Protein AF-0000000082406962 (afdb_homodimer)

Secondary structure (DSSP, 8-state):
--BEEEEEEEEEEEEEEGGGTSTT--TT-EEEEEEEEEEEESSSS-EEE-----HHHHTTTT--EEE--GGGSHHHHHHHTT--GGG--EEE-S---HHHHTTGGG-TTPEEEEEHHHHHHHHS--GGGGGGGT-BTTB--GGGGGGGGEEEE-SSEEEETTEEEEE-TTSSTT-EEEEEEBSSSEEEE-GGG-SSHHHHH--SS-SS---SS-SBHHHHHHHHHHHHHT--EEE-SS-HHHHHH-EE-/--BEEEEEEEEEEEEEEGGGTSTT--TT-EEEEEEEEEEEESSSS-EEE-----HHHHHHHH--EEE--GGGSHHHHHHHTT--GGG--EEE-S---HHHHTTGGG-TTPEEEEEHHHHHHHHS--GGGGGGGT-BTTB--GGGGGGGGEEEE-SSEEEETTEEEEE-TTSSTT-EEEEEEBSSSEEEE-GGG-SSHHHHH--SS-SS---SS-SBHHHHHHHHHHHHHT--EEE-SS-HHHHHH-EE-

Nearest PDB structures (foldseek):
  9b2i-assembly2_B  TM=8.433E-01  e=1.984E-20  Saccharococcus caldoxylosilyticus
  6cgz-assembly1_B  TM=8.324E-01  e=2.166E-19  Alicyclobacillus acidoterrestris ATCC 49025
  9b2j-assembly2_B  TM=8.085E-01  e=4.494E-20  Saccharococcus caldoxylosilyticus
  9b2n-assembly2_B  TM=8.068E-01  e=1.581E-19  Saccharococcus caldoxylosilyticus
  9ayt-assembly1_P  TM=8.057E-01  e=1.684E-19  Saccharococcus caldoxylosilyticus

pLDDT: mean 95.81, std 5.36, range [66.62, 98.94]

Organism: Rhodococcus erythropolis (NCBI:txid1833)

Foldseek 3Di:
DFKKKFKAFQKKWWFQQCCQFFPPDRHPHGDMWTFIKMWIDDFPFIEIEFQFADPVCCCVQVVIHMDGDPCSHSCNVCVVVVHDLQRHAEYEYLAQFRGGQLCVVSNPNYAYEFAPQRVVCLVPPDPVCCSRSPNDPPDDGSNVSCVVRYDHDHAWADPGVQWIWHAQAWLHNGGIWIWGGGDPFIEIARESLHAEVCQCCDDPVDNGGGRSNTDDVVSSVVSSVVVVVVRGHYDHRIYVVSVVVRMDD/DFKKKFKAFQKKWWFQQCCQFFPPDRHPHGDMWTFIKMWIDDFPFIEIEFQFADPVCCCVQVVIHMDGDPCSHSCNVCVVVVHDLQRHAEYEYLAQFRGGQLCVVSNPNYAYEFAPQRVVCLVPPDPVCCSRSPNDPPDDGSNVSCVVRYDHDHAWADPGVQWIWHAQAWLHNGGIWIWGGGDPFIEIARESLHAEVCQCPDDPVDNGGGRSNTDDVVSSVVSSVVVVVVRGHYDHRIYVVSVVVRMDD

Structure (mmCIF, N/CA/C/O backbone):
data_AF-0000000082406962-model_v1
#
loop_
_entity.id
_entity.type
_entity.pdbx_description
1 polymer 'N-acyl homoserine lactonase family protein'
#
loop_
_atom_site.group_PDB
_atom_site.id
_atom_site.type_symbol
_atom_site.label_atom_id
_atom_site.label_alt_id
_atom_site.label_comp_id
_atom_site.label_asym_id
_atom_site.label_entity_id
_atom_site.label_seq_id
_atom_site.pdbx_PDB_ins_code
_atom_site.Cartn_x
_atom_site.Cartn_y
_atom_site.Cartn_z
_atom_site.occupancy
_atom_site.B_iso_or_equiv
_atom_site.auth_seq_id
_atom_site.auth_comp_id
_atom_site.auth_asym_id
_atom_site.auth_atom_id
_atom_site.pdbx_PDB_model_num
ATOM 1 N N . MET A 1 1 ? 17.234 -36.938 -10.93 1 72.06 1 MET A N 1
ATOM 2 C CA . MET A 1 1 ? 17.078 -36.125 -12.133 1 72.06 1 MET A CA 1
ATOM 3 C C . MET A 1 1 ? 16.969 -34.625 -11.773 1 72.06 1 MET A C 1
ATOM 5 O O . MET A 1 1 ? 16.531 -34.281 -10.672 1 72.06 1 MET A O 1
ATOM 9 N N . SER A 1 2 ? 17.531 -33.812 -12.656 1 92.06 2 SER A N 1
ATOM 10 C CA . SER A 1 2 ? 17.547 -32.375 -12.414 1 92.06 2 SER A CA 1
ATOM 11 C C . SER A 1 2 ? 16.156 -31.781 -12.57 1 92.06 2 SER A C 1
ATOM 13 O O . SER A 1 2 ? 15.383 -32.188 -13.43 1 92.06 2 SER A O 1
ATOM 15 N N . LEU A 1 3 ? 15.789 -30.953 -11.719 1 97.56 3 LEU A N 1
ATOM 16 C CA . LEU A 1 3 ? 14.477 -30.328 -11.781 1 97.56 3 LEU A CA 1
ATOM 17 C C . LEU A 1 3 ? 14.414 -29.312 -12.906 1 97.56 3 LEU A C 1
ATOM 19 O O . LEU A 1 3 ? 15.406 -28.641 -13.203 1 97.56 3 LEU A O 1
ATOM 23 N N . THR A 1 4 ? 13.32 -29.312 -13.523 1 97.38 4 THR A N 1
ATOM 24 C CA . THR A 1 4 ? 13.008 -28.344 -14.578 1 97.38 4 THR A CA 1
ATOM 25 C C . THR A 1 4 ? 11.672 -27.656 -14.305 1 97.38 4 THR A C 1
ATOM 27 O O . THR A 1 4 ? 10.75 -28.281 -13.773 1 97.38 4 THR A O 1
ATOM 30 N N . ILE A 1 5 ? 11.609 -26.344 -14.625 1 98.38 5 ILE A N 1
ATOM 31 C CA . ILE A 1 5 ? 10.359 -25.594 -14.516 1 98.38 5 ILE A CA 1
ATOM 32 C C . ILE A 1 5 ? 9.82 -25.297 -15.914 1 98.38 5 ILE A C 1
ATOM 34 O O . ILE A 1 5 ? 10.539 -24.75 -16.75 1 98.38 5 ILE A O 1
ATOM 38 N N . ARG A 1 6 ? 8.648 -25.625 -16.156 1 98.56 6 ARG A N 1
ATOM 39 C CA . ARG A 1 6 ? 7.961 -25.219 -17.375 1 98.56 6 ARG A CA 1
ATOM 40 C C . ARG A 1 6 ? 6.875 -24.188 -17.078 1 98.56 6 ARG A C 1
ATOM 42 O O . ARG A 1 6 ? 6.078 -24.375 -16.156 1 98.56 6 ARG A O 1
ATOM 49 N N . ALA A 1 7 ? 6.898 -23.109 -17.797 1 98.81 7 ALA A N 1
ATOM 50 C CA . ALA A 1 7 ? 5.887 -22.062 -17.688 1 98.81 7 ALA A CA 1
ATOM 51 C C . ALA A 1 7 ? 4.852 -22.172 -18.797 1 98.81 7 ALA A C 1
ATOM 53 O O . ALA A 1 7 ? 5.211 -22.266 -19.984 1 98.81 7 ALA A O 1
ATOM 54 N N . PHE A 1 8 ? 3.588 -22.156 -18.453 1 98.62 8 PHE A N 1
ATOM 55 C CA . PHE A 1 8 ? 2.498 -22.25 -19.422 1 98.62 8 PHE A CA 1
ATOM 56 C C . PHE A 1 8 ? 1.632 -21 -19.375 1 98.62 8 PHE A C 1
ATOM 58 O O . PHE A 1 8 ? 1.223 -20.562 -18.297 1 98.62 8 PHE A O 1
ATOM 65 N N . CYS A 1 9 ? 1.359 -20.391 -20.5 1 98.31 9 CYS A N 1
ATOM 66 C CA . CYS A 1 9 ? 0.36 -19.328 -20.562 1 98.31 9 CYS A CA 1
ATOM 67 C C . CYS A 1 9 ? -1.05 -19.906 -20.484 1 98.31 9 CYS A C 1
ATOM 69 O O . CYS A 1 9 ? -1.455 -20.688 -21.328 1 98.31 9 CYS A O 1
ATOM 71 N N . VAL A 1 10 ? -1.783 -19.484 -19.484 1 98.19 10 VAL A N 1
ATOM 72 C CA . VAL A 1 10 ? -3.133 -20.016 -19.328 1 98.19 10 VAL A CA 1
ATOM 73 C C . VAL A 1 10 ? -4.148 -18.875 -19.391 1 98.19 10 VAL A C 1
ATOM 75 O O . VAL A 1 10 ? -5.195 -18.938 -18.75 1 98.19 10 VAL A O 1
ATOM 78 N N . GLY A 1 11 ? -3.836 -17.906 -20.062 1 96.75 11 GLY A N 1
ATOM 79 C CA . GLY A 1 11 ? -4.699 -16.75 -20.297 1 96.75 11 GLY A CA 1
ATOM 80 C C . GLY A 1 11 ? -3.951 -15.438 -20.328 1 96.75 11 GLY A C 1
ATOM 81 O O . GLY A 1 11 ? -2.76 -15.383 -20.016 1 96.75 11 GLY A O 1
ATOM 82 N N . ARG A 1 12 ? -4.637 -14.453 -20.812 1 96.94 12 ARG A N 1
ATOM 83 C CA . ARG A 1 12 ? -4.102 -13.094 -20.875 1 96.94 12 ARG A CA 1
ATOM 84 C C . ARG A 1 12 ? -5.148 -12.078 -20.422 1 96.94 12 ARG A C 1
ATOM 86 O O . ARG A 1 12 ? -6.34 -12.25 -20.672 1 96.94 12 ARG A O 1
ATOM 93 N N . VAL A 1 13 ? -4.703 -11.109 -19.734 1 96.25 13 VAL A N 1
ATOM 94 C CA . VAL A 1 13 ? -5.562 -9.984 -19.375 1 96.25 13 VAL A CA 1
ATOM 95 C C . VAL A 1 13 ? -5.062 -8.711 -20.062 1 96.25 13 VAL A C 1
ATOM 97 O O . VAL A 1 13 ? -3.859 -8.531 -20.234 1 96.25 13 VAL A O 1
ATOM 100 N N . TYR A 1 14 ? -5.992 -7.855 -20.422 1 95.5 14 TYR A N 1
ATOM 101 C CA . TYR A 1 14 ? -5.641 -6.707 -21.234 1 95.5 14 TYR A CA 1
ATOM 102 C C . TYR A 1 14 ? -6.031 -5.402 -20.547 1 95.5 14 TYR A C 1
ATOM 104 O O . TYR A 1 14 ? -7.055 -5.34 -19.875 1 95.5 14 TYR A O 1
ATOM 112 N N . GLY A 1 15 ? -5.184 -4.379 -20.797 1 95 15 GLY A N 1
ATOM 113 C CA . GLY A 1 15 ? -5.531 -3.008 -20.453 1 95 15 GLY A CA 1
ATOM 114 C C . GLY A 1 15 ? -5.523 -2.734 -18.969 1 95 15 GLY A C 1
ATOM 115 O O . GLY A 1 15 ? -6.32 -1.933 -18.469 1 95 15 GLY A O 1
ATOM 116 N N . LEU A 1 16 ? -4.742 -3.406 -18.203 1 94.88 16 LEU A N 1
ATOM 117 C CA . LEU A 1 16 ? -4.691 -3.191 -16.766 1 94.88 16 LEU A CA 1
ATOM 118 C C . LEU A 1 16 ? -3.844 -1.97 -16.422 1 94.88 16 LEU A C 1
ATOM 120 O O . LEU A 1 16 ? -2.811 -1.73 -17.062 1 94.88 16 LEU A O 1
ATOM 124 N N . PRO A 1 17 ? -4.258 -1.199 -15.492 1 94.5 17 PRO A N 1
ATOM 125 C CA . PRO A 1 17 ? -3.486 -0.008 -15.125 1 94.5 17 PRO A CA 1
ATOM 126 C C . PRO A 1 17 ? -2.096 -0.345 -14.594 1 94.5 17 PRO A C 1
ATOM 128 O O . PRO A 1 17 ? -1.969 -1.069 -13.602 1 94.5 17 PRO A O 1
ATOM 131 N N . LYS A 1 18 ? -1.088 0.233 -15.117 1 94.31 18 LYS A N 1
ATOM 132 C CA . LYS A 1 18 ? 0.304 -0.113 -14.844 1 94.31 18 LYS A CA 1
ATOM 133 C C . LYS A 1 18 ? 0.662 0.141 -13.383 1 94.31 18 LYS A C 1
ATOM 135 O O . LYS A 1 18 ? 1.386 -0.646 -12.773 1 94.31 18 LYS A O 1
ATOM 140 N N . PRO A 1 19 ? 0.14 1.199 -12.703 1 93.19 19 PRO A N 1
ATOM 141 C CA . PRO A 1 19 ? 0.525 1.445 -11.312 1 93.19 19 PRO A CA 1
ATOM 142 C C . PRO A 1 19 ? 0.097 0.32 -10.375 1 93.19 19 PRO A C 1
ATOM 144 O O . PRO A 1 19 ? 0.631 0.197 -9.266 1 93.19 19 PRO A O 1
ATOM 147 N N . SER A 1 20 ? -0.805 -0.51 -10.852 1 92.25 20 SER A N 1
ATOM 148 C CA . SER A 1 20 ? -1.209 -1.65 -10.039 1 92.25 20 SER A CA 1
ATOM 149 C C . SER A 1 20 ? -0.088 -2.68 -9.93 1 92.25 20 SER A C 1
ATOM 151 O O . SER A 1 20 ? -0.07 -3.494 -9.008 1 92.25 20 SER A O 1
ATOM 153 N N . PHE A 1 21 ? 0.91 -2.518 -10.859 1 93.5 21 PHE A N 1
ATOM 154 C CA . PHE A 1 21 ? 1.956 -3.533 -10.852 1 93.5 21 PHE A CA 1
ATOM 155 C C . PHE A 1 21 ? 3.326 -2.898 -10.648 1 93.5 21 PHE A C 1
ATOM 157 O O . PHE A 1 21 ? 4.301 -3.594 -10.359 1 93.5 21 PHE A O 1
ATOM 164 N N . THR A 1 22 ? 3.379 -1.633 -10.914 1 96 22 THR A N 1
ATOM 165 C CA . THR A 1 22 ? 4.602 -0.884 -10.648 1 96 22 THR A CA 1
ATOM 166 C C . THR A 1 22 ? 4.328 0.293 -9.719 1 96 22 THR A C 1
ATOM 168 O O . THR A 1 22 ? 3.9 1.359 -10.164 1 96 22 THR A O 1
ATOM 171 N N . TYR A 1 23 ? 4.637 0.072 -8.43 1 96.62 23 TYR A N 1
ATOM 172 C CA . TYR A 1 23 ? 4.324 1.014 -7.363 1 96.62 23 TYR A CA 1
ATOM 173 C C . TYR A 1 23 ? 4.895 2.393 -7.668 1 96.62 23 TYR A C 1
ATOM 175 O O . TYR A 1 23 ? 6.102 2.537 -7.883 1 96.62 23 TYR A O 1
ATOM 183 N N . LEU A 1 24 ? 4.027 3.498 -7.797 1 92.94 24 LEU A N 1
ATOM 184 C CA . LEU A 1 24 ? 4.328 4.914 -7.977 1 92.94 24 LEU A CA 1
ATOM 185 C C . LEU A 1 24 ? 4.859 5.184 -9.375 1 92.94 24 LEU A C 1
ATOM 187 O O . LEU A 1 24 ? 5.461 6.23 -9.625 1 92.94 24 LEU A O 1
ATOM 191 N N . ARG A 1 25 ? 4.688 4.223 -10.305 1 93.19 25 ARG A N 1
ATOM 192 C CA . ARG A 1 25 ? 5.18 4.359 -11.672 1 93.19 25 ARG A CA 1
ATOM 193 C C . ARG A 1 25 ? 4.082 4.039 -12.68 1 93.19 25 ARG A C 1
ATOM 195 O O . ARG A 1 25 ? 3.152 3.289 -12.375 1 93.19 25 ARG A O 1
ATOM 202 N N . GLY A 1 26 ? 4.246 4.609 -13.805 1 93.5 26 GLY A N 1
ATOM 203 C CA . GLY A 1 26 ? 3.439 4.242 -14.953 1 93.5 26 GLY A CA 1
ATOM 204 C C . GLY A 1 26 ? 2.029 4.801 -14.898 1 93.5 26 GLY A C 1
ATOM 205 O O . GLY A 1 26 ? 1.09 4.176 -15.398 1 93.5 26 GLY A O 1
ATOM 206 N N . TYR A 1 27 ? 1.864 5.926 -14.203 1 91.19 27 TYR A N 1
ATOM 207 C CA . TYR A 1 27 ? 0.542 6.535 -14.117 1 91.19 27 TYR A CA 1
ATOM 208 C C . TYR A 1 27 ? 0.016 6.883 -15.508 1 91.19 27 TYR A C 1
ATOM 210 O O . TYR A 1 27 ? 0.748 7.43 -16.344 1 91.19 27 TYR A O 1
ATOM 218 N N . GLY A 1 28 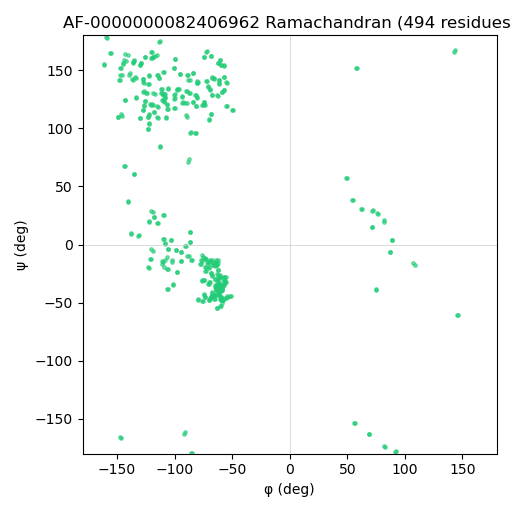? -1.229 6.477 -15.773 1 91.12 28 GLY A N 1
ATOM 219 C CA . GLY A 1 28 ? -1.868 6.758 -17.047 1 91.12 28 GLY A CA 1
ATOM 220 C C . GLY A 1 28 ? -1.579 5.707 -18.109 1 91.12 28 GLY A C 1
ATOM 221 O O . GLY A 1 28 ? -2.119 5.77 -19.203 1 91.12 28 GLY A O 1
ATOM 222 N N . GLU A 1 29 ? -0.702 4.762 -17.812 1 94.94 29 GLU A N 1
ATOM 223 C CA . GLU A 1 29 ? -0.357 3.693 -18.75 1 94.94 29 GLU A CA 1
ATOM 224 C C . GLU A 1 29 ? -1.098 2.404 -18.406 1 94.94 29 GLU A C 1
ATOM 226 O O . GLU A 1 29 ? -1.544 2.219 -17.266 1 94.94 29 GLU A O 1
ATOM 231 N N . THR A 1 30 ? -1.332 1.593 -19.422 1 95.75 30 THR A N 1
ATOM 232 C CA . THR A 1 30 ? -1.888 0.255 -19.25 1 95.75 30 THR A CA 1
ATOM 233 C C . THR A 1 30 ? -0.93 -0.804 -19.781 1 95.75 30 THR A C 1
ATOM 235 O O . THR A 1 30 ? 0.008 -0.485 -20.516 1 95.75 30 THR A O 1
ATOM 238 N N . GLN A 1 31 ? -1.152 -1.976 -19.328 1 94.88 31 GLN A N 1
ATOM 239 C CA . GLN A 1 31 ? -0.318 -3.09 -19.766 1 94.88 31 GLN A CA 1
ATOM 240 C C . GLN A 1 31 ? -1.12 -4.387 -19.812 1 94.88 31 GLN A C 1
ATOM 242 O O . GLN A 1 31 ? -2.076 -4.566 -19.062 1 94.88 31 GLN A O 1
ATOM 247 N N . ASP A 1 32 ? -0.756 -5.234 -20.797 1 97.19 32 ASP A N 1
ATOM 248 C CA . ASP A 1 32 ? -1.275 -6.594 -20.875 1 97.19 32 ASP A CA 1
ATOM 249 C C . ASP A 1 32 ? -0.401 -7.559 -20.062 1 97.19 32 ASP A C 1
ATOM 251 O O . ASP A 1 32 ? 0.815 -7.379 -19.984 1 97.19 32 ASP A O 1
ATOM 255 N N . LEU A 1 33 ? -1.045 -8.539 -19.484 1 97.38 33 LEU A N 1
ATOM 256 C CA . LEU A 1 33 ? -0.309 -9.508 -18.672 1 97.38 33 LEU A CA 1
ATOM 257 C C . LEU A 1 33 ? -0.729 -10.93 -19.016 1 97.38 33 LEU A C 1
ATOM 259 O O . LEU A 1 33 ? -1.902 -11.188 -19.297 1 97.38 33 LEU A O 1
ATOM 263 N N . PRO A 1 34 ? 0.194 -11.828 -19 1 98.38 34 PRO A N 1
ATOM 264 C CA . PRO A 1 34 ? -0.168 -13.242 -19.078 1 98.38 34 PRO A CA 1
ATOM 265 C C . PRO A 1 34 ? -0.534 -13.828 -17.703 1 98.38 34 PRO A C 1
ATOM 267 O O . PRO A 1 34 ? -0.05 -13.344 -16.672 1 98.38 34 PRO A O 1
ATOM 270 N N . LEU A 1 35 ? -1.399 -14.727 -17.719 1 98.12 35 LEU A N 1
ATOM 271 C CA . LEU A 1 35 ? -1.605 -15.625 -16.594 1 98.12 35 LEU A CA 1
ATOM 272 C C . LEU A 1 35 ? -0.795 -16.906 -16.766 1 98.12 35 LEU A C 1
ATOM 274 O O . LEU A 1 35 ? -0.863 -17.562 -17.797 1 98.12 35 LEU A O 1
ATOM 278 N N . ILE A 1 36 ? -0.025 -17.219 -15.742 1 98.81 36 ILE A N 1
ATOM 279 C CA . ILE A 1 36 ? 0.972 -18.266 -15.945 1 98.81 36 ILE A CA 1
ATOM 280 C C . ILE A 1 36 ? 0.787 -19.359 -14.906 1 98.81 36 ILE A C 1
ATOM 282 O O . ILE A 1 36 ? 0.593 -19.078 -13.719 1 98.81 36 ILE A O 1
ATOM 286 N N . MET A 1 37 ? 0.737 -20.562 -15.312 1 98.88 37 MET A N 1
ATOM 287 C CA . MET A 1 37 ? 0.84 -21.781 -14.508 1 98.88 37 MET A CA 1
ATOM 288 C C . MET A 1 37 ? 2.199 -22.438 -14.695 1 98.88 37 MET A C 1
ATOM 290 O O . MET A 1 37 ? 2.697 -22.547 -15.812 1 98.88 37 MET A O 1
ATOM 294 N N . TYR A 1 38 ? 2.857 -22.859 -13.617 1 98.88 38 TYR A N 1
ATOM 295 C CA . TYR A 1 38 ? 4.156 -23.516 -13.703 1 98.88 38 TYR A CA 1
ATOM 296 C C . TYR A 1 38 ? 4.051 -24.984 -13.352 1 98.88 38 TYR A C 1
ATOM 298 O O . TYR A 1 38 ? 3.209 -25.375 -12.539 1 98.88 38 TYR A O 1
ATOM 306 N N . VAL A 1 39 ? 4.902 -25.781 -13.977 1 98.81 39 VAL A N 1
ATOM 307 C CA . VAL A 1 39 ? 5.066 -27.188 -13.609 1 98.81 39 VAL A CA 1
ATOM 308 C C . VAL A 1 39 ? 6.539 -27.484 -13.336 1 98.81 39 VAL A C 1
ATOM 310 O O . VAL A 1 39 ? 7.402 -27.172 -14.164 1 98.81 39 VAL A O 1
ATOM 313 N N . ILE A 1 40 ? 6.828 -27.906 -12.172 1 98.62 40 ILE A N 1
ATOM 314 C CA . ILE A 1 40 ? 8.164 -28.375 -11.82 1 98.62 40 ILE A CA 1
ATOM 315 C C . ILE A 1 40 ? 8.25 -29.891 -12.07 1 98.62 40 ILE A C 1
ATOM 317 O O . ILE A 1 40 ? 7.465 -30.656 -11.516 1 98.62 40 ILE A O 1
ATOM 321 N N . GLU A 1 41 ? 9.156 -30.312 -12.891 1 97.5 41 GLU A N 1
ATOM 322 C CA . GLU A 1 41 ? 9.32 -31.719 -13.289 1 97.5 41 GLU A CA 1
ATOM 323 C C . GLU A 1 41 ? 10.711 -32.25 -12.906 1 97.5 41 GLU A C 1
ATOM 325 O O . GLU A 1 41 ? 11.609 -31.453 -12.617 1 97.5 41 GLU A O 1
ATOM 330 N N . GLY A 1 42 ? 10.836 -33.531 -12.961 1 96.06 42 GLY A N 1
ATOM 331 C CA . GLY A 1 42 ? 12.117 -34.188 -12.68 1 96.06 42 GLY A CA 1
ATOM 332 C C . GLY A 1 42 ? 12.141 -34.906 -11.352 1 96.06 42 GLY A C 1
ATOM 333 O O . GLY A 1 42 ? 13.031 -35.719 -11.102 1 96.06 42 GLY A O 1
ATOM 334 N N . GLY A 1 43 ? 11.172 -34.625 -10.43 1 95.19 43 GLY A N 1
ATOM 335 C CA . GLY A 1 43 ? 11.031 -35.312 -9.164 1 95.19 43 GLY A CA 1
ATOM 336 C C . GLY A 1 43 ? 10.094 -36.5 -9.242 1 95.19 43 GLY A C 1
ATOM 337 O O . GLY A 1 43 ? 9.852 -37.031 -10.328 1 95.19 43 GLY A O 1
ATOM 338 N N . ASP A 1 44 ? 9.625 -36.969 -8.078 1 94.38 44 ASP A N 1
ATOM 339 C CA . ASP A 1 44 ? 8.773 -38.156 -7.996 1 94.38 44 ASP A CA 1
ATOM 340 C C . ASP A 1 44 ? 7.469 -37.938 -8.758 1 94.38 44 ASP A C 1
ATOM 342 O O . ASP A 1 44 ? 6.953 -38.875 -9.383 1 94.38 44 ASP A O 1
ATOM 346 N N . SER A 1 45 ? 6.941 -36.781 -8.664 1 96.5 45 SER A N 1
ATOM 347 C CA . SER A 1 45 ? 5.727 -36.375 -9.352 1 96.5 45 SER A CA 1
ATOM 348 C C . SER A 1 45 ? 5.785 -34.875 -9.719 1 96.5 45 SER A C 1
ATOM 350 O O . SER A 1 45 ? 6.523 -34.125 -9.102 1 96.5 45 SER A O 1
ATOM 352 N N . PRO A 1 46 ? 5.062 -34.531 -10.805 1 97.88 46 PRO A N 1
ATOM 353 C CA . PRO A 1 46 ? 5.02 -33.125 -11.141 1 97.88 46 PRO A CA 1
ATOM 354 C C . PRO A 1 46 ? 4.395 -32.281 -10.031 1 97.88 46 PRO A C 1
ATOM 356 O O . PRO A 1 46 ? 3.455 -32.719 -9.367 1 97.88 46 PRO A O 1
ATOM 359 N N . ILE A 1 47 ? 4.965 -31.109 -9.828 1 98.75 47 ILE A N 1
ATOM 360 C CA . ILE A 1 47 ? 4.402 -30.109 -8.922 1 98.75 47 ILE A CA 1
ATOM 361 C C . ILE A 1 47 ? 3.877 -28.922 -9.727 1 98.75 47 ILE A C 1
ATOM 363 O O . ILE A 1 47 ? 4.598 -28.359 -10.555 1 98.75 47 ILE A O 1
ATOM 367 N N . VAL A 1 48 ? 2.609 -28.609 -9.523 1 98.88 48 VAL A N 1
ATOM 368 C CA . VAL A 1 48 ? 2.006 -27.469 -10.219 1 98.88 48 VAL A CA 1
ATOM 369 C C . VAL A 1 48 ? 2.008 -26.25 -9.312 1 98.88 48 VAL A C 1
ATOM 371 O O . VAL A 1 48 ? 1.707 -26.344 -8.125 1 98.88 48 VAL A O 1
ATOM 374 N N . VAL A 1 49 ? 2.422 -25.094 -9.828 1 98.94 49 VAL A N 1
ATOM 375 C CA . VAL A 1 49 ? 2.406 -23.828 -9.109 1 98.94 49 VAL A CA 1
ATOM 376 C C . VAL A 1 49 ? 1.423 -22.859 -9.773 1 98.94 49 VAL A C 1
ATOM 378 O O . VAL A 1 49 ? 1.599 -22.484 -10.93 1 98.94 49 VAL A O 1
ATOM 381 N N . ASP A 1 50 ? 0.395 -22.453 -9 1 98.88 50 ASP A N 1
ATOM 382 C CA . ASP A 1 50 ? -0.721 -21.625 -9.453 1 98.88 50 ASP A CA 1
ATOM 383 C C . ASP A 1 50 ? -1.471 -22.281 -10.602 1 98.88 50 ASP A C 1
ATOM 385 O O . ASP A 1 50 ? -0.893 -23.078 -11.352 1 98.88 50 ASP A O 1
ATOM 389 N N . THR A 1 51 ? -2.742 -21.984 -10.727 1 98.5 51 THR A N 1
ATOM 390 C CA . THR A 1 51 ? -3.564 -22.797 -11.617 1 98.5 51 THR A CA 1
ATOM 391 C C . THR A 1 51 ? -4.391 -21.906 -12.539 1 98.5 51 THR A C 1
ATOM 393 O O . THR A 1 51 ? -5.289 -22.391 -13.234 1 98.5 51 THR A O 1
ATOM 396 N N . GLY A 1 52 ? -4.133 -20.609 -12.508 1 96.81 52 GLY A N 1
ATOM 397 C CA . GLY A 1 52 ? -4.773 -19.688 -13.445 1 96.81 52 GLY A CA 1
ATOM 398 C C . GLY A 1 52 ? -6.164 -19.281 -13.016 1 96.81 52 GLY A C 1
ATOM 399 O O . GLY A 1 52 ? -6.586 -19.562 -11.891 1 96.81 52 GLY A O 1
ATOM 400 N N . ALA A 1 53 ? -6.852 -18.547 -13.898 1 94.81 53 ALA A N 1
ATOM 401 C CA . ALA A 1 53 ? -8.148 -17.922 -13.617 1 94.81 53 ALA A CA 1
ATOM 402 C C . ALA A 1 53 ? -9.289 -18.75 -14.188 1 94.81 53 ALA A C 1
ATOM 404 O O . ALA A 1 53 ? -9.07 -19.625 -15.047 1 94.81 53 ALA A O 1
ATOM 405 N N . ASP A 1 54 ? -10.406 -18.469 -13.617 1 89.75 54 ASP A N 1
ATOM 406 C CA . ASP A 1 54 ? -11.648 -18.953 -14.195 1 89.75 54 ASP A CA 1
ATOM 407 C C . ASP A 1 54 ? -12.219 -17.969 -15.211 1 89.75 54 ASP A C 1
ATOM 409 O O . ASP A 1 54 ? -12.766 -16.938 -14.836 1 89.75 54 ASP A O 1
ATOM 413 N N . LEU A 1 55 ? -12.203 -18.281 -16.469 1 84.81 55 LEU A N 1
ATOM 414 C CA . LEU A 1 55 ? -12.602 -17.375 -17.547 1 84.81 55 LEU A CA 1
ATOM 415 C C . LEU A 1 55 ? -14.062 -16.969 -17.406 1 84.81 55 LEU A C 1
ATOM 417 O O . LEU A 1 55 ? -14.43 -15.836 -17.734 1 84.81 55 LEU A O 1
ATOM 421 N N . ALA A 1 56 ? -14.828 -17.844 -16.969 1 82.25 56 ALA A N 1
ATOM 422 C CA . ALA A 1 56 ? -16.266 -17.594 -16.875 1 82.25 56 ALA A CA 1
ATOM 423 C C . ALA A 1 56 ? -16.562 -16.453 -15.898 1 82.25 56 ALA A C 1
ATOM 425 O O . ALA A 1 56 ? -17.625 -15.836 -15.961 1 82.25 56 ALA A O 1
ATOM 426 N N . ARG A 1 57 ? -15.594 -16.172 -15.094 1 80.5 57 ARG A N 1
ATOM 427 C CA . ARG A 1 57 ? -15.82 -15.172 -14.047 1 80.5 57 ARG A CA 1
ATOM 428 C C . ARG A 1 57 ? -15.094 -13.867 -14.367 1 80.5 57 ARG A C 1
ATOM 430 O O . ARG A 1 57 ? -15.289 -12.859 -13.68 1 80.5 57 ARG A O 1
ATOM 437 N N . ALA A 1 58 ? -14.234 -13.867 -15.336 1 74.12 58 ALA A N 1
ATOM 438 C CA . ALA A 1 58 ? -13.328 -12.742 -15.594 1 74.12 58 ALA A CA 1
ATOM 439 C C . ALA A 1 58 ? -14.117 -11.469 -15.891 1 74.12 58 ALA A C 1
ATOM 441 O O . ALA A 1 58 ? -13.867 -10.422 -15.289 1 74.12 58 ALA A O 1
ATOM 442 N N . TRP A 1 59 ? -15.031 -11.57 -16.859 1 73.25 59 TRP A N 1
ATOM 443 C CA . TRP A 1 59 ? -15.758 -10.367 -17.25 1 73.25 59 TRP A CA 1
ATOM 444 C C . TRP A 1 59 ? -16.891 -10.07 -16.266 1 73.25 59 TRP A C 1
ATOM 446 O O . TRP A 1 59 ? -17 -8.953 -15.75 1 73.25 59 TRP A O 1
ATOM 456 N N . ASP A 1 60 ? -17.609 -11 -15.953 1 75.31 60 ASP A N 1
ATOM 457 C CA . ASP A 1 60 ? -18.844 -10.766 -15.219 1 75.31 60 ASP A CA 1
ATOM 458 C C . ASP A 1 60 ? -18.562 -10.352 -13.773 1 75.31 60 ASP A C 1
ATOM 460 O O . ASP A 1 60 ? -19.203 -9.438 -13.25 1 75.31 60 ASP A O 1
ATOM 464 N N . ASP A 1 61 ? -17.547 -10.891 -13.258 1 75.81 61 ASP A N 1
ATOM 465 C CA . ASP A 1 61 ? -17.312 -10.664 -11.836 1 75.81 61 ASP A CA 1
ATOM 466 C C . ASP A 1 61 ? -16.156 -9.695 -11.617 1 75.81 61 ASP A C 1
ATOM 468 O O . ASP A 1 61 ? -16.234 -8.812 -10.75 1 75.81 61 ASP A O 1
ATOM 472 N N . HIS A 1 62 ? -15.188 -9.797 -12.398 1 79.5 62 HIS A N 1
ATOM 473 C CA . HIS A 1 62 ? -13.969 -9.039 -12.141 1 79.5 62 HIS A CA 1
ATOM 474 C C . HIS A 1 62 ? -13.875 -7.812 -13.047 1 79.5 62 HIS A C 1
ATOM 476 O O . HIS A 1 62 ? -13.086 -6.902 -12.789 1 79.5 62 HIS A O 1
ATOM 482 N N . LYS A 1 63 ? -14.719 -7.742 -14.109 1 82.31 63 LYS A N 1
ATOM 483 C CA . LYS A 1 63 ? -14.711 -6.656 -15.086 1 82.31 63 LYS A CA 1
ATOM 484 C C . LYS A 1 63 ? -13.328 -6.453 -15.68 1 82.31 63 LYS A C 1
ATOM 486 O O . LYS A 1 63 ? -12.844 -5.324 -15.781 1 82.31 63 LYS A O 1
ATOM 491 N N . ILE A 1 64 ? -12.672 -7.52 -15.906 1 88.81 64 ILE A N 1
ATOM 492 C CA . ILE A 1 64 ? -11.352 -7.543 -16.516 1 88.81 64 ILE A CA 1
ATOM 493 C C . ILE A 1 64 ? -11.438 -8.172 -17.906 1 88.81 64 ILE A C 1
ATOM 495 O O . ILE A 1 64 ? -12.102 -9.195 -18.094 1 88.81 64 ILE A O 1
ATOM 499 N N . ASN A 1 65 ? -10.852 -7.48 -18.891 1 92.38 65 ASN A N 1
ATOM 500 C CA . ASN A 1 65 ? -10.742 -8.055 -20.234 1 92.38 65 ASN A CA 1
ATOM 501 C C . ASN A 1 65 ? -9.734 -9.203 -20.266 1 92.38 65 ASN A C 1
ATOM 503 O O . ASN A 1 65 ? -8.531 -8.984 -20.125 1 92.38 65 ASN A O 1
ATOM 507 N N . MET A 1 66 ? -10.266 -10.438 -20.375 1 93.88 66 MET A N 1
ATOM 508 C CA . MET A 1 66 ? -9.422 -11.625 -20.328 1 93.88 66 MET A CA 1
ATOM 509 C C . MET A 1 66 ? -9.672 -12.508 -21.562 1 93.88 66 MET A C 1
ATOM 511 O O . MET A 1 66 ? -10.812 -12.617 -22.031 1 93.88 66 MET A O 1
ATOM 515 N N . GLU A 1 67 ? -8.617 -13.008 -22.062 1 94.75 67 GLU A N 1
ATOM 516 C CA . GLU A 1 67 ? -8.688 -13.984 -23.141 1 94.75 67 GLU A CA 1
ATOM 517 C C . GLU A 1 67 ? -8 -15.289 -22.75 1 94.75 67 GLU A C 1
ATOM 519 O O . GLU A 1 67 ? -6.973 -15.281 -22.062 1 94.75 67 GLU A O 1
ATOM 524 N N . GLN A 1 68 ? -8.531 -16.344 -23.047 1 95.81 68 GLN A N 1
ATOM 525 C CA . GLN A 1 68 ? -7.98 -17.688 -22.906 1 95.81 68 GLN A CA 1
ATOM 526 C C . GLN A 1 68 ? -8.43 -18.609 -24.031 1 95.81 68 GLN A C 1
ATOM 528 O O . GLN A 1 68 ? -9.617 -18.938 -24.141 1 95.81 68 GLN A O 1
ATOM 533 N N . THR A 1 69 ? -7.555 -19.031 -24.938 1 95.38 69 THR A N 1
ATOM 534 C CA . THR A 1 69 ? -7.914 -19.953 -26 1 95.38 69 THR A CA 1
ATOM 535 C C . THR A 1 69 ? -8.141 -21.359 -25.438 1 95.38 69 THR A C 1
ATOM 537 O O . THR A 1 69 ? -7.77 -21.641 -24.297 1 95.38 69 THR A O 1
ATOM 540 N N . THR A 1 70 ? -8.711 -22.188 -26.234 1 95.25 70 THR A N 1
ATOM 541 C CA . THR A 1 70 ? -8.945 -23.578 -25.828 1 95.25 70 THR A CA 1
ATOM 542 C C . THR A 1 70 ? -7.625 -24.266 -25.469 1 95.25 70 THR A C 1
ATOM 544 O O . THR A 1 70 ? -7.551 -25.016 -24.5 1 95.25 70 THR A O 1
ATOM 547 N N . GLU A 1 71 ? -6.605 -23.938 -26.219 1 95.94 71 GLU A N 1
ATOM 548 C CA . GLU A 1 71 ? -5.301 -24.562 -26.031 1 95.94 71 GLU A CA 1
ATOM 549 C C . GLU A 1 71 ? -4.605 -24.047 -24.781 1 95.94 71 GLU A C 1
ATOM 551 O O . GLU A 1 71 ? -3.639 -24.641 -24.297 1 95.94 71 GLU A O 1
ATOM 556 N N . GLU A 1 72 ? -5.168 -22.953 -24.219 1 96.75 72 GLU A N 1
ATOM 557 C CA . GLU A 1 72 ? -4.543 -22.328 -23.062 1 96.75 72 GLU A CA 1
ATOM 558 C C . GLU A 1 72 ? -5.207 -22.766 -21.766 1 96.75 72 GLU A C 1
ATOM 560 O O . GLU A 1 72 ? -4.746 -22.422 -20.672 1 96.75 72 GLU A O 1
ATOM 565 N N . ARG A 1 73 ? -6.273 -23.547 -21.938 1 96.69 73 ARG A N 1
ATOM 566 C CA . ARG A 1 73 ? -6.895 -24.078 -20.719 1 96.69 73 ARG A CA 1
ATOM 567 C C . ARG A 1 73 ? -5.918 -24.953 -19.938 1 96.69 73 ARG A C 1
ATOM 569 O O . ARG A 1 73 ? -5.168 -25.719 -20.531 1 96.69 73 ARG A O 1
ATOM 576 N N . PRO A 1 74 ? -5.945 -24.781 -18.594 1 97.25 74 PRO A N 1
ATOM 577 C CA . PRO A 1 74 ? -4.965 -25.5 -17.781 1 97.25 74 PRO A CA 1
ATOM 578 C C . PRO A 1 74 ? -4.938 -27 -18.094 1 97.25 74 PRO A C 1
ATOM 580 O O . PRO A 1 74 ? -3.861 -27.578 -18.234 1 97.25 74 PRO A O 1
ATOM 583 N N . GLU A 1 75 ? -6.082 -27.641 -18.234 1 95.56 75 GLU A N 1
ATOM 584 C CA . GLU A 1 75 ? -6.129 -29.078 -18.516 1 95.56 75 GLU A CA 1
ATOM 585 C C . GLU A 1 75 ? -5.539 -29.391 -19.875 1 95.56 75 GLU A C 1
ATOM 587 O O . GLU A 1 75 ? -4.898 -30.438 -20.062 1 95.56 75 GLU A O 1
ATOM 592 N N . GLU A 1 76 ? -5.77 -28.484 -20.844 1 97.12 76 GLU A N 1
ATOM 593 C CA . GLU A 1 76 ? -5.301 -28.703 -22.219 1 97.12 76 GLU A CA 1
ATOM 594 C C . GLU A 1 76 ? -3.791 -28.5 -22.312 1 97.12 76 GLU A C 1
ATOM 596 O O . GLU A 1 76 ? -3.105 -29.266 -23 1 97.12 76 GLU A O 1
ATOM 601 N N . VAL A 1 77 ? -3.285 -27.453 -21.672 1 97.31 77 VAL A N 1
ATOM 602 C CA . VAL A 1 77 ? -1.848 -27.219 -21.703 1 97.31 77 VAL A CA 1
ATOM 603 C C . VAL A 1 77 ? -1.109 -28.391 -21.062 1 97.31 77 VAL A C 1
ATOM 605 O O . VAL A 1 77 ? -0.055 -28.812 -21.562 1 97.31 77 VAL A O 1
ATOM 608 N N . LEU A 1 78 ? -1.61 -28.953 -19.984 1 97.94 78 LEU A N 1
ATOM 609 C CA . LEU A 1 78 ? -0.997 -30.078 -19.297 1 97.94 78 LEU A CA 1
ATOM 610 C C . LEU A 1 78 ? -1.052 -31.328 -20.156 1 97.94 78 LEU A C 1
ATOM 612 O O . LEU A 1 78 ? -0.056 -32.062 -20.297 1 97.94 78 LEU A O 1
ATOM 616 N N . ARG A 1 79 ? -2.217 -31.531 -20.75 1 97.44 79 ARG A N 1
ATOM 617 C CA . ARG A 1 79 ? -2.371 -32.688 -21.641 1 97.44 79 ARG A CA 1
ATOM 618 C C . ARG A 1 79 ? -1.374 -32.625 -22.797 1 97.44 79 ARG A C 1
ATOM 620 O O . ARG A 1 79 ? -0.71 -33.625 -23.094 1 97.44 79 ARG A O 1
ATOM 627 N N . ALA A 1 80 ? -1.308 -31.469 -23.406 1 97.69 80 ALA A N 1
ATOM 628 C CA . ALA A 1 80 ? -0.391 -31.281 -24.531 1 97.69 80 ALA A CA 1
ATOM 629 C C . ALA A 1 80 ? 1.056 -31.5 -24.109 1 97.69 80 ALA A C 1
ATOM 631 O O . ALA A 1 80 ? 1.893 -31.922 -24.906 1 97.69 80 ALA A O 1
ATOM 632 N N . ALA A 1 81 ? 1.318 -31.281 -22.812 1 96.81 81 ALA A N 1
ATOM 633 C CA . ALA A 1 81 ? 2.668 -31.438 -22.281 1 96.81 81 ALA A CA 1
ATOM 634 C C . ALA A 1 81 ? 2.902 -32.844 -21.781 1 96.81 81 ALA A C 1
ATOM 636 O O . ALA A 1 81 ? 3.98 -33.188 -21.281 1 96.81 81 ALA A O 1
ATOM 637 N N . GLY A 1 82 ? 1.868 -33.688 -21.875 1 97.25 82 GLY A N 1
ATOM 638 C CA . GLY A 1 82 ? 1.988 -35.094 -21.484 1 97.25 82 GLY A CA 1
ATOM 639 C C . GLY A 1 82 ? 1.831 -35.281 -19.984 1 97.25 82 GLY A C 1
ATOM 640 O O . GLY A 1 82 ? 2.348 -36.25 -19.422 1 97.25 82 GLY A O 1
ATOM 641 N N . ILE A 1 83 ? 1.252 -34.375 -19.359 1 97.5 83 ILE A N 1
ATOM 642 C CA . ILE A 1 83 ? 1.064 -34.438 -17.922 1 97.5 83 ILE A CA 1
ATOM 643 C C . ILE A 1 83 ? -0.398 -34.75 -17.609 1 97.5 83 ILE A C 1
ATOM 645 O O . ILE A 1 83 ? -1.292 -34 -17.969 1 97.5 83 ILE A O 1
ATOM 649 N N . ASP A 1 84 ? -0.665 -35.875 -16.984 1 97.38 84 ASP A N 1
ATOM 650 C CA . ASP A 1 84 ? -1.993 -36.188 -16.469 1 97.38 84 ASP A CA 1
ATOM 651 C C . ASP A 1 84 ? -2.254 -35.5 -15.133 1 97.38 84 ASP A C 1
ATOM 653 O O . ASP A 1 84 ? -1.445 -35.594 -14.211 1 97.38 84 ASP A O 1
ATOM 657 N N . VAL A 1 85 ? -3.307 -34.781 -15.023 1 98 85 VAL A N 1
ATOM 658 C CA . VAL A 1 85 ? -3.648 -34.062 -13.812 1 98 85 VAL A CA 1
ATOM 659 C C . VAL A 1 85 ? -3.705 -35 -12.617 1 98 85 VAL A C 1
ATOM 661 O O . VAL A 1 85 ? -3.467 -34.594 -11.477 1 98 85 VAL A O 1
ATOM 664 N N . ARG A 1 86 ? -4.023 -36.312 -12.773 1 97.44 86 ARG A N 1
ATOM 665 C CA . ARG A 1 86 ? -4.105 -37.281 -11.711 1 97.44 86 ARG A CA 1
ATOM 666 C C . ARG A 1 86 ? -2.721 -37.688 -11.203 1 97.44 86 ARG A C 1
ATOM 668 O O . ARG A 1 86 ? -2.588 -38.281 -10.133 1 97.44 86 ARG A O 1
ATOM 675 N N . ASP A 1 87 ? -1.706 -37.281 -12 1 97.19 87 ASP A N 1
ATOM 676 C CA . ASP A 1 87 ? -0.336 -37.594 -11.602 1 97.19 87 ASP A CA 1
ATOM 677 C C . ASP A 1 87 ? 0.234 -36.469 -10.719 1 97.19 87 ASP A C 1
ATOM 679 O O . ASP A 1 87 ? 1.312 -36.625 -10.141 1 97.19 87 ASP A O 1
ATOM 683 N N . VAL A 1 88 ? -0.458 -35.406 -10.641 1 98.12 88 VAL A N 1
ATOM 684 C CA . VAL A 1 88 ? -0.012 -34.281 -9.82 1 98.12 88 VAL A CA 1
ATOM 685 C C . VAL A 1 88 ? -0.387 -34.531 -8.359 1 98.12 88 VAL A C 1
ATOM 687 O O . VAL A 1 88 ? -1.569 -34.625 -8.023 1 98.12 88 VAL A O 1
ATOM 690 N N . ALA A 1 89 ? 0.598 -34.594 -7.523 1 96.69 89 ALA A N 1
ATOM 691 C CA . ALA A 1 89 ? 0.345 -34.875 -6.113 1 96.69 89 ALA A CA 1
ATOM 692 C C . ALA A 1 89 ? 0.321 -33.594 -5.289 1 96.69 89 ALA A C 1
ATOM 694 O O . ALA A 1 89 ? -0.247 -33.562 -4.195 1 96.69 89 ALA A O 1
ATOM 695 N N . VAL A 1 90 ? 0.979 -32.562 -5.812 1 98.62 90 VAL A N 1
ATOM 696 C CA . VAL A 1 90 ? 1.089 -31.297 -5.078 1 98.62 90 VAL A CA 1
ATOM 697 C C . VAL A 1 90 ? 0.771 -30.125 -6.008 1 98.62 90 VAL A C 1
ATOM 699 O O . VAL A 1 90 ? 1.282 -30.062 -7.129 1 98.62 90 VAL A O 1
ATOM 702 N N . VAL A 1 91 ? -0.134 -29.297 -5.613 1 98.88 91 VAL A N 1
ATOM 703 C CA . VAL A 1 91 ? -0.343 -27.969 -6.164 1 98.88 91 VAL A CA 1
ATOM 704 C C . VAL A 1 91 ? 0.073 -26.906 -5.141 1 98.88 91 VAL A C 1
ATOM 706 O O . VAL A 1 91 ? -0.254 -27.031 -3.955 1 98.88 91 VAL A O 1
ATOM 709 N N . VAL A 1 92 ? 0.894 -25.969 -5.539 1 98.94 92 VAL A N 1
ATOM 710 C CA . VAL A 1 92 ? 1.24 -24.828 -4.703 1 98.94 92 VAL A CA 1
ATOM 711 C C . VAL A 1 92 ? 0.542 -23.578 -5.227 1 98.94 92 VAL A C 1
ATOM 713 O O . VAL A 1 92 ? 0.652 -23.25 -6.41 1 98.94 92 VAL A O 1
ATOM 716 N N . ASN A 1 93 ? -0.287 -22.953 -4.406 1 98.94 93 ASN A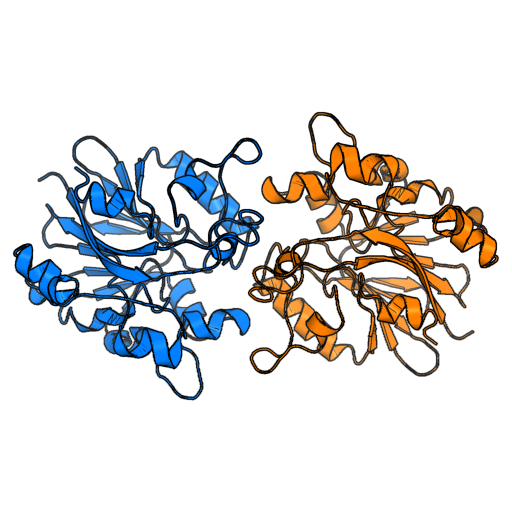 N 1
ATOM 717 C CA . ASN A 1 93 ? -0.699 -21.578 -4.715 1 98.94 93 ASN A CA 1
ATOM 718 C C . ASN A 1 93 ? 0.205 -20.562 -4.039 1 98.94 93 ASN A C 1
ATOM 720 O O . ASN A 1 93 ? 0.36 -20.562 -2.816 1 98.94 93 ASN A O 1
ATOM 724 N N . THR A 1 94 ? 0.794 -19.719 -4.855 1 98.94 94 THR A N 1
ATOM 725 C CA . THR A 1 94 ? 1.586 -18.641 -4.297 1 98.94 94 THR A CA 1
ATOM 726 C C . THR A 1 94 ? 0.724 -17.734 -3.414 1 98.94 94 THR A C 1
ATOM 728 O O . THR A 1 94 ? 1.194 -17.219 -2.396 1 98.94 94 THR A O 1
ATOM 731 N N . HIS A 1 95 ? -0.431 -17.5 -3.797 1 98.81 95 HIS A N 1
ATOM 732 C CA . HIS A 1 95 ? -1.501 -16.891 -3.021 1 98.81 95 HIS A CA 1
ATOM 733 C C . HIS A 1 95 ? -2.869 -17.219 -3.607 1 98.81 95 HIS A C 1
ATOM 735 O O . HIS A 1 95 ? -2.961 -17.906 -4.625 1 98.81 95 HIS A O 1
ATOM 741 N N . LEU A 1 96 ? -3.932 -16.766 -2.984 1 98.5 96 LEU A N 1
ATOM 742 C CA . LEU A 1 96 ? -5.238 -17.312 -3.312 1 98.5 96 LEU A CA 1
ATOM 743 C C . LEU A 1 96 ? -6.094 -16.297 -4.059 1 98.5 96 LEU A C 1
ATOM 745 O O . LEU A 1 96 ? -7.324 -16.344 -3.98 1 98.5 96 LEU A O 1
ATOM 749 N N . HIS A 1 97 ? -5.492 -15.336 -4.766 1 97.19 97 HIS A N 1
ATOM 750 C CA . HIS A 1 97 ? -6.254 -14.523 -5.715 1 97.19 97 HIS A CA 1
ATOM 751 C C . HIS A 1 97 ? -6.867 -15.391 -6.809 1 97.19 97 HIS A C 1
ATOM 753 O O . HIS A 1 97 ? -6.332 -16.453 -7.141 1 97.19 97 HIS A O 1
ATOM 759 N N . TRP A 1 98 ? -7.859 -14.883 -7.414 1 94.75 98 TRP A N 1
ATOM 760 C CA . TRP A 1 98 ? -8.672 -15.617 -8.375 1 94.75 98 TRP A CA 1
ATOM 761 C C . TRP A 1 98 ? -7.836 -16.031 -9.586 1 94.75 98 TRP A C 1
ATOM 763 O O . TRP A 1 98 ? -8.062 -17.109 -10.164 1 94.75 98 TRP A O 1
ATOM 773 N N . ASP A 1 99 ? -6.883 -15.289 -9.953 1 95.75 99 ASP A N 1
ATOM 774 C CA . ASP A 1 99 ? -6.152 -15.586 -11.18 1 95.75 99 ASP A CA 1
ATOM 775 C C . ASP A 1 99 ? -5.008 -16.562 -10.922 1 95.75 99 ASP A C 1
ATOM 777 O O . ASP A 1 99 ? -4.305 -16.969 -11.852 1 95.75 99 ASP A O 1
ATOM 781 N N . HIS A 1 100 ? -4.828 -17.047 -9.688 1 98 100 HIS A N 1
ATOM 782 C CA . HIS A 1 100 ? -3.762 -17.984 -9.352 1 98 100 HIS A CA 1
ATOM 783 C C . HIS A 1 100 ? -4.332 -19.297 -8.805 1 98 100 HIS A C 1
ATOM 785 O O . HIS A 1 100 ? -3.615 -20.281 -8.703 1 98 100 HIS A O 1
ATOM 791 N N . SER A 1 101 ? -5.594 -19.312 -8.477 1 98.12 101 SER A N 1
ATOM 792 C CA . SER A 1 101 ? -6.059 -20.438 -7.664 1 98.12 101 SER A CA 1
ATOM 793 C C . SER A 1 101 ? -7.406 -20.953 -8.156 1 98.12 101 SER A C 1
ATOM 795 O O . SER A 1 101 ? -8.008 -21.828 -7.527 1 98.12 101 SER A O 1
ATOM 797 N N . SER A 1 102 ? -7.883 -20.516 -9.281 1 96.19 102 SER A N 1
ATOM 798 C CA . SER A 1 102 ? -9.266 -20.766 -9.656 1 96.19 102 SER A CA 1
ATOM 799 C C . SER A 1 102 ? -9.445 -22.203 -10.164 1 96.19 102 SER A C 1
ATOM 801 O O . SER A 1 102 ? -10.578 -22.672 -10.289 1 96.19 102 SER A O 1
ATOM 803 N N . ASN A 1 103 ? -8.344 -22.906 -10.531 1 97.62 103 ASN A N 1
ATOM 804 C CA . ASN A 1 103 ? -8.484 -24.219 -11.164 1 97.62 103 ASN A CA 1
ATOM 805 C C . ASN A 1 103 ? -7.855 -25.312 -10.32 1 97.62 103 ASN A C 1
ATOM 807 O O . ASN A 1 103 ? -7.445 -26.344 -10.844 1 97.62 103 ASN A O 1
ATOM 811 N N . ASN A 1 104 ? -7.738 -25.078 -9.031 1 98.31 104 ASN A N 1
ATOM 812 C CA . ASN A 1 104 ? -7.199 -26.078 -8.125 1 98.31 104 ASN A CA 1
ATOM 813 C C . ASN A 1 104 ? -7.988 -27.391 -8.195 1 98.31 104 ASN A C 1
ATOM 815 O O . ASN A 1 104 ? -7.426 -28.469 -8.031 1 98.31 104 ASN A O 1
ATOM 819 N N . HIS A 1 105 ? -9.266 -27.328 -8.469 1 97.31 105 HIS A N 1
ATOM 820 C CA . HIS A 1 105 ? -10.164 -28.469 -8.477 1 97.31 105 HIS A CA 1
ATOM 821 C C . HIS A 1 105 ? -9.812 -29.438 -9.602 1 97.31 105 HIS A C 1
ATOM 823 O O . HIS A 1 105 ? -10.234 -30.594 -9.586 1 97.31 105 HIS A O 1
ATOM 829 N N . LEU A 1 106 ? -9.07 -29.016 -10.578 1 97.88 106 LEU A N 1
ATOM 830 C CA . LEU A 1 106 ? -8.703 -29.844 -11.727 1 97.88 106 LEU A CA 1
ATOM 831 C C . LEU A 1 106 ? -7.73 -30.953 -11.312 1 97.88 106 LEU A C 1
ATOM 833 O O . LEU A 1 106 ? -7.492 -31.891 -12.078 1 97.88 106 LEU A O 1
ATOM 837 N N . PHE A 1 107 ? -7.156 -30.859 -10.109 1 98.31 107 PHE A N 1
ATOM 838 C CA . PHE A 1 107 ? -6.156 -31.812 -9.633 1 98.31 107 PHE A CA 1
ATOM 839 C C . PHE A 1 107 ? -6.703 -32.625 -8.469 1 98.31 107 PHE A C 1
ATOM 841 O O . PHE A 1 107 ? -6.352 -32.375 -7.312 1 98.31 107 PHE A O 1
ATOM 848 N N . PRO A 1 108 ? -7.402 -33.656 -8.773 1 96.62 108 PRO A N 1
ATOM 849 C CA . PRO A 1 108 ? -8.219 -34.344 -7.762 1 96.62 108 PRO A CA 1
ATOM 850 C C . PRO A 1 108 ? -7.375 -35.094 -6.73 1 96.62 108 PRO A C 1
ATOM 852 O O . PRO A 1 108 ? -7.852 -35.375 -5.629 1 96.62 108 PRO A O 1
ATOM 855 N N . ARG A 1 109 ? -6.141 -35.406 -6.992 1 97.38 109 ARG A N 1
ATOM 856 C CA . ARG A 1 109 ? -5.324 -36.188 -6.07 1 97.38 109 ARG A CA 1
ATOM 857 C C . ARG A 1 109 ? -4.293 -35.312 -5.367 1 97.38 109 ARG A C 1
ATOM 859 O O . ARG A 1 109 ? -3.545 -35.781 -4.512 1 97.38 109 ARG A O 1
ATOM 866 N N . ALA A 1 110 ? -4.258 -34.062 -5.75 1 98.25 110 ALA A N 1
ATOM 867 C CA . ALA A 1 110 ? -3.199 -33.188 -5.25 1 98.25 110 ALA A CA 1
ATOM 868 C C . ALA A 1 110 ? -3.6 -32.531 -3.924 1 98.25 110 ALA A C 1
ATOM 870 O O . ALA A 1 110 ? -4.762 -32.156 -3.73 1 98.25 110 ALA A O 1
ATOM 871 N N . ARG A 1 111 ? -2.68 -32.40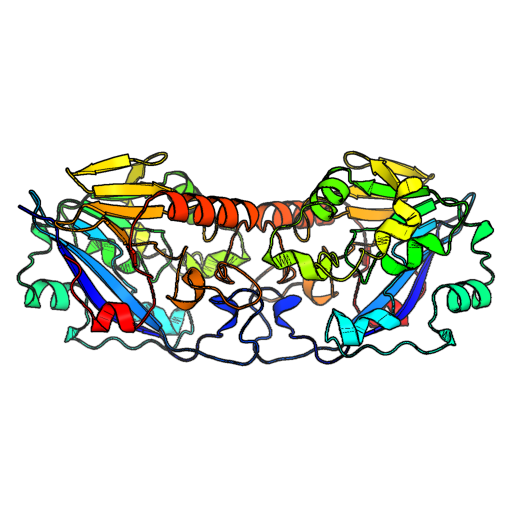6 -3.053 1 98.31 111 ARG A N 1
ATOM 872 C CA . ARG A 1 111 ? -2.799 -31.453 -1.965 1 98.31 111 ARG A CA 1
ATOM 873 C C . ARG A 1 111 ? -2.428 -30.047 -2.432 1 98.31 111 ARG A C 1
ATOM 875 O O . ARG A 1 111 ? -1.479 -29.875 -3.201 1 98.31 111 ARG A O 1
ATOM 882 N N . VAL A 1 112 ? -3.221 -29.094 -1.951 1 98.88 112 VAL A N 1
ATOM 883 C CA . VAL A 1 112 ? -2.953 -27.703 -2.297 1 98.88 112 VAL A CA 1
ATOM 884 C C . VAL A 1 112 ? -2.229 -27.016 -1.143 1 98.88 112 VAL A C 1
ATOM 886 O O . VAL A 1 112 ? -2.795 -26.844 -0.06 1 98.88 112 VAL A O 1
ATOM 889 N N . LEU A 1 113 ? -0.994 -26.562 -1.39 1 98.94 113 LEU A N 1
ATOM 890 C CA . LEU A 1 113 ? -0.173 -26 -0.325 1 98.94 113 LEU A CA 1
ATOM 891 C C . LEU A 1 113 ? -0.206 -24.484 -0.366 1 98.94 113 LEU A C 1
ATOM 893 O O . LEU A 1 113 ? 0.02 -23.875 -1.418 1 98.94 113 LEU A O 1
ATOM 897 N N . VAL A 1 114 ? -0.555 -23.844 0.73 1 98.81 114 VAL A N 1
ATOM 898 C CA . VAL A 1 114 ? -0.519 -22.391 0.931 1 98.81 114 VAL A CA 1
ATOM 899 C C . VAL A 1 114 ? -0.082 -22.078 2.359 1 98.81 114 VAL A C 1
ATOM 901 O O . VAL A 1 114 ? -0.128 -22.953 3.234 1 98.81 114 VAL A O 1
ATOM 904 N N . GLN A 1 115 ? 0.416 -20.922 2.631 1 98.94 115 GLN A N 1
ATOM 905 C CA . GLN A 1 115 ? 0.698 -20.484 3.992 1 98.94 115 GLN A CA 1
ATOM 906 C C . GLN A 1 115 ? -0.588 -20.344 4.801 1 98.94 115 GLN A C 1
ATOM 908 O O . GLN A 1 115 ? -1.604 -19.875 4.285 1 98.94 115 GLN A O 1
ATOM 913 N N . GLN A 1 116 ? -0.537 -20.688 6.039 1 98.81 116 GLN A N 1
ATOM 914 C CA . GLN A 1 116 ? -1.689 -20.516 6.914 1 98.81 116 GLN A CA 1
ATOM 915 C C . GLN A 1 116 ? -2.184 -19.062 6.879 1 98.81 116 GLN A C 1
ATOM 917 O O . GLN A 1 116 ? -3.389 -18.812 6.797 1 98.81 116 GLN A O 1
ATOM 922 N N . SER A 1 117 ? -1.29 -18.109 6.945 1 98.75 117 SER A N 1
ATOM 923 C CA . SER A 1 117 ? -1.65 -16.703 6.949 1 98.75 117 SER A CA 1
ATOM 924 C C . SER A 1 117 ? -2.361 -16.297 5.66 1 98.75 117 SER A C 1
ATOM 926 O O . SER A 1 117 ? -3.189 -15.391 5.656 1 98.75 117 SER A O 1
ATOM 928 N N . GLU A 1 118 ? -2.047 -17 4.559 1 98.75 118 GLU A N 1
ATOM 929 C CA . GLU A 1 118 ? -2.74 -16.734 3.303 1 98.75 118 GLU A CA 1
ATOM 930 C C . GLU A 1 118 ? -4.188 -17.203 3.357 1 98.75 118 GLU A C 1
ATOM 932 O O . GLU A 1 118 ? -5.102 -16.484 2.959 1 98.75 118 GLU A O 1
ATOM 937 N N . LEU A 1 119 ? -4.32 -18.406 3.826 1 98.62 119 LEU A N 1
ATOM 938 C CA . LEU A 1 119 ? -5.672 -18.938 3.945 1 98.62 119 LEU A CA 1
ATOM 939 C C . LEU A 1 119 ? -6.52 -18.078 4.875 1 98.62 119 LEU A C 1
ATOM 941 O O . LEU A 1 119 ? -7.672 -17.781 4.57 1 98.62 119 LEU A O 1
ATOM 945 N N . ASP A 1 120 ? -5.945 -17.703 6.027 1 98.5 120 ASP A N 1
ATOM 946 C CA . ASP A 1 120 ? -6.645 -16.828 6.965 1 98.5 120 ASP A CA 1
ATOM 947 C C . ASP A 1 120 ? -7.074 -15.523 6.289 1 98.5 120 ASP A C 1
ATOM 949 O O . ASP A 1 120 ? -8.211 -15.078 6.461 1 98.5 120 ASP A O 1
ATOM 953 N N . TYR A 1 121 ? -6.223 -14.898 5.555 1 98.5 121 TYR A N 1
ATOM 954 C CA . TYR A 1 121 ? -6.52 -13.641 4.879 1 98.5 121 TYR A CA 1
ATOM 955 C C . TYR A 1 121 ? -7.555 -13.844 3.783 1 98.5 121 TYR A C 1
ATOM 957 O O . TYR A 1 121 ? -8.453 -13.008 3.605 1 98.5 121 TYR A O 1
ATOM 965 N N . ALA A 1 122 ? -7.418 -14.945 3.041 1 97.94 122 ALA A N 1
ATOM 966 C CA . ALA A 1 122 ? -8.359 -15.234 1.962 1 97.94 122 ALA A CA 1
ATOM 967 C C . ALA A 1 122 ? -9.781 -15.391 2.498 1 97.94 122 ALA A C 1
ATOM 969 O O . ALA A 1 122 ? -10.75 -15.047 1.816 1 97.94 122 ALA A O 1
ATOM 970 N N . ARG A 1 123 ? -9.898 -15.914 3.676 1 96.81 123 ARG A N 1
ATOM 971 C CA . ARG A 1 123 ? -11.203 -16.125 4.289 1 96.81 123 ARG A CA 1
ATOM 972 C C . ARG A 1 123 ? -11.797 -14.805 4.773 1 96.81 123 ARG A C 1
ATOM 974 O O . ARG A 1 123 ? -13.023 -14.648 4.809 1 96.81 123 ARG A O 1
ATOM 981 N N . ASN A 1 124 ? -10.953 -13.891 5.152 1 95.94 124 ASN A N 1
ATOM 982 C CA . ASN A 1 124 ? -11.391 -12.602 5.664 1 95.94 124 ASN A CA 1
ATOM 983 C C . ASN A 1 124 ? -10.453 -11.477 5.223 1 95.94 124 ASN A C 1
ATOM 985 O O . ASN A 1 124 ? -9.828 -10.82 6.055 1 95.94 124 ASN A O 1
ATOM 989 N N . PRO A 1 125 ? -10.422 -11.18 3.924 1 96.75 125 PRO A N 1
ATOM 990 C CA . PRO A 1 125 ? -9.539 -10.117 3.447 1 96.75 125 PRO A CA 1
ATOM 991 C C . PRO A 1 125 ? -10.055 -8.719 3.799 1 96.75 125 PRO A C 1
ATOM 993 O O . PRO A 1 125 ? -11.219 -8.562 4.168 1 96.75 125 PRO A O 1
ATOM 996 N N . LEU A 1 126 ? -9.172 -7.742 3.76 1 97.12 126 LEU A N 1
ATOM 997 C CA . LEU A 1 126 ? -9.602 -6.348 3.855 1 97.12 126 LEU A CA 1
ATOM 998 C C . LEU A 1 126 ? -10.602 -6.012 2.754 1 97.12 126 LEU A C 1
ATOM 1000 O O . LEU A 1 126 ? -10.539 -6.574 1.66 1 97.12 126 LEU A O 1
ATOM 1004 N N . GLN A 1 127 ? -11.406 -5.051 3.027 1 95 127 GLN A N 1
ATOM 1005 C CA . GLN A 1 127 ? -12.516 -4.723 2.145 1 95 127 GLN A CA 1
ATOM 1006 C C . GLN A 1 127 ? -12.023 -4.383 0.74 1 95 127 GLN A C 1
ATOM 1008 O O . GLN A 1 127 ? -12.664 -4.75 -0.251 1 95 127 GLN A O 1
ATOM 1013 N N . TRP A 1 128 ? -10.891 -3.746 0.627 1 95.94 128 TRP A N 1
ATOM 1014 C CA . TRP A 1 128 ? -10.367 -3.271 -0.647 1 95.94 128 TRP A CA 1
ATOM 1015 C C . TRP A 1 128 ? -9.789 -4.426 -1.461 1 95.94 128 TRP A C 1
ATOM 1017 O O . TRP A 1 128 ? -9.516 -4.273 -2.654 1 95.94 128 TRP A O 1
ATOM 1027 N N . HIS A 1 129 ? -9.578 -5.59 -0.825 1 95.25 129 HIS A N 1
ATOM 1028 C CA . HIS A 1 129 ? -8.984 -6.754 -1.473 1 95.25 129 HIS A CA 1
ATOM 1029 C C . HIS A 1 129 ? -10.023 -7.844 -1.708 1 95.25 129 HIS A C 1
ATOM 1031 O O . HIS A 1 129 ? -9.703 -8.891 -2.273 1 95.25 129 HIS A O 1
ATOM 1037 N N . CYS A 1 130 ? -11.281 -7.613 -1.326 1 93.81 130 CYS A N 1
ATOM 1038 C CA . CYS A 1 130 ? -12.32 -8.633 -1.37 1 93.81 130 CYS A CA 1
ATOM 1039 C C . CYS A 1 130 ? -12.523 -9.148 -2.793 1 93.81 130 CYS A C 1
ATOM 1041 O O . CYS A 1 130 ? -12.664 -10.352 -3.01 1 93.81 130 CYS A O 1
ATOM 1043 N N . LYS A 1 131 ? -12.469 -8.289 -3.768 1 91.06 131 LYS A N 1
ATOM 1044 C CA . LYS A 1 131 ? -12.703 -8.672 -5.156 1 91.06 131 LYS A CA 1
ATOM 1045 C C . LYS A 1 131 ? -11.641 -9.648 -5.641 1 91.06 131 LYS A C 1
ATOM 1047 O O . LYS A 1 131 ? -11.938 -10.594 -6.383 1 91.06 131 LYS A O 1
ATOM 1052 N N . HIS A 1 132 ? -10.414 -9.477 -5.242 1 93.38 132 HIS A N 1
ATOM 1053 C CA . HIS A 1 132 ? -9.305 -10.312 -5.68 1 93.38 132 HIS A CA 1
ATOM 1054 C C . HIS A 1 132 ? -9.438 -11.727 -5.125 1 93.38 132 HIS A C 1
ATOM 1056 O O . HIS A 1 132 ? -8.875 -12.672 -5.691 1 93.38 132 HIS A O 1
ATOM 1062 N N . PHE A 1 133 ? -10.156 -11.797 -4.027 1 95.06 133 PHE A N 1
ATOM 1063 C CA . PHE A 1 133 ? -10.383 -13.094 -3.4 1 95.06 133 PHE A CA 1
ATOM 1064 C C . PHE A 1 133 ? -11.789 -13.609 -3.695 1 95.06 133 PHE A C 1
ATOM 1066 O O . PHE A 1 133 ? -12.227 -14.602 -3.111 1 95.06 133 PHE A O 1
ATOM 1073 N N . GLU A 1 134 ? -12.562 -12.875 -4.52 1 92 134 GLU A N 1
ATOM 1074 C CA . GLU A 1 134 ? -13.914 -13.219 -4.965 1 92 134 GLU A CA 1
ATOM 1075 C C . GLU A 1 134 ? -14.875 -13.305 -3.787 1 92 134 GLU A C 1
ATOM 1077 O O . GLU A 1 134 ? -15.742 -14.188 -3.754 1 92 134 GLU A O 1
ATOM 1082 N N . ILE A 1 135 ? -14.539 -12.5 -2.838 1 86.94 135 ILE A N 1
ATOM 1083 C CA . ILE A 1 135 ? -15.477 -12.398 -1.724 1 86.94 135 ILE A CA 1
ATOM 1084 C C . ILE A 1 135 ? -16.547 -11.352 -2.039 1 86.94 135 ILE A C 1
ATOM 1086 O O . ILE A 1 135 ? -16.25 -10.156 -2.08 1 86.94 135 ILE A O 1
ATOM 1090 N N . SER A 1 136 ? -17.656 -11.766 -2.498 1 78.5 136 SER A N 1
ATOM 1091 C CA . SER A 1 136 ? -18.828 -10.93 -2.74 1 78.5 136 SER A CA 1
ATOM 1092 C C . SER A 1 136 ? -20.109 -11.68 -2.398 1 78.5 136 SER A C 1
ATOM 1094 O O . SER A 1 136 ? -20.094 -12.883 -2.139 1 78.5 136 SER A O 1
ATOM 1096 N N . ALA A 1 137 ? -21.125 -10.992 -2.262 1 67.31 137 ALA A N 1
ATOM 1097 C CA . ALA A 1 137 ? -22.391 -11.562 -1.841 1 67.31 137 ALA A CA 1
ATOM 1098 C C . ALA A 1 137 ? -22.906 -12.562 -2.871 1 67.31 137 ALA A C 1
ATOM 1100 O O . ALA A 1 137 ? -23.656 -13.492 -2.529 1 67.31 137 ALA A O 1
ATOM 1101 N N . ASP A 1 138 ? -22.359 -12.562 -3.998 1 74.88 138 ASP A N 1
ATOM 1102 C CA . ASP A 1 138 ? -23.078 -13.289 -5.043 1 74.88 138 ASP A CA 1
ATOM 1103 C C . ASP A 1 138 ? -22.234 -14.438 -5.59 1 74.88 138 ASP A C 1
ATOM 1105 O O . ASP A 1 138 ? -22.703 -15.234 -6.395 1 74.88 138 ASP A O 1
ATOM 1109 N N . ILE A 1 139 ? -20.922 -14.484 -5.082 1 79.06 139 ILE A N 1
ATOM 1110 C CA . ILE A 1 139 ? -20.125 -15.547 -5.676 1 79.06 139 ILE A CA 1
ATOM 1111 C C . ILE A 1 139 ? -19.281 -16.219 -4.598 1 79.06 139 ILE A C 1
ATOM 1113 O O . ILE A 1 139 ? -18.891 -15.586 -3.615 1 79.06 139 ILE A O 1
ATOM 1117 N N . GLU A 1 140 ? -19.062 -17.547 -4.797 1 87.06 140 GLU A N 1
ATOM 1118 C CA . GLU A 1 140 ? -18.125 -18.297 -3.971 1 87.06 140 GLU A CA 1
ATOM 1119 C C . GLU A 1 140 ? -16.719 -18.266 -4.574 1 87.06 140 GLU A C 1
ATOM 1121 O O . GLU A 1 140 ? -16.562 -18.484 -5.777 1 87.06 140 GLU A O 1
ATOM 1126 N N . PRO A 1 141 ? -15.781 -17.969 -3.693 1 92.88 141 PRO A N 1
ATOM 1127 C CA . PRO A 1 141 ? -14.414 -17.969 -4.219 1 92.88 141 PRO A CA 1
ATOM 1128 C C . PRO A 1 141 ? -14.039 -19.281 -4.906 1 92.88 141 PRO A C 1
ATOM 1130 O O . PRO A 1 141 ? -14.359 -20.359 -4.406 1 92.88 141 PRO A O 1
ATOM 1133 N N . SER A 1 142 ? -13.352 -19.219 -6.008 1 92.69 142 SER A N 1
ATOM 1134 C CA . SER A 1 142 ? -13.023 -20.391 -6.816 1 92.69 142 SER A CA 1
ATOM 1135 C C . SER A 1 142 ? -12.141 -21.359 -6.043 1 92.69 142 SER A C 1
ATOM 1137 O O . SER A 1 142 ? -12.281 -22.578 -6.172 1 92.69 142 SER A O 1
ATOM 1139 N N . TRP A 1 143 ? -11.25 -20.812 -5.219 1 94.81 143 TRP A N 1
ATOM 1140 C CA . TRP A 1 143 ? -10.328 -21.656 -4.488 1 94.81 143 TRP A CA 1
ATOM 1141 C C . TRP A 1 143 ? -11.07 -22.547 -3.502 1 94.81 143 TRP A C 1
ATOM 1143 O O . TRP A 1 143 ? -10.539 -23.578 -3.057 1 94.81 143 TRP A O 1
ATOM 1153 N N . LYS A 1 144 ? -12.266 -22.281 -3.176 1 95.38 144 LYS A N 1
ATOM 1154 C CA . LYS A 1 144 ? -13.055 -23.062 -2.225 1 95.38 144 LYS A CA 1
ATOM 1155 C C . LYS A 1 144 ? -13.477 -24.391 -2.822 1 95.38 144 LYS A C 1
ATOM 1157 O O . LYS A 1 144 ? -13.844 -25.312 -2.094 1 95.38 144 LYS A O 1
ATOM 1162 N N . ARG A 1 145 ? -13.438 -24.453 -4.141 1 95.25 145 ARG A N 1
ATOM 1163 C CA . ARG A 1 145 ? -13.805 -25.703 -4.805 1 95.25 145 ARG A CA 1
ATOM 1164 C C . ARG A 1 145 ? -12.852 -26.828 -4.414 1 95.25 145 ARG A C 1
ATOM 1166 O O . ARG A 1 145 ? -13.18 -28 -4.566 1 95.25 145 ARG A O 1
ATOM 1173 N N . ALA A 1 146 ? -11.648 -26.469 -3.959 1 96.94 146 ALA A N 1
ATOM 1174 C CA . ALA A 1 146 ? -10.672 -27.469 -3.525 1 96.94 146 ALA A CA 1
ATOM 1175 C C . ALA A 1 146 ? -10.258 -27.234 -2.076 1 96.94 146 ALA A C 1
ATOM 1177 O O . ALA A 1 146 ? -9.164 -27.625 -1.663 1 96.94 146 ALA A O 1
ATOM 1178 N N . GLU A 1 147 ? -11.07 -26.484 -1.312 1 96.69 147 GLU A N 1
ATOM 1179 C CA . GLU A 1 147 ? -10.703 -26.094 0.045 1 96.69 147 GLU A CA 1
ATOM 1180 C C . GLU A 1 147 ? -10.414 -27.312 0.919 1 96.69 147 GLU A C 1
ATOM 1182 O O . GLU A 1 147 ? -9.531 -27.266 1.782 1 96.69 147 GLU A O 1
ATOM 1187 N N . ASP A 1 148 ? -11.094 -28.422 0.741 1 97.06 148 ASP A N 1
ATOM 1188 C CA . ASP A 1 148 ? -10.953 -29.625 1.563 1 97.06 148 ASP A CA 1
ATOM 1189 C C . ASP A 1 148 ? -9.586 -30.266 1.368 1 97.06 148 ASP A C 1
ATOM 1191 O O . ASP A 1 148 ? -9.172 -31.094 2.174 1 97.06 148 ASP A O 1
ATOM 1195 N N . ARG A 1 149 ? -8.875 -29.891 0.344 1 98.25 149 ARG A N 1
ATOM 1196 C CA . ARG A 1 149 ? -7.574 -30.469 0.054 1 98.25 149 ARG A CA 1
ATOM 1197 C C . ARG A 1 149 ? -6.453 -29.469 0.323 1 98.25 149 ARG A C 1
ATOM 1199 O O . ARG A 1 149 ? -5.281 -29.766 0.052 1 98.25 149 ARG A O 1
ATOM 1206 N N . ILE A 1 150 ? -6.797 -28.312 0.859 1 98.56 150 ILE A N 1
ATOM 1207 C CA . ILE A 1 150 ? -5.781 -27.328 1.196 1 98.56 150 ILE A CA 1
ATOM 1208 C C . ILE A 1 150 ? -5.023 -27.766 2.445 1 98.56 150 ILE A C 1
ATOM 1210 O O . ILE A 1 150 ? -5.637 -28.109 3.461 1 98.56 150 ILE A O 1
ATOM 1214 N N . ASP A 1 151 ? -3.762 -27.891 2.311 1 98.44 151 ASP A N 1
ATOM 1215 C CA . ASP A 1 151 ? -2.84 -28.109 3.422 1 98.44 151 ASP A CA 1
ATOM 1216 C C . ASP A 1 151 ? -1.985 -26.859 3.668 1 98.44 151 ASP A C 1
ATOM 1218 O O . ASP A 1 151 ? -1.242 -26.422 2.785 1 98.44 151 ASP A O 1
ATOM 1222 N N . THR A 1 152 ? -2.031 -26.328 4.887 1 98.69 152 THR A N 1
ATOM 1223 C CA . THR A 1 152 ? -1.318 -25.078 5.164 1 98.69 152 THR A CA 1
ATOM 1224 C C . THR A 1 152 ? 0.056 -25.359 5.762 1 98.69 152 THR A C 1
ATOM 1226 O O . THR A 1 152 ? 0.257 -26.391 6.402 1 98.69 152 THR A O 1
ATOM 1229 N N . VAL A 1 153 ? 0.969 -24.547 5.465 1 98.69 153 VAL A N 1
ATOM 1230 C CA . VAL A 1 153 ? 2.295 -24.547 6.078 1 98.69 153 VAL A CA 1
ATOM 1231 C C . VAL A 1 153 ? 2.535 -23.219 6.793 1 98.69 153 VAL A C 1
ATOM 1233 O O . VAL A 1 153 ? 1.776 -22.266 6.613 1 98.69 153 VAL A O 1
ATOM 1236 N N . ASN A 1 154 ? 3.506 -23.25 7.68 1 98.62 154 ASN A N 1
ATOM 1237 C CA . ASN A 1 154 ? 3.947 -22.047 8.359 1 98.62 154 ASN A CA 1
ATOM 1238 C C . ASN A 1 154 ? 5.434 -21.781 8.141 1 98.62 154 ASN A C 1
ATOM 1240 O O . ASN A 1 154 ? 6.281 -22.484 8.711 1 98.62 154 ASN A O 1
ATOM 1244 N N . GLY A 1 155 ? 5.684 -20.812 7.293 1 98.69 155 GLY A N 1
ATOM 1245 C CA . GLY A 1 155 ? 7.074 -20.469 7.059 1 98.69 155 GLY A CA 1
ATOM 1246 C C . GLY A 1 155 ? 7.695 -21.219 5.898 1 98.69 155 GLY A C 1
ATOM 1247 O O . GLY A 1 155 ? 6.996 -21.938 5.176 1 98.69 155 GLY A O 1
ATOM 1248 N N . ASP A 1 156 ? 8.969 -20.938 5.703 1 98.81 156 ASP A N 1
ATOM 1249 C CA . ASP A 1 156 ? 9.695 -21.672 4.66 1 98.81 156 ASP A CA 1
ATOM 1250 C C . ASP A 1 156 ? 9.633 -23.172 4.895 1 98.81 156 ASP A C 1
ATOM 1252 O O . ASP A 1 156 ? 9.82 -23.641 6.016 1 98.81 156 ASP A O 1
ATOM 1256 N N . THR A 1 157 ? 9.32 -23.906 3.846 1 98.81 157 THR A N 1
ATOM 1257 C CA . THR A 1 157 ? 9.055 -25.328 4.008 1 98.81 157 THR A CA 1
ATOM 1258 C C . THR A 1 157 ? 9.586 -26.109 2.814 1 98.81 157 THR A C 1
ATOM 1260 O O . THR A 1 157 ? 9.266 -25.812 1.666 1 98.81 157 THR A O 1
ATOM 1263 N N . VAL A 1 158 ? 10.453 -27.125 3.055 1 98.75 158 VAL A N 1
ATOM 1264 C CA . VAL A 1 158 ? 10.859 -28.047 2.002 1 98.75 158 VAL A CA 1
ATOM 1265 C C . VAL A 1 158 ? 9.734 -29.047 1.72 1 98.75 158 VAL A C 1
ATOM 1267 O O . VAL A 1 158 ? 9.289 -29.766 2.617 1 98.75 158 VAL A O 1
ATOM 1270 N N . ILE A 1 159 ? 9.258 -29.031 0.42 1 98.44 159 ILE A N 1
ATOM 1271 C CA . ILE A 1 159 ? 8.086 -29.859 0.165 1 98.44 159 ILE A CA 1
ATOM 1272 C C . ILE A 1 159 ? 8.484 -31.047 -0.711 1 98.44 159 ILE A C 1
ATOM 1274 O O . ILE A 1 159 ? 7.723 -32 -0.844 1 98.44 159 ILE A O 1
ATOM 1278 N N . ALA A 1 160 ? 9.609 -31.031 -1.326 1 98.06 160 ALA A N 1
ATOM 1279 C CA . ALA A 1 160 ? 10.234 -32.062 -2.135 1 98.06 160 ALA A CA 1
ATOM 1280 C C . ALA A 1 160 ? 11.734 -31.812 -2.295 1 98.06 160 ALA A C 1
ATOM 1282 O O . ALA A 1 160 ? 12.203 -30.703 -2.035 1 98.06 160 ALA A O 1
ATOM 1283 N N . PRO A 1 161 ? 12.523 -32.906 -2.545 1 97.12 161 PRO A N 1
ATOM 1284 C CA . PRO A 1 161 ? 13.938 -32.625 -2.797 1 97.12 161 PRO A CA 1
ATOM 1285 C C . PRO A 1 161 ? 14.156 -31.531 -3.836 1 97.12 161 PRO A C 1
ATOM 1287 O O . PRO A 1 161 ? 13.688 -31.656 -4.973 1 97.12 161 PRO A O 1
ATOM 1290 N N . GLY A 1 162 ? 14.734 -30.438 -3.439 1 97.81 162 GLY A N 1
ATOM 1291 C CA . GLY A 1 162 ? 15.062 -29.359 -4.352 1 97.81 162 GLY A CA 1
ATOM 1292 C C . GLY A 1 162 ? 13.938 -28.344 -4.527 1 97.81 162 GLY A C 1
ATOM 1293 O O . GLY A 1 162 ? 14.039 -27.438 -5.348 1 97.81 162 GLY A O 1
ATOM 1294 N N . VAL A 1 163 ? 12.867 -28.484 -3.814 1 98.69 163 VAL A N 1
ATOM 1295 C CA . VAL A 1 163 ? 11.727 -27.578 -3.934 1 98.69 163 VAL A CA 1
ATOM 1296 C C . VAL A 1 163 ? 11.344 -27.047 -2.557 1 98.69 163 VAL A C 1
ATOM 1298 O O . VAL A 1 163 ? 10.945 -27.812 -1.677 1 98.69 163 VAL A O 1
ATOM 1301 N N . THR A 1 164 ? 11.484 -25.75 -2.352 1 98.81 164 THR A N 1
ATOM 1302 C CA . THR A 1 164 ? 11.242 -25.094 -1.065 1 98.81 164 THR A CA 1
ATOM 1303 C C . THR A 1 164 ? 10.242 -23.953 -1.216 1 98.81 164 THR A C 1
ATOM 1305 O O . THR A 1 164 ? 10.391 -23.109 -2.098 1 98.81 164 THR A O 1
ATOM 1308 N N . LEU A 1 165 ? 9.164 -24.016 -0.448 1 98.94 165 LEU A N 1
ATOM 1309 C CA . LEU A 1 165 ? 8.297 -22.844 -0.323 1 98.94 165 LEU A CA 1
ATOM 1310 C C . LEU A 1 165 ? 9 -21.734 0.455 1 98.94 165 LEU A C 1
ATOM 1312 O O . LEU A 1 165 ? 9.625 -22 1.484 1 98.94 165 LEU A O 1
ATOM 1316 N N . VAL A 1 166 ? 8.945 -20.562 -0.034 1 98.88 166 VAL A N 1
ATOM 1317 C CA . VAL A 1 166 ? 9.57 -19.391 0.588 1 98.88 166 VAL A CA 1
ATOM 1318 C C . VAL A 1 166 ? 8.5 -18.344 0.902 1 98.88 166 VAL A C 1
ATOM 1320 O O . VAL A 1 166 ? 7.789 -17.891 0.007 1 98.88 166 VAL A O 1
ATOM 1323 N N . THR A 1 167 ? 8.367 -17.984 2.201 1 98.88 167 THR A N 1
ATOM 1324 C CA . THR A 1 167 ? 7.41 -16.938 2.574 1 98.88 167 THR A CA 1
ATOM 1325 C C . THR A 1 167 ? 7.848 -15.586 2.033 1 98.88 167 THR A C 1
ATOM 1327 O O . THR A 1 167 ? 8.992 -15.164 2.242 1 98.88 167 THR A O 1
ATOM 1330 N N . LEU A 1 168 ? 7.004 -14.914 1.377 1 98.88 168 LEU A N 1
ATOM 1331 C CA . LEU A 1 168 ? 7.277 -13.609 0.784 1 98.88 168 LEU A CA 1
ATOM 1332 C C . LEU A 1 168 ? 6.125 -12.641 1.044 1 98.88 168 LEU A C 1
ATOM 1334 O O . LEU A 1 168 ? 5.523 -12.117 0.103 1 98.88 168 LEU A O 1
ATOM 1338 N N . PRO A 1 169 ? 5.82 -12.344 2.305 1 98.81 169 PRO A N 1
ATOM 1339 C CA . PRO A 1 169 ? 4.707 -11.438 2.594 1 98.81 169 PRO A CA 1
ATOM 1340 C C . PRO A 1 169 ? 4.891 -10.055 1.975 1 98.81 169 PRO A C 1
ATOM 1342 O O . PRO A 1 169 ? 6.023 -9.617 1.756 1 98.81 169 PRO A O 1
ATOM 1345 N N . GLY A 1 170 ? 3.873 -9.336 1.705 1 98.56 170 GLY A N 1
ATOM 1346 C CA . GLY A 1 170 ? 3.846 -8 1.123 1 98.56 170 GLY A CA 1
ATOM 1347 C C . GLY A 1 170 ? 2.65 -7.773 0.219 1 98.56 170 GLY A C 1
ATOM 1348 O O . GLY A 1 170 ? 1.786 -6.945 0.522 1 98.56 170 GLY A O 1
ATOM 1349 N N . HIS A 1 171 ? 2.553 -8.586 -0.86 1 98.56 171 HIS A N 1
ATOM 1350 C CA . HIS A 1 171 ? 1.383 -8.578 -1.73 1 98.56 171 HIS A CA 1
ATOM 1351 C C . HIS A 1 171 ? 0.132 -9.016 -0.976 1 98.56 171 HIS A C 1
ATOM 1353 O O . HIS A 1 171 ? -0.869 -8.297 -0.956 1 98.56 171 HIS A O 1
ATOM 1359 N N . THR A 1 172 ? 0.206 -10.086 -0.415 1 98.62 172 THR A N 1
ATOM 1360 C CA . THR A 1 172 ? -0.705 -10.562 0.622 1 98.62 172 THR A CA 1
ATOM 1361 C C . THR A 1 172 ? 0.067 -10.969 1.872 1 98.62 172 THR A C 1
ATOM 1363 O O . THR A 1 172 ? 1.282 -11.172 1.821 1 98.62 172 THR A O 1
ATOM 1366 N N . PRO A 1 173 ? -0.604 -11.055 3.018 1 98.31 173 PRO A N 1
ATOM 1367 C CA . PRO A 1 173 ? 0.115 -11.438 4.234 1 98.31 173 PRO A CA 1
ATOM 1368 C C . PRO A 1 173 ? 0.754 -12.82 4.133 1 98.31 173 PRO A C 1
ATOM 1370 O O . PRO A 1 173 ? 1.777 -13.086 4.773 1 98.31 173 PRO A O 1
ATOM 1373 N N . GLY A 1 174 ? 0.185 -13.664 3.344 1 98.75 174 GLY A N 1
ATOM 1374 C CA . GLY A 1 174 ? 0.673 -15.031 3.27 1 98.75 174 GLY A CA 1
ATOM 1375 C C . GLY A 1 174 ? 1.255 -15.383 1.914 1 98.75 174 GLY A C 1
ATOM 1376 O O . GLY A 1 174 ? 1.348 -16.562 1.562 1 98.75 174 GLY A O 1
ATOM 1377 N N . SER A 1 175 ? 1.609 -14.43 1.112 1 98.81 175 SER A N 1
ATOM 1378 C CA . SER A 1 175 ? 2.23 -14.688 -0.182 1 98.81 175 SER A CA 1
ATOM 1379 C C . SER A 1 175 ? 3.498 -15.523 -0.03 1 98.81 175 SER A C 1
ATOM 1381 O O . SER A 1 175 ? 4.25 -15.352 0.932 1 98.81 175 SER A O 1
ATOM 1383 N N . GLN A 1 176 ? 3.719 -16.406 -0.997 1 98.94 176 GLN A N 1
ATOM 1384 C CA . GLN A 1 176 ? 4.906 -17.25 -0.983 1 98.94 176 GLN A CA 1
ATOM 1385 C C . GLN A 1 176 ? 5.426 -17.5 -2.396 1 98.94 176 GLN A C 1
ATOM 1387 O O . GLN A 1 176 ? 4.707 -17.266 -3.375 1 98.94 176 GLN A O 1
ATOM 1392 N N . GLY A 1 177 ? 6.688 -17.797 -2.5 1 98.94 177 GLY A N 1
ATOM 1393 C CA . GLY A 1 177 ? 7.312 -18.281 -3.723 1 98.94 177 GLY A CA 1
ATOM 1394 C C . GLY A 1 177 ? 7.789 -19.719 -3.629 1 98.94 177 GLY A C 1
ATOM 1395 O O . GLY A 1 177 ? 7.613 -20.375 -2.596 1 98.94 177 GLY A O 1
ATOM 1396 N N . VAL A 1 178 ? 8.266 -20.25 -4.727 1 98.94 178 VAL A N 1
ATOM 1397 C CA . VAL A 1 178 ? 8.797 -21.609 -4.781 1 98.94 178 VAL A CA 1
ATOM 1398 C C . VAL A 1 178 ? 10.234 -21.594 -5.285 1 98.94 178 VAL A C 1
ATOM 1400 O O . VAL A 1 178 ? 10.484 -21.25 -6.445 1 98.94 178 VAL A O 1
ATOM 1403 N N . LEU A 1 179 ? 11.125 -21.875 -4.43 1 98.88 179 LEU A N 1
ATOM 1404 C CA . LEU A 1 179 ? 12.539 -22 -4.781 1 98.88 179 LEU A CA 1
ATOM 1405 C C . LEU A 1 179 ? 12.852 -23.391 -5.316 1 98.88 179 LEU A C 1
ATOM 1407 O O . LEU A 1 179 ? 12.555 -24.391 -4.664 1 98.88 179 LEU A O 1
ATOM 1411 N N . VAL A 1 180 ? 13.375 -23.469 -6.52 1 98.81 180 VAL A N 1
ATOM 1412 C CA . VAL A 1 180 ? 13.633 -24.734 -7.203 1 98.81 180 VAL A CA 1
ATOM 1413 C C . VAL A 1 180 ? 15.125 -24.875 -7.5 1 98.81 180 VAL A C 1
ATOM 1415 O O . VAL A 1 180 ? 15.711 -24.016 -8.156 1 98.81 180 VAL A O 1
ATOM 1418 N N . GLU A 1 181 ? 15.703 -25.891 -6.988 1 97.62 181 GLU A N 1
ATOM 1419 C CA . GLU A 1 181 ? 17.094 -26.203 -7.309 1 97.62 181 GLU A CA 1
ATOM 1420 C C . GLU A 1 181 ? 17.188 -26.953 -8.633 1 97.62 181 GLU A C 1
ATOM 1422 O O . GLU A 1 181 ? 17.078 -28.188 -8.664 1 97.62 181 GLU A O 1
ATOM 1427 N N . ALA A 1 182 ? 17.438 -26.203 -9.672 1 95 182 ALA A N 1
ATOM 1428 C CA . ALA A 1 182 ? 17.641 -26.828 -10.977 1 95 182 ALA A CA 1
ATOM 1429 C C . ALA A 1 182 ? 19.078 -27.281 -11.156 1 95 182 ALA A C 1
ATOM 1431 O O . ALA A 1 182 ? 19.844 -27.328 -10.195 1 95 182 ALA A O 1
ATOM 1432 N N . GLU A 1 183 ? 19.422 -27.844 -12.273 1 87.62 183 GLU A N 1
ATOM 1433 C CA . GLU A 1 183 ? 20.734 -28.453 -12.5 1 87.62 183 GLU A CA 1
ATOM 1434 C C . GLU A 1 183 ? 21.844 -27.422 -12.344 1 87.62 183 GLU A C 1
ATOM 1436 O O . GLU A 1 183 ? 22.812 -27.656 -11.625 1 87.62 183 GLU A O 1
ATOM 1441 N N . SER A 1 184 ? 21.734 -26.266 -12.93 1 86.5 184 SER A N 1
ATOM 1442 C CA . SER A 1 184 ? 22.844 -25.312 -13.008 1 86.5 184 SER A CA 1
ATOM 1443 C C . SER A 1 184 ? 22.594 -24.109 -12.109 1 86.5 184 SER A C 1
ATOM 1445 O O . SER A 1 184 ? 23.531 -23.375 -11.773 1 86.5 184 SER A O 1
ATOM 1447 N N . THR A 1 185 ? 21.422 -23.922 -11.773 1 94.19 185 THR A N 1
ATOM 1448 C CA . THR A 1 185 ? 21.078 -22.703 -11.039 1 94.19 185 THR A CA 1
ATOM 1449 C C . THR A 1 185 ? 19.812 -22.906 -10.211 1 94.19 185 THR A C 1
ATOM 1451 O O . THR A 1 185 ? 19.188 -23.969 -10.266 1 94.19 185 THR A O 1
ATOM 1454 N N . ARG A 1 186 ? 19.578 -21.984 -9.266 1 97.5 186 ARG A N 1
ATOM 1455 C CA . ARG A 1 186 ? 18.328 -21.922 -8.508 1 97.5 186 ARG A CA 1
ATOM 1456 C C . ARG A 1 186 ? 17.359 -20.906 -9.125 1 97.5 186 ARG A C 1
ATOM 1458 O O . ARG A 1 186 ? 17.781 -19.844 -9.586 1 97.5 186 ARG A O 1
ATOM 1465 N N . TYR A 1 187 ? 16.141 -21.359 -9.25 1 98.69 187 TYR A N 1
ATOM 1466 C CA . TYR A 1 187 ? 15.094 -20.453 -9.711 1 98.69 187 TYR A CA 1
ATOM 1467 C C . TYR A 1 187 ? 14.07 -20.188 -8.609 1 98.69 187 TYR A C 1
ATOM 1469 O O . TYR A 1 187 ? 13.766 -21.094 -7.812 1 98.69 187 TYR A O 1
ATOM 1477 N N . LEU A 1 188 ? 13.586 -18.984 -8.562 1 98.94 188 LEU A N 1
ATOM 1478 C CA . LEU A 1 188 ? 12.484 -18.656 -7.676 1 98.94 188 LEU A CA 1
ATOM 1479 C C . LEU A 1 188 ? 11.242 -18.266 -8.477 1 98.94 188 LEU A C 1
ATOM 1481 O O . LEU A 1 188 ? 11.242 -17.234 -9.156 1 98.94 188 LEU A O 1
ATOM 1485 N N . ILE A 1 189 ? 10.227 -19.094 -8.484 1 98.94 189 ILE A N 1
ATOM 1486 C CA . ILE A 1 189 ? 8.906 -18.609 -8.859 1 98.94 189 ILE A CA 1
ATOM 1487 C C . ILE A 1 189 ? 8.383 -17.656 -7.789 1 98.94 189 ILE A C 1
ATOM 1489 O O . ILE A 1 189 ? 8.016 -18.094 -6.695 1 98.94 189 ILE A O 1
ATOM 1493 N N . ALA A 1 190 ? 8.25 -16.438 -8.055 1 98.81 190 ALA A N 1
ATOM 1494 C CA . ALA A 1 190 ? 8.188 -15.422 -7.012 1 98.81 190 ALA A CA 1
ATOM 1495 C C . ALA A 1 190 ? 6.742 -15.109 -6.637 1 98.81 190 ALA A C 1
ATOM 1497 O O . ALA A 1 190 ? 6.488 -14.398 -5.66 1 98.81 190 ALA A O 1
ATOM 1498 N N . GLY A 1 191 ? 5.758 -15.695 -7.398 1 98.56 191 GLY A N 1
ATOM 1499 C CA . GLY A 1 191 ? 4.398 -15.219 -7.211 1 98.56 191 GLY A CA 1
ATOM 1500 C C . GLY A 1 191 ? 4.254 -13.719 -7.43 1 98.56 191 GLY A C 1
ATOM 1501 O O . GLY A 1 191 ? 5.012 -13.125 -8.203 1 98.56 191 GLY A O 1
ATOM 1502 N N . ASP A 1 192 ? 3.301 -13.164 -6.801 1 98.56 192 ASP A N 1
ATOM 1503 C CA . ASP A 1 192 ? 2.996 -11.766 -7.086 1 98.56 192 ASP A CA 1
ATOM 1504 C C . ASP A 1 192 ? 3.846 -10.836 -6.227 1 98.56 192 ASP A C 1
ATOM 1506 O O . ASP A 1 192 ? 3.586 -9.633 -6.164 1 98.56 192 ASP A O 1
ATOM 1510 N N . CYS A 1 193 ? 4.84 -11.406 -5.551 1 98.69 193 CYS A N 1
ATOM 1511 C CA . CYS A 1 193 ? 5.891 -10.523 -5.047 1 98.69 193 CYS A CA 1
ATOM 1512 C C . CYS A 1 193 ? 6.59 -9.797 -6.191 1 98.69 193 CYS A C 1
ATOM 1514 O O . CYS A 1 193 ? 6.988 -8.641 -6.047 1 98.69 193 CYS A O 1
ATOM 1516 N N . ILE A 1 194 ? 6.73 -10.508 -7.281 1 98.75 194 ILE A N 1
ATOM 1517 C CA . ILE A 1 194 ? 7.305 -9.953 -8.5 1 98.75 194 ILE A CA 1
ATOM 1518 C C . ILE A 1 194 ? 6.395 -10.258 -9.688 1 98.75 194 ILE A C 1
ATOM 1520 O O . ILE A 1 194 ? 6.336 -11.391 -10.156 1 98.75 194 ILE A O 1
ATOM 1524 N N . TYR A 1 195 ? 5.723 -9.195 -10.211 1 98.25 195 TYR A N 1
ATOM 1525 C CA . TYR A 1 195 ? 4.855 -9.336 -11.375 1 98.25 195 TYR A CA 1
ATOM 1526 C C . TYR A 1 195 ? 5.68 -9.461 -12.656 1 98.25 195 TYR A C 1
ATOM 1528 O O . TYR A 1 195 ? 5.438 -10.352 -13.469 1 98.25 195 TYR A O 1
ATOM 1536 N N . LEU A 1 196 ? 6.613 -8.539 -12.766 1 98.31 196 LEU A N 1
ATOM 1537 C CA . LEU A 1 196 ? 7.387 -8.305 -13.977 1 98.31 196 LEU A CA 1
ATOM 1538 C C . LEU A 1 196 ? 8.883 -8.289 -13.672 1 98.31 196 LEU A C 1
ATOM 1540 O O . LEU A 1 196 ? 9.289 -8.008 -12.539 1 98.31 196 LEU A O 1
ATOM 1544 N N . TYR A 1 197 ? 9.664 -8.586 -14.703 1 98.56 197 TYR A N 1
ATOM 1545 C CA . TYR A 1 197 ? 11.102 -8.422 -14.523 1 98.56 197 TYR A CA 1
ATOM 1546 C C . TYR A 1 197 ? 11.445 -6.996 -14.125 1 98.56 197 TYR A C 1
ATOM 1548 O O . TYR A 1 197 ? 12.391 -6.766 -13.367 1 98.56 197 TYR A O 1
ATOM 1556 N N . ASP A 1 198 ? 10.656 -6.016 -14.547 1 97.44 198 ASP A N 1
ATOM 1557 C CA . ASP A 1 198 ? 10.867 -4.613 -14.195 1 97.44 198 ASP A CA 1
ATOM 1558 C C . ASP A 1 198 ? 10.758 -4.398 -12.688 1 97.44 198 ASP A C 1
ATOM 1560 O O . ASP A 1 198 ? 11.422 -3.527 -12.133 1 97.44 198 ASP A O 1
ATOM 1564 N N . ASN A 1 199 ? 9.875 -5.125 -12 1 98.62 199 ASN A N 1
ATOM 1565 C CA . ASN A 1 199 ? 9.789 -5.043 -10.547 1 98.62 199 ASN A CA 1
ATOM 1566 C C . ASN A 1 199 ? 11.102 -5.461 -9.891 1 98.62 199 ASN A C 1
ATOM 1568 O O . ASN A 1 199 ? 11.57 -4.805 -8.953 1 98.62 199 ASN A O 1
ATOM 1572 N N . TRP A 1 200 ? 11.656 -6.531 -10.383 1 98.69 200 TRP A N 1
ATOM 1573 C CA . TRP A 1 200 ? 12.883 -7.07 -9.797 1 98.69 200 TRP A CA 1
ATOM 1574 C C . TRP A 1 200 ? 14.086 -6.199 -10.156 1 98.69 200 TRP A C 1
ATOM 1576 O O . TRP A 1 200 ? 14.93 -5.918 -9.297 1 98.69 200 TRP A O 1
ATOM 1586 N N . ASN A 1 201 ? 14.164 -5.812 -11.422 1 98.19 201 ASN A N 1
ATOM 1587 C CA . ASN A 1 201 ? 15.336 -5.102 -11.93 1 98.19 201 ASN A CA 1
ATOM 1588 C C . ASN A 1 201 ? 15.375 -3.662 -11.422 1 98.19 201 ASN A C 1
ATOM 1590 O O . ASN A 1 201 ? 16.438 -3.035 -11.406 1 98.19 201 ASN A O 1
ATOM 1594 N N . GLY A 1 202 ? 14.227 -3.152 -11.047 1 97.75 202 GLY A N 1
ATOM 1595 C CA . GLY A 1 202 ? 14.172 -1.792 -10.531 1 97.75 202 GLY A CA 1
ATOM 1596 C C . GLY A 1 202 ? 14.461 -0.745 -11.594 1 97.75 202 GLY A C 1
ATOM 1597 O O . GLY A 1 202 ? 14.148 -0.94 -12.766 1 97.75 202 GLY A O 1
ATOM 1598 N N . ASP A 1 203 ? 14.766 0.433 -11.172 1 96.19 203 ASP A N 1
ATOM 1599 C CA . ASP A 1 203 ? 15.133 1.546 -12.039 1 96.19 203 ASP A CA 1
ATOM 1600 C C . ASP A 1 203 ? 16.156 2.455 -11.359 1 96.19 203 ASP A C 1
ATOM 1602 O O . ASP A 1 203 ? 16.859 2.031 -10.438 1 96.19 203 ASP A O 1
ATOM 1606 N N . ALA A 1 204 ? 16.422 3.662 -11.852 1 91.69 204 ALA A N 1
ATOM 1607 C CA . ALA A 1 204 ? 17.453 4.574 -11.367 1 91.69 204 ALA A CA 1
ATOM 1608 C C . ALA A 1 204 ? 17.156 5.016 -9.938 1 91.69 204 ALA A C 1
ATOM 1610 O O . ALA A 1 204 ? 18.078 5.383 -9.195 1 91.69 204 ALA A O 1
ATOM 1611 N N . GLU A 1 205 ? 15.914 4.852 -9.477 1 89.56 205 GLU A N 1
ATOM 1612 C CA . GLU A 1 205 ? 15.516 5.422 -8.195 1 89.56 205 GLU A CA 1
ATOM 1613 C C . GLU A 1 205 ? 15.383 4.34 -7.129 1 89.56 205 GLU A C 1
ATOM 1615 O O . GLU A 1 205 ? 15.375 4.641 -5.93 1 89.56 205 GLU A O 1
ATOM 1620 N N . ALA A 1 206 ? 15.219 3.158 -7.555 1 95.44 206 ALA A N 1
ATOM 1621 C CA . ALA A 1 206 ? 14.977 2.082 -6.598 1 95.44 206 ALA A CA 1
ATOM 1622 C C . ALA A 1 206 ? 15.562 0.764 -7.098 1 95.44 206 ALA A C 1
ATOM 1624 O O . ALA A 1 206 ? 15.477 0.451 -8.289 1 95.44 206 ALA A O 1
ATOM 1625 N N . ASP A 1 207 ? 16.109 0.003 -6.18 1 97.44 207 ASP A N 1
ATOM 1626 C CA . ASP A 1 207 ? 16.703 -1.29 -6.52 1 97.44 207 ASP A CA 1
ATOM 1627 C C . ASP A 1 207 ? 15.633 -2.248 -7.055 1 97.44 207 ASP A C 1
ATOM 1629 O O . ASP A 1 207 ? 15.922 -3.068 -7.934 1 97.44 207 ASP A O 1
ATOM 1633 N N . HIS A 1 208 ? 14.5 -2.268 -6.527 1 98.62 208 HIS A N 1
ATOM 1634 C CA . HIS A 1 208 ? 13.32 -3.025 -6.914 1 98.62 208 HIS A CA 1
ATOM 1635 C C . HIS A 1 208 ? 12.062 -2.156 -6.855 1 98.62 208 HIS A C 1
ATOM 1637 O O . HIS A 1 208 ? 12.062 -1.106 -6.207 1 98.62 208 HIS A O 1
ATOM 1643 N N . ILE A 1 209 ? 11.047 -2.488 -7.57 1 98.38 209 ILE A N 1
ATOM 1644 C CA . ILE A 1 209 ? 9.773 -1.771 -7.59 1 98.38 209 ILE A CA 1
ATOM 1645 C C . ILE A 1 209 ? 8.656 -2.689 -7.105 1 98.38 209 ILE A C 1
ATOM 1647 O O . ILE A 1 209 ? 8.328 -3.68 -7.762 1 98.38 209 ILE A O 1
ATOM 1651 N N . PRO A 1 210 ? 8.07 -2.391 -5.98 1 98.31 210 PRO A N 1
ATOM 1652 C CA . PRO A 1 210 ? 6.949 -3.219 -5.52 1 98.31 210 PRO A CA 1
ATOM 1653 C C . PRO A 1 210 ? 5.766 -3.193 -6.484 1 98.31 210 PRO A C 1
ATOM 1655 O O . PRO A 1 210 ? 5.629 -2.258 -7.277 1 98.31 210 PRO A O 1
ATOM 1658 N N . VAL A 1 211 ? 4.996 -4.242 -6.398 1 97.19 211 VAL A N 1
ATOM 1659 C CA . VAL A 1 211 ? 3.68 -4.18 -7.023 1 97.19 211 VAL A CA 1
ATOM 1660 C C . VAL A 1 211 ? 2.805 -3.172 -6.277 1 97.19 211 VAL A C 1
ATOM 1662 O O . VAL A 1 211 ? 2.961 -2.977 -5.07 1 97.19 211 VAL A O 1
ATOM 1665 N N . GLY A 1 212 ? 1.986 -2.479 -7.043 1 95.5 212 GLY A N 1
ATOM 1666 C CA . GLY A 1 212 ? 1.134 -1.47 -6.43 1 95.5 212 GLY A CA 1
ATOM 1667 C C . GLY A 1 212 ? 0.067 -2.059 -5.527 1 95.5 212 GLY A C 1
ATOM 1668 O O . GLY A 1 212 ? -0.386 -1.404 -4.586 1 95.5 212 GLY A O 1
ATOM 1669 N N . LEU A 1 213 ? -0.34 -3.297 -5.789 1 96.12 213 LEU A N 1
ATOM 1670 C CA . LEU A 1 213 ? -1.335 -4.023 -5.008 1 96.12 213 LEU A CA 1
ATOM 1671 C C . LEU A 1 213 ? -0.677 -4.77 -3.854 1 96.12 213 LEU A C 1
ATOM 1673 O O . LEU A 1 213 ? -0.542 -5.996 -3.898 1 96.12 213 LEU A O 1
ATOM 1677 N N . PHE A 1 214 ? -0.208 -4.023 -2.826 1 97.81 214 PHE A N 1
ATOM 1678 C CA . PHE A 1 214 ? 0.398 -4.664 -1.665 1 97.81 214 PHE A CA 1
ATOM 1679 C C . PHE A 1 214 ? -0.434 -4.414 -0.414 1 97.81 214 PHE A C 1
ATOM 1681 O O . PHE A 1 214 ? -1.302 -3.537 -0.404 1 97.81 214 PHE A O 1
ATOM 1688 N N . THR A 1 215 ? -0.182 -5.23 0.624 1 98.31 215 THR A N 1
ATOM 1689 C CA . THR A 1 215 ? -0.849 -5.094 1.914 1 98.31 215 THR A CA 1
ATOM 1690 C C . THR A 1 215 ? 0.065 -4.41 2.926 1 98.31 215 THR A C 1
ATOM 1692 O O . THR A 1 215 ? -0.397 -3.625 3.756 1 98.31 215 THR A O 1
ATOM 1695 N N . ASP A 1 216 ? 1.347 -4.656 2.824 1 98.62 216 ASP A N 1
ATOM 1696 C CA . ASP A 1 216 ? 2.338 -4.199 3.791 1 98.62 216 ASP A CA 1
ATOM 1697 C C . ASP A 1 216 ? 3.688 -3.951 3.119 1 98.62 216 ASP A C 1
ATOM 1699 O O . ASP A 1 216 ? 4.395 -4.898 2.77 1 98.62 216 ASP A O 1
ATOM 1703 N N . LEU A 1 217 ? 4.062 -2.719 3.008 1 98.69 217 LEU A N 1
ATOM 1704 C CA . LEU A 1 217 ? 5.246 -2.342 2.242 1 98.69 217 LEU A CA 1
ATOM 1705 C C . LEU A 1 217 ? 6.52 -2.668 3.018 1 98.69 217 LEU A C 1
ATOM 1707 O O . LEU A 1 217 ? 7.555 -2.967 2.418 1 98.69 217 LEU A O 1
ATOM 1711 N N . VAL A 1 218 ? 6.469 -2.602 4.34 1 98.44 218 VAL A N 1
ATOM 1712 C CA . VAL A 1 218 ? 7.625 -2.967 5.152 1 98.44 218 VAL A CA 1
ATOM 1713 C C . VAL A 1 218 ? 7.926 -4.453 4.98 1 98.44 218 VAL A C 1
ATOM 1715 O O . VAL A 1 218 ? 9.07 -4.836 4.727 1 98.44 218 VAL A O 1
ATOM 1718 N N . ALA A 1 219 ? 6.871 -5.262 5.078 1 98.62 219 ALA A N 1
ATOM 1719 C CA . ALA A 1 219 ? 7.031 -6.695 4.848 1 98.62 219 ALA A CA 1
ATOM 1720 C C . ALA A 1 219 ? 7.508 -6.973 3.426 1 98.62 219 ALA A C 1
ATOM 1722 O O . ALA A 1 219 ? 8.305 -7.887 3.199 1 98.62 219 ALA A O 1
ATOM 1723 N N . TYR A 1 220 ? 6.988 -6.207 2.512 1 98.81 220 TYR A N 1
ATOM 1724 C CA . TYR A 1 220 ? 7.383 -6.328 1.113 1 98.81 220 TYR A CA 1
ATOM 1725 C C . TYR A 1 220 ? 8.883 -6.125 0.953 1 98.81 220 TYR A C 1
ATOM 1727 O O . TYR A 1 220 ? 9.562 -6.914 0.285 1 98.81 220 TYR A O 1
ATOM 1735 N N . ASP A 1 221 ? 9.398 -5.102 1.547 1 98.69 221 ASP A N 1
ATOM 1736 C CA . ASP A 1 221 ? 10.828 -4.801 1.492 1 98.69 221 ASP A CA 1
ATOM 1737 C C . ASP A 1 221 ? 11.656 -5.949 2.068 1 98.69 221 ASP A C 1
ATOM 1739 O O . ASP A 1 221 ? 12.68 -6.328 1.503 1 98.69 221 ASP A O 1
ATOM 1743 N N . GLU A 1 222 ? 11.211 -6.426 3.193 1 98.62 222 GLU A N 1
ATOM 1744 C CA . GLU A 1 222 ? 11.898 -7.555 3.816 1 98.62 222 GLU A CA 1
ATOM 1745 C C . GLU A 1 222 ? 11.922 -8.766 2.891 1 98.62 222 GLU A C 1
ATOM 1747 O O . GLU A 1 222 ? 12.914 -9.492 2.828 1 98.62 222 GLU A O 1
ATOM 1752 N N . SER A 1 223 ? 10.82 -8.992 2.178 1 98.88 223 SER A N 1
ATOM 1753 C CA . SER A 1 223 ? 10.742 -10.094 1.225 1 98.88 223 SER A CA 1
ATOM 1754 C C . SER A 1 223 ? 11.727 -9.914 0.08 1 98.88 223 SER A C 1
ATOM 1756 O O . SER A 1 223 ? 12.391 -10.867 -0.336 1 98.88 223 SER A O 1
ATOM 1758 N N . LEU A 1 224 ? 11.82 -8.695 -0.449 1 98.81 224 LEU A N 1
ATOM 1759 C CA . LEU A 1 224 ? 12.766 -8.414 -1.525 1 98.81 224 LEU A CA 1
ATOM 1760 C C . LEU A 1 224 ? 14.195 -8.648 -1.064 1 98.81 224 LEU A C 1
ATOM 1762 O O . LEU A 1 224 ? 15 -9.242 -1.79 1 98.81 224 LEU A O 1
ATOM 1766 N N . ARG A 1 225 ? 14.508 -8.203 0.134 1 98.44 225 ARG A N 1
ATOM 1767 C CA . ARG A 1 225 ? 15.844 -8.414 0.685 1 98.44 225 ARG A CA 1
ATOM 1768 C C . ARG A 1 225 ? 16.125 -9.898 0.894 1 98.44 225 ARG A C 1
ATOM 1770 O O . ARG A 1 225 ? 17.25 -10.359 0.696 1 98.44 225 ARG A O 1
ATOM 1777 N N . LYS A 1 226 ? 15.148 -10.586 1.312 1 98.81 226 LYS A N 1
ATOM 1778 C CA . LYS A 1 226 ? 15.273 -12.031 1.461 1 98.81 226 LYS A CA 1
ATOM 1779 C C . LYS A 1 226 ? 15.609 -12.695 0.128 1 98.81 226 LYS A C 1
ATOM 1781 O O . LYS A 1 226 ? 16.5 -13.547 0.059 1 98.81 226 LYS A O 1
ATOM 1786 N N . ILE A 1 227 ? 14.898 -12.328 -0.932 1 98.81 227 ILE A N 1
ATOM 1787 C CA . ILE A 1 227 ? 15.117 -12.906 -2.254 1 98.81 227 ILE A CA 1
ATOM 1788 C C . ILE A 1 227 ? 16.547 -12.633 -2.705 1 98.81 227 ILE A C 1
ATOM 1790 O O . ILE A 1 227 ? 17.203 -13.508 -3.277 1 98.81 227 ILE A O 1
ATOM 1794 N N . GLU A 1 228 ? 17.062 -11.469 -2.436 1 98.44 228 GLU A N 1
ATOM 1795 C CA . GLU A 1 228 ? 18.422 -11.125 -2.805 1 98.44 228 GLU A CA 1
ATOM 1796 C C . GLU A 1 228 ? 19.438 -12.117 -2.219 1 98.44 228 GLU A C 1
ATOM 1798 O O . GLU A 1 228 ? 20.469 -12.383 -2.826 1 98.44 228 GLU A O 1
ATOM 1803 N N . LYS A 1 229 ? 19.109 -12.602 -1.111 1 98.06 229 LYS A N 1
ATOM 1804 C CA . LYS A 1 229 ? 20.047 -13.461 -0.39 1 98.06 229 LYS A CA 1
ATOM 1805 C C . LYS A 1 229 ? 19.938 -14.906 -0.862 1 98.06 229 LYS A C 1
ATOM 1807 O O . LYS A 1 229 ? 20.781 -15.734 -0.541 1 98.06 229 LYS A O 1
ATOM 1812 N N . LEU A 1 230 ? 18.891 -15.273 -1.618 1 97.5 230 LEU A N 1
ATOM 1813 C CA . LEU A 1 230 ? 18.656 -16.641 -2.051 1 97.5 230 LEU A CA 1
ATOM 1814 C C . LEU A 1 230 ? 19.609 -17.016 -3.189 1 97.5 230 LEU A C 1
ATOM 1816 O O . LEU A 1 230 ? 19.766 -18.203 -3.51 1 97.5 230 LEU A O 1
ATOM 1820 N N . ASP A 1 231 ? 20.328 -16.109 -3.787 1 93.19 231 ASP A N 1
ATOM 1821 C CA . ASP A 1 231 ? 21.219 -16.391 -4.906 1 93.19 231 ASP A CA 1
ATOM 1822 C C . ASP A 1 231 ? 20.516 -17.188 -5.988 1 93.19 231 ASP A C 1
ATOM 1824 O O . ASP A 1 231 ? 20.938 -18.297 -6.336 1 93.19 231 ASP A O 1
ATOM 1828 N N . CYS A 1 232 ? 19.438 -16.734 -6.551 1 98.12 232 CYS A N 1
ATOM 1829 C CA . CYS A 1 232 ? 18.594 -17.406 -7.527 1 98.12 232 CYS A CA 1
ATOM 1830 C C . CYS A 1 232 ? 18.219 -16.469 -8.664 1 98.12 232 CYS A C 1
ATOM 1832 O O . CYS A 1 232 ? 18.422 -15.25 -8.562 1 98.12 232 CYS A O 1
ATOM 1834 N N . GLU A 1 233 ? 17.859 -17.047 -9.812 1 98.44 233 GLU A N 1
ATOM 1835 C CA . GLU A 1 233 ? 17.172 -16.281 -10.844 1 98.44 233 GLU A CA 1
ATOM 1836 C C . GLU A 1 233 ? 15.68 -16.172 -10.547 1 98.44 233 GLU A C 1
ATOM 1838 O O . GLU A 1 233 ? 15.023 -17.188 -10.273 1 98.44 233 GLU A O 1
ATOM 1843 N N . VAL A 1 234 ? 15.195 -14.945 -10.586 1 98.81 234 VAL A N 1
ATOM 1844 C CA . VAL A 1 234 ? 13.805 -14.688 -10.234 1 98.81 234 VAL A CA 1
ATOM 1845 C C . VAL A 1 234 ? 12.922 -14.875 -11.469 1 98.81 234 VAL A C 1
ATOM 1847 O O . VAL A 1 234 ? 13.227 -14.352 -12.547 1 98.81 234 VAL A O 1
ATOM 1850 N N . ILE A 1 235 ? 11.836 -15.641 -11.344 1 98.88 235 ILE A N 1
ATOM 1851 C CA . ILE A 1 235 ? 10.82 -15.828 -12.375 1 98.88 235 ILE A CA 1
ATOM 1852 C C . ILE A 1 235 ? 9.547 -15.094 -11.984 1 98.88 235 ILE A C 1
ATOM 1854 O O . ILE A 1 235 ? 8.828 -15.516 -11.078 1 98.88 235 ILE A O 1
ATOM 1858 N N . PRO A 1 236 ? 9.227 -14.008 -12.664 1 98.75 236 PRO A N 1
ATOM 1859 C CA . PRO A 1 236 ? 8.016 -13.25 -12.359 1 98.75 236 PRO A CA 1
ATOM 1860 C C . PRO A 1 236 ? 6.734 -14.008 -12.703 1 98.75 236 PRO A C 1
ATOM 1862 O O . PRO A 1 236 ? 6.762 -14.93 -13.523 1 98.75 236 PRO A O 1
ATOM 1865 N N . SER A 1 237 ? 5.629 -13.547 -12.125 1 98.44 237 SER A N 1
ATOM 1866 C CA . SER A 1 237 ? 4.395 -14.32 -12.227 1 98.44 237 SER A CA 1
ATOM 1867 C C . SER A 1 237 ? 3.541 -13.852 -13.398 1 98.44 237 SER A C 1
ATOM 1869 O O . SER A 1 237 ? 2.598 -14.531 -13.797 1 98.44 237 SER A O 1
ATOM 1871 N N . HIS A 1 238 ? 3.861 -12.648 -13.961 1 98.5 238 HIS A N 1
ATOM 1872 C CA . HIS A 1 238 ? 2.982 -12.078 -14.977 1 98.5 238 HIS A CA 1
ATOM 1873 C C . HIS A 1 238 ? 3.785 -11.414 -16.094 1 98.5 238 HIS A C 1
ATOM 1875 O O . HIS A 1 238 ? 3.387 -10.367 -16.609 1 98.5 238 HIS A O 1
ATOM 1881 N N . ASP A 1 239 ? 4.898 -11.977 -16.469 1 98.75 239 ASP A N 1
ATOM 1882 C CA . ASP A 1 239 ? 5.719 -11.383 -17.516 1 98.75 239 ASP A CA 1
ATOM 1883 C C . ASP A 1 239 ? 5.719 -12.25 -18.781 1 98.75 239 ASP A C 1
ATOM 1885 O O . ASP A 1 239 ? 5.969 -13.453 -18.703 1 98.75 239 ASP A O 1
ATOM 1889 N N . PHE A 1 240 ? 5.539 -11.648 -19.922 1 98.56 240 PHE A N 1
ATOM 1890 C CA . PHE A 1 240 ? 5.473 -12.383 -21.172 1 98.56 240 PHE A CA 1
ATOM 1891 C C . PHE A 1 240 ? 6.809 -13.055 -21.484 1 98.56 240 PHE A C 1
ATOM 1893 O O . PHE A 1 240 ? 6.848 -14.109 -22.125 1 98.56 240 PHE A O 1
ATOM 1900 N N . ARG A 1 241 ? 7.918 -12.523 -21.062 1 98.62 241 ARG A N 1
ATOM 1901 C CA . ARG A 1 241 ? 9.234 -13.102 -21.312 1 98.62 241 ARG A CA 1
ATOM 1902 C C . ARG A 1 241 ? 9.359 -14.469 -20.641 1 98.62 241 ARG A C 1
ATOM 1904 O O . ARG A 1 241 ? 10.156 -15.305 -21.078 1 98.62 241 ARG A O 1
ATOM 1911 N N . VAL A 1 242 ? 8.602 -14.711 -19.578 1 98.81 242 VAL A N 1
ATOM 1912 C CA . VAL A 1 242 ? 8.602 -15.992 -18.891 1 98.81 242 VAL A CA 1
ATOM 1913 C C . VAL A 1 242 ? 7.953 -17.062 -19.766 1 98.81 242 VAL A C 1
ATOM 1915 O O . VAL A 1 242 ? 8.492 -18.156 -19.922 1 98.81 242 VAL A O 1
ATOM 1918 N N . VAL A 1 243 ? 6.801 -16.703 -20.344 1 98.06 243 VAL A N 1
ATOM 1919 C CA . VAL A 1 243 ? 6.098 -17.656 -21.188 1 98.06 243 VAL A CA 1
ATOM 1920 C C . VAL A 1 243 ? 6.879 -17.875 -22.484 1 98.06 243 VAL A C 1
ATOM 1922 O O . VAL A 1 243 ? 6.859 -18.969 -23.047 1 98.06 243 VAL A O 1
ATOM 1925 N N . GLU A 1 244 ? 7.566 -16.828 -22.938 1 98.19 244 GLU A N 1
ATOM 1926 C CA . GLU A 1 244 ? 8.398 -16.938 -24.125 1 98.19 244 GLU A CA 1
ATOM 1927 C C . GLU A 1 244 ? 9.57 -17.875 -23.906 1 98.19 244 GLU A C 1
ATOM 1929 O O . GLU A 1 244 ? 9.883 -18.703 -24.766 1 98.19 244 GLU A O 1
ATOM 1934 N N . ARG A 1 245 ? 10.219 -17.734 -22.734 1 97.75 245 ARG A N 1
ATOM 1935 C CA . ARG A 1 245 ? 11.312 -18.641 -22.391 1 97.75 245 ARG A CA 1
ATOM 1936 C C . ARG A 1 245 ? 10.789 -20.047 -22.141 1 97.75 245 ARG A C 1
ATOM 1938 O O . ARG A 1 245 ? 11.422 -21.031 -22.547 1 97.75 245 ARG A O 1
ATOM 1945 N N . ALA A 1 246 ? 9.703 -20.234 -21.422 1 97.69 246 ALA A N 1
ATOM 1946 C CA . ALA A 1 246 ? 8.852 -21.406 -21.25 1 97.69 246 ALA A CA 1
ATOM 1947 C C . ALA A 1 246 ? 9.523 -22.453 -20.359 1 97.69 246 ALA A C 1
ATOM 1949 O O . ALA A 1 246 ? 8.852 -23.141 -19.594 1 97.69 246 ALA A O 1
ATOM 1950 N N . ILE A 1 247 ? 10.883 -22.625 -20.547 1 97.25 247 ILE A N 1
ATOM 1951 C CA . ILE A 1 247 ? 11.555 -23.688 -19.812 1 97.25 247 ILE A CA 1
ATOM 1952 C C . ILE A 1 247 ? 12.742 -23.109 -19.047 1 97.25 247 ILE A C 1
ATOM 1954 O O . ILE A 1 247 ? 13.547 -22.359 -19.609 1 97.25 247 ILE A O 1
ATOM 1958 N N . PHE A 1 248 ? 12.828 -23.469 -17.797 1 97.56 248 PHE A N 1
ATOM 1959 C CA . PHE A 1 248 ? 13.914 -23.078 -16.891 1 97.56 248 PHE A CA 1
ATOM 1960 C C . PHE A 1 248 ? 14.609 -24.297 -16.328 1 97.56 248 PHE A C 1
ATOM 1962 O O . PHE A 1 248 ? 14.016 -25.047 -15.539 1 97.56 248 PHE A O 1
ATOM 1969 N N . GLU A 1 249 ? 15.945 -24.625 -16.672 1 94.5 249 GLU A N 1
ATOM 1970 C CA . GLU A 1 249 ? 16.656 -25.844 -16.281 1 94.5 249 GLU A CA 1
ATOM 1971 C C . GLU A 1 249 ? 18.109 -25.562 -15.922 1 94.5 249 GLU A C 1
ATOM 1973 O O . GLU A 1 249 ? 18.672 -24.562 -16.359 1 94.5 249 GLU A O 1
ATOM 1978 N N . MET B 1 1 ? -12.781 28.969 26.891 1 71.25 1 MET B N 1
ATOM 1979 C CA . MET B 1 1 ? -13.219 29.344 25.547 1 71.25 1 MET B CA 1
ATOM 1980 C C . MET B 1 1 ? -13.25 28.125 24.625 1 71.25 1 MET B C 1
ATOM 1982 O O . MET B 1 1 ? -12.5 27.172 24.828 1 71.25 1 MET B O 1
ATOM 1986 N N . SER B 1 2 ? -14.242 28.125 23.734 1 91.88 2 SER B N 1
ATOM 1987 C CA . SER B 1 2 ? -14.414 27 22.828 1 91.88 2 SER B CA 1
ATOM 1988 C C . SER B 1 2 ? -13.32 26.953 21.766 1 91.88 2 SER B C 1
ATOM 1990 O O . SER B 1 2 ? -12.859 28 21.297 1 91.88 2 SER B O 1
ATOM 1992 N N . LEU B 1 3 ? -12.805 25.875 21.516 1 97.5 3 LEU B N 1
ATOM 1993 C CA . LEU B 1 3 ? -11.742 25.734 20.531 1 97.5 3 LEU B CA 1
ATOM 1994 C C . LEU B 1 3 ? -12.289 25.891 19.109 1 97.5 3 LEU B C 1
ATOM 1996 O O . LEU B 1 3 ? -13.422 25.5 18.828 1 97.5 3 LEU B O 1
ATOM 2000 N N . THR B 1 4 ? -11.539 26.531 18.344 1 97.31 4 THR B N 1
ATOM 2001 C CA . THR B 1 4 ? -11.82 26.719 16.938 1 97.31 4 THR B CA 1
ATOM 2002 C C . THR B 1 4 ? -10.625 26.297 16.078 1 97.31 4 THR B C 1
ATOM 2004 O O . THR B 1 4 ? -9.477 26.469 16.484 1 97.31 4 THR B O 1
ATOM 2007 N N . ILE B 1 5 ? -10.922 25.672 14.914 1 98.38 5 ILE B N 1
ATOM 2008 C CA . ILE B 1 5 ? -9.875 25.312 13.961 1 98.38 5 ILE B CA 1
ATOM 2009 C C . ILE B 1 5 ? -9.969 26.219 12.734 1 98.38 5 ILE B C 1
ATOM 2011 O O . ILE B 1 5 ? -11.039 26.344 12.125 1 98.38 5 ILE B O 1
ATOM 2015 N N . ARG B 1 6 ? -8.938 26.844 12.398 1 98.56 6 ARG B N 1
ATOM 2016 C CA . ARG B 1 6 ? -8.844 27.562 11.133 1 98.56 6 ARG B CA 1
ATOM 2017 C C . ARG B 1 6 ? -7.926 26.859 10.156 1 98.56 6 ARG B C 1
ATOM 2019 O O . ARG B 1 6 ? -6.824 26.438 10.516 1 98.56 6 ARG B O 1
ATOM 2026 N N . ALA B 1 7 ? -8.422 26.656 8.961 1 98.81 7 ALA B N 1
ATOM 2027 C CA . ALA B 1 7 ? -7.637 26.062 7.887 1 98.81 7 ALA B CA 1
ATOM 2028 C C . ALA B 1 7 ? -7.109 27.125 6.926 1 98.81 7 ALA B C 1
ATOM 2030 O O . ALA B 1 7 ? -7.867 27.969 6.453 1 98.81 7 ALA B O 1
ATOM 2031 N N . PHE B 1 8 ? -5.828 27.109 6.645 1 98.62 8 PHE B N 1
ATOM 2032 C CA . PHE B 1 8 ? -5.195 28.047 5.738 1 98.62 8 PHE B CA 1
ATOM 2033 C C . PHE B 1 8 ? -4.609 27.344 4.527 1 98.62 8 PHE B C 1
ATOM 2035 O O . PHE B 1 8 ? -3.9 26.344 4.672 1 98.62 8 PHE B O 1
ATOM 2042 N N . CYS B 1 9 ? -4.895 27.797 3.336 1 98.31 9 CYS B N 1
ATOM 2043 C CA . CYS B 1 9 ? -4.199 27.312 2.143 1 98.31 9 CYS B CA 1
ATOM 2044 C C . CYS B 1 9 ? -2.787 27.875 2.072 1 98.31 9 CYS B C 1
ATOM 2046 O O . CYS B 1 9 ? -2.604 29.094 2 1 98.31 9 CYS B O 1
ATOM 2048 N N . VAL B 1 10 ? -1.812 27.016 2.074 1 98.06 10 VAL B N 1
ATOM 2049 C CA . VAL B 1 10 ? -0.431 27.484 2.043 1 98.06 10 VAL B CA 1
ATOM 2050 C C . VAL B 1 10 ? 0.264 26.969 0.788 1 98.06 10 VAL B C 1
ATOM 2052 O O . VAL B 1 10 ? 1.47 26.703 0.799 1 98.06 10 VAL B O 1
ATOM 2055 N N . GLY B 1 11 ? -0.452 26.75 -0.204 1 96.56 11 GLY B N 1
ATOM 2056 C CA . GLY B 1 11 ? 0.043 26.312 -1.498 1 96.56 11 GLY B CA 1
ATOM 2057 C C . GLY B 1 11 ? -0.881 25.328 -2.188 1 96.56 11 GLY B C 1
ATOM 2058 O O . GLY B 1 11 ? -1.855 24.859 -1.593 1 96.56 11 GLY B O 1
ATOM 2059 N N . ARG B 1 12 ? -0.609 25.125 -3.434 1 96.62 12 ARG B N 1
ATOM 2060 C CA . ARG B 1 12 ? -1.354 24.172 -4.25 1 96.62 12 ARG B CA 1
ATOM 2061 C C . ARG B 1 12 ? -0.413 23.359 -5.125 1 96.62 12 ARG B C 1
ATOM 2063 O O . ARG B 1 12 ? 0.615 23.859 -5.582 1 96.62 12 ARG B O 1
ATOM 2070 N N . VAL B 1 13 ? -0.738 22.141 -5.273 1 95.94 13 VAL B N 1
ATOM 2071 C CA . VAL B 1 13 ? -0.019 21.281 -6.203 1 95.94 13 VAL B CA 1
ATOM 2072 C C . VAL B 1 13 ? -0.953 20.844 -7.328 1 95.94 13 VAL B C 1
ATOM 2074 O O . VAL B 1 13 ? -2.15 20.641 -7.109 1 95.94 13 VAL B O 1
ATOM 2077 N N . TYR B 1 14 ? -0.391 20.703 -8.516 1 95.12 14 TYR B N 1
ATOM 2078 C CA . TYR B 1 14 ? -1.228 20.484 -9.688 1 95.12 14 TYR B CA 1
ATOM 2079 C C . TYR B 1 14 ? -0.84 19.188 -10.391 1 95.12 14 TYR B C 1
ATOM 2081 O O . TYR B 1 14 ? 0.339 18.828 -10.438 1 95.12 14 TYR B O 1
ATOM 2089 N N . GLY B 1 15 ? -1.883 18.531 -10.945 1 94.69 15 GLY B N 1
ATOM 2090 C CA . GLY B 1 15 ? -1.681 17.438 -11.891 1 94.69 15 GLY B CA 1
ATOM 2091 C C . GLY B 1 15 ? -1.167 16.172 -11.234 1 94.69 15 GLY B C 1
ATOM 2092 O O . GLY B 1 15 ? -0.392 15.422 -11.836 1 94.69 15 GLY B O 1
ATOM 2093 N N . LEU B 1 16 ? -1.478 15.93 -10.023 1 94.69 16 LEU B N 1
ATOM 2094 C CA . LEU B 1 16 ? -1.014 14.727 -9.344 1 94.69 16 LEU B CA 1
ATOM 2095 C C . LEU B 1 16 ? -1.869 13.523 -9.719 1 94.69 16 LEU B C 1
ATOM 2097 O O . LEU B 1 16 ? -3.088 13.641 -9.859 1 94.69 16 LEU B O 1
ATOM 2101 N N . PRO B 1 17 ? -1.267 12.398 -9.898 1 94.44 17 PRO B N 1
ATOM 2102 C CA . PRO B 1 17 ? -2.037 11.211 -10.266 1 94.44 17 PRO B CA 1
ATOM 2103 C C . PRO B 1 17 ? -3.039 10.805 -9.188 1 94.44 17 PRO B C 1
ATOM 2105 O O . PRO B 1 17 ? -2.65 10.539 -8.047 1 94.44 17 PRO B O 1
ATOM 2108 N N . LYS B 1 18 ? -4.258 10.617 -9.523 1 94.25 18 LYS B N 1
ATOM 2109 C CA . LYS B 1 18 ? -5.359 10.406 -8.594 1 94.25 18 LYS B CA 1
ATOM 2110 C C . LYS B 1 18 ? -5.172 9.109 -7.809 1 94.25 18 LYS B C 1
ATOM 2112 O O . LYS B 1 18 ? -5.461 9.062 -6.609 1 94.25 18 LYS B O 1
ATOM 2117 N N . PRO B 1 19 ? -4.625 8.008 -8.391 1 93.12 19 PRO B N 1
ATOM 2118 C CA . PRO B 1 19 ? -4.492 6.762 -7.625 1 93.12 19 PRO B CA 1
ATOM 2119 C C . PRO B 1 19 ? -3.547 6.898 -6.434 1 93.12 19 PRO B C 1
ATOM 2121 O O . PRO B 1 19 ? -3.598 6.086 -5.508 1 93.12 19 PRO B O 1
ATOM 2124 N N . SER B 1 20 ? -2.77 7.957 -6.449 1 92.12 20 SER B N 1
ATOM 2125 C CA . SER B 1 20 ? -1.893 8.188 -5.309 1 92.12 20 SER B CA 1
ATOM 2126 C C . SER B 1 20 ? -2.689 8.602 -4.074 1 92.12 20 SER B C 1
ATOM 2128 O O . SER B 1 20 ? -2.211 8.461 -2.945 1 92.12 20 SER B O 1
ATOM 2130 N N . PHE B 1 21 ? -3.98 8.992 -4.344 1 93.44 21 PHE B N 1
ATOM 2131 C CA . PHE B 1 21 ? -4.75 9.492 -3.207 1 93.44 21 PHE B CA 1
ATOM 2132 C C . PHE B 1 21 ? -6.023 8.672 -3.021 1 93.44 21 PHE B C 1
ATOM 2134 O O . PHE B 1 21 ? -6.672 8.75 -1.977 1 93.44 21 PHE B O 1
ATOM 2141 N N . THR B 1 22 ? -6.395 8.016 -4.066 1 95.94 22 THR B N 1
ATOM 2142 C CA . THR B 1 22 ? -7.543 7.117 -3.99 1 95.94 22 THR B CA 1
ATOM 2143 C C . THR B 1 22 ? -7.148 5.707 -4.418 1 95.94 22 THR B C 1
ATOM 2145 O O . THR B 1 22 ? -7.117 5.398 -5.613 1 95.94 22 THR B O 1
ATOM 2148 N N . TYR B 1 23 ? -6.906 4.859 -3.408 1 96.62 23 TYR B N 1
ATOM 2149 C CA . TYR B 1 23 ? -6.383 3.512 -3.604 1 96.62 23 TYR B CA 1
ATOM 2150 C C . TYR B 1 23 ? -7.262 2.723 -4.566 1 96.62 23 TYR B C 1
ATOM 2152 O O . TYR B 1 23 ? -8.469 2.572 -4.34 1 96.62 23 TYR B O 1
ATOM 2160 N N . LEU B 1 24 ? -6.711 2.236 -5.777 1 92.94 24 LEU B N 1
ATOM 2161 C CA . LEU B 1 24 ? -7.305 1.376 -6.797 1 92.94 24 LEU B CA 1
ATOM 2162 C C . LEU B 1 24 ? -8.367 2.127 -7.594 1 92.94 24 LEU B C 1
ATOM 2164 O O . LEU B 1 24 ? -9.195 1.51 -8.266 1 92.94 24 LEU B O 1
ATOM 2168 N N . ARG B 1 25 ? -8.391 3.467 -7.492 1 93.19 25 ARG B N 1
ATOM 2169 C CA . ARG B 1 25 ? -9.375 4.285 -8.188 1 93.19 25 ARG B CA 1
ATOM 2170 C C . ARG B 1 25 ? -8.703 5.43 -8.938 1 93.19 25 ARG B C 1
ATOM 2172 O O . ARG B 1 25 ? -7.617 5.871 -8.57 1 93.19 25 ARG B O 1
ATOM 2179 N N . GLY B 1 26 ? -9.383 5.84 -9.93 1 93.5 26 GLY B N 1
A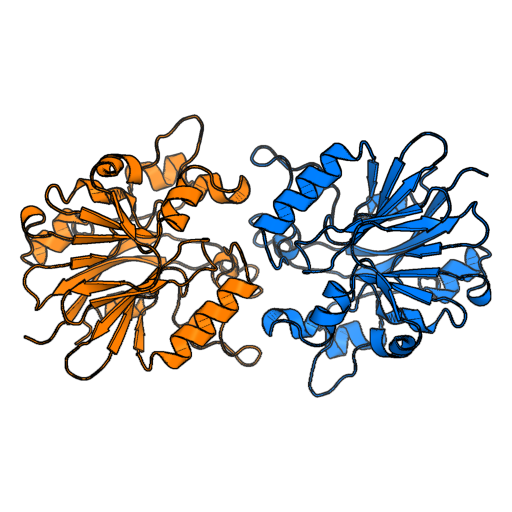TOM 2180 C CA . GLY B 1 26 ? -9.016 7.07 -10.617 1 93.5 26 GLY B CA 1
ATOM 2181 C C . GLY B 1 26 ? -7.816 6.906 -11.531 1 93.5 26 GLY B C 1
ATOM 2182 O O . GLY B 1 26 ? -7.039 7.844 -11.719 1 93.5 26 GLY B O 1
ATOM 2183 N N . TYR B 1 27 ? -7.594 5.676 -12.023 1 91.25 27 TYR B N 1
ATOM 2184 C CA . TYR B 1 27 ? -6.473 5.445 -12.93 1 91.25 27 TYR B CA 1
ATOM 2185 C C . TYR B 1 27 ? -6.59 6.32 -14.172 1 91.25 27 TYR B C 1
ATOM 2187 O O . TYR B 1 27 ? -7.668 6.43 -14.758 1 91.25 27 TYR B O 1
ATOM 2195 N N . GLY B 1 28 ? -5.484 6.988 -14.5 1 91.19 28 GLY B N 1
ATOM 2196 C CA . GLY B 1 28 ? -5.441 7.84 -15.68 1 91.19 28 GLY B CA 1
ATOM 2197 C C . GLY B 1 28 ? -5.922 9.258 -15.406 1 91.19 28 GLY B C 1
ATOM 2198 O O . GLY B 1 28 ? -5.863 10.117 -16.281 1 91.19 28 GLY B O 1
ATOM 2199 N N . GLU B 1 29 ? -6.434 9.523 -14.219 1 94.94 29 GLU B N 1
ATOM 2200 C CA . GLU B 1 29 ? -6.914 10.852 -13.836 1 94.94 29 GLU B CA 1
ATOM 2201 C C . GLU B 1 29 ? -5.887 11.586 -12.984 1 94.94 29 GLU B C 1
ATOM 2203 O O . GLU B 1 29 ? -5.02 10.961 -12.375 1 94.94 29 GLU B O 1
ATOM 2208 N N . THR B 1 30 ? -5.914 12.906 -13.062 1 95.69 30 THR B N 1
ATOM 2209 C CA . THR B 1 30 ? -5.105 13.758 -12.195 1 95.69 30 THR B CA 1
ATOM 2210 C C . THR B 1 30 ? -5.992 14.68 -11.375 1 95.69 30 THR B C 1
ATOM 2212 O O . THR B 1 30 ? -7.176 14.844 -11.664 1 95.69 30 THR B O 1
ATOM 2215 N N . GLN B 1 31 ? -5.41 15.156 -10.336 1 94.88 31 GLN B N 1
ATOM 2216 C CA . GLN B 1 31 ? -6.137 16.062 -9.453 1 94.88 31 GLN B CA 1
ATOM 2217 C C . GLN B 1 31 ? -5.203 17.109 -8.852 1 94.88 31 GLN B C 1
ATOM 2219 O O . GLN B 1 31 ? -4.016 16.844 -8.656 1 94.88 31 GLN B O 1
ATOM 2224 N N . ASP B 1 32 ? -5.754 18.312 -8.656 1 97.06 32 ASP B N 1
ATOM 2225 C CA . ASP B 1 32 ? -5.07 19.375 -7.91 1 97.06 32 ASP B CA 1
ATOM 2226 C C . ASP B 1 32 ? -5.391 19.281 -6.418 1 97.06 32 ASP B C 1
ATOM 2228 O O . ASP B 1 32 ? -6.496 18.875 -6.039 1 97.06 32 ASP B O 1
ATOM 2232 N N . LEU B 1 33 ? -4.418 19.625 -5.617 1 97.25 33 LEU B N 1
ATOM 2233 C CA . LEU B 1 33 ? -4.613 19.547 -4.172 1 97.25 33 LEU B CA 1
ATOM 2234 C C . LEU B 1 33 ? -4.105 20.812 -3.492 1 97.25 33 LEU B C 1
ATOM 2236 O O . LEU B 1 33 ? -3.104 21.391 -3.918 1 97.25 33 LEU B O 1
ATOM 2240 N N . PRO B 1 34 ? -4.77 21.234 -2.48 1 98.31 34 PRO B N 1
ATOM 2241 C CA . PRO B 1 34 ? -4.219 22.281 -1.626 1 98.31 34 PRO B CA 1
ATOM 2242 C C . PRO B 1 34 ? -3.268 21.75 -0.561 1 98.31 34 PRO B C 1
ATOM 2244 O O . PRO B 1 34 ? -3.4 20.594 -0.138 1 98.31 34 PRO B O 1
ATOM 2247 N N . LEU B 1 35 ? -2.334 22.5 -0.237 1 97.94 35 LEU B N 1
ATOM 2248 C CA . LEU B 1 35 ? -1.56 22.312 0.984 1 97.94 35 LEU B CA 1
ATOM 2249 C C . LEU B 1 35 ? -2.137 23.141 2.127 1 97.94 35 LEU B C 1
ATOM 2251 O O . LEU B 1 35 ? -2.357 24.344 1.978 1 97.94 35 LEU B O 1
ATOM 2255 N N . ILE B 1 36 ? -2.393 22.469 3.229 1 98.81 36 ILE B N 1
ATOM 2256 C CA . ILE B 1 36 ? -3.193 23.141 4.25 1 98.81 36 ILE B CA 1
ATOM 2257 C C . ILE B 1 36 ? -2.434 23.156 5.574 1 98.81 36 ILE B C 1
ATOM 2259 O O . ILE B 1 36 ? -1.855 22.141 5.973 1 98.81 36 ILE B O 1
ATOM 2263 N N . MET B 1 37 ? -2.328 24.25 6.191 1 98.88 37 MET B N 1
ATOM 2264 C CA . MET B 1 37 ? -1.899 24.453 7.57 1 98.88 37 MET B CA 1
ATOM 2265 C C . MET B 1 37 ? -3.086 24.797 8.469 1 98.88 37 MET B C 1
ATOM 2267 O O . MET B 1 37 ? -3.949 25.578 8.086 1 98.88 37 MET B O 1
ATOM 2271 N N . TYR B 1 38 ? -3.197 24.156 9.641 1 98.88 38 TYR B N 1
ATOM 2272 C CA . TYR B 1 38 ? -4.297 24.422 10.562 1 98.88 38 TYR B CA 1
ATOM 2273 C C . TYR B 1 38 ? -3.807 25.172 11.797 1 98.88 38 TYR B C 1
ATOM 2275 O O . TYR B 1 38 ? -2.664 24.984 12.227 1 98.88 38 TYR B O 1
ATOM 2283 N N . VAL B 1 39 ? -4.684 26 12.344 1 98.81 39 VAL B N 1
ATOM 2284 C CA . VAL B 1 39 ? -4.441 26.641 13.641 1 98.81 39 VAL B CA 1
ATOM 2285 C C . VAL B 1 39 ? -5.625 26.375 14.57 1 98.81 39 VAL B C 1
ATOM 2287 O O . VAL B 1 39 ? -6.777 26.625 14.203 1 98.81 39 VAL B O 1
ATOM 2290 N N . ILE B 1 40 ? -5.379 25.75 15.641 1 98.62 40 ILE B N 1
ATOM 2291 C CA . ILE B 1 40 ? -6.367 25.578 16.703 1 98.62 40 ILE B CA 1
ATOM 2292 C C . ILE B 1 40 ? -6.277 26.75 17.688 1 98.62 40 ILE B C 1
ATOM 2294 O O . ILE B 1 40 ? -5.219 26.984 18.266 1 98.62 40 ILE B O 1
ATOM 2298 N N . GLU B 1 41 ? -7.332 27.469 17.875 1 97.56 41 GLU B N 1
ATOM 2299 C CA . GLU B 1 41 ? -7.387 28.656 18.734 1 97.56 41 GLU B CA 1
ATOM 2300 C C . GLU B 1 41 ? -8.406 28.484 19.844 1 97.56 41 GLU B C 1
ATOM 2302 O O . GLU B 1 41 ? -9.266 27.594 19.781 1 97.56 41 GLU B O 1
ATOM 2307 N N . GLY B 1 42 ? -8.312 29.359 20.828 1 96.06 42 GLY B N 1
ATOM 2308 C CA . GLY B 1 42 ? -9.25 29.359 21.938 1 96.06 42 GLY B CA 1
ATOM 2309 C C . GLY B 1 42 ? -8.641 28.875 23.25 1 96.06 42 GLY B C 1
ATOM 2310 O O . GLY B 1 42 ? -9.219 29.078 24.312 1 96.06 42 GLY B O 1
ATOM 2311 N N . GLY B 1 43 ? -7.477 28.172 23.172 1 95.12 43 GLY B N 1
ATOM 2312 C CA . GLY B 1 43 ? -6.75 27.75 24.359 1 95.12 43 GLY B CA 1
ATOM 2313 C C . GLY B 1 43 ? -5.715 28.75 24.828 1 95.12 43 GLY B C 1
ATOM 2314 O O . GLY B 1 43 ? -5.816 29.938 24.5 1 95.12 43 GLY B O 1
ATOM 2315 N N . ASP B 1 44 ? -4.758 28.297 25.641 1 94.25 44 ASP B N 1
ATOM 2316 C CA . ASP B 1 44 ? -3.748 29.172 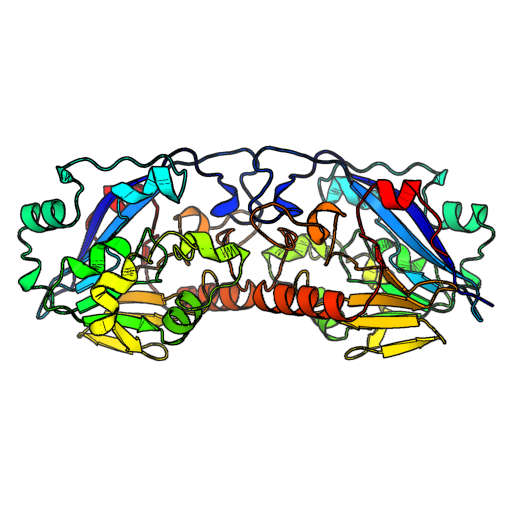26.219 1 94.25 44 ASP B CA 1
ATOM 2317 C C . ASP B 1 44 ? -2.881 29.812 25.141 1 94.25 44 ASP B C 1
ATOM 2319 O O . ASP B 1 44 ? -2.488 30.969 25.266 1 94.25 44 ASP B O 1
ATOM 2323 N N . SER B 1 45 ? -2.576 29.062 24.156 1 96.5 45 SER B N 1
ATOM 2324 C CA . SER B 1 45 ? -1.809 29.5 23 1 96.5 45 SER B CA 1
ATOM 2325 C C . SER B 1 45 ? -2.266 28.781 21.734 1 96.5 45 SER B C 1
ATOM 2327 O O . SER B 1 45 ? -2.838 27.688 21.812 1 96.5 45 SER B O 1
ATOM 2329 N N . PRO B 1 46 ? -2.08 29.469 20.594 1 97.88 46 PRO B N 1
ATOM 2330 C CA . PRO B 1 46 ? -2.418 28.766 19.344 1 97.88 46 PRO B CA 1
ATOM 2331 C C . PRO B 1 46 ? -1.575 27.516 19.125 1 97.88 46 PRO B C 1
ATOM 2333 O O . PRO B 1 46 ? -0.391 27.5 19.469 1 97.88 46 PRO B O 1
ATOM 2336 N N . ILE B 1 47 ? -2.223 26.5 18.609 1 98.75 47 ILE B N 1
ATOM 2337 C CA . ILE B 1 47 ? -1.546 25.266 18.188 1 98.75 47 ILE B CA 1
ATOM 2338 C C . ILE B 1 47 ? -1.585 25.172 16.656 1 98.75 47 ILE B C 1
ATOM 2340 O O . ILE B 1 47 ? -2.652 25.266 16.047 1 98.75 47 ILE B O 1
ATOM 2344 N N . VAL B 1 48 ? -0.411 25.031 16.062 1 98.88 48 VAL B N 1
ATOM 2345 C CA . VAL B 1 48 ? -0.326 24.891 14.609 1 98.88 48 VAL B CA 1
ATOM 2346 C C . VAL B 1 48 ? -0.203 23.422 14.234 1 98.88 48 VAL B C 1
ATOM 2348 O O . VAL B 1 48 ? 0.54 22.672 14.875 1 98.88 48 VAL B O 1
ATOM 2351 N N . VAL B 1 49 ? -0.972 22.953 13.258 1 98.94 49 VAL B N 1
ATOM 2352 C CA . VAL B 1 49 ? -0.909 21.594 12.75 1 98.94 49 VAL B CA 1
ATOM 2353 C C . VAL B 1 49 ? -0.439 21.609 11.297 1 98.94 49 VAL B C 1
ATOM 2355 O O . VAL B 1 49 ? -1.105 22.172 10.422 1 98.94 49 VAL B O 1
ATOM 2358 N N . ASP B 1 50 ? 0.709 20.953 11.039 1 98.88 50 ASP B N 1
ATOM 2359 C CA . ASP B 1 50 ? 1.407 20.938 9.758 1 98.88 50 ASP B CA 1
ATOM 2360 C C . ASP B 1 50 ? 1.77 22.344 9.297 1 98.88 50 ASP B C 1
ATOM 2362 O O . ASP B 1 50 ? 1.104 23.312 9.672 1 98.88 50 ASP B O 1
ATOM 2366 N N . THR B 1 51 ? 2.826 22.453 8.531 1 98.5 51 THR B N 1
ATOM 2367 C CA . THR B 1 51 ? 3.377 23.781 8.297 1 98.5 51 THR B CA 1
ATOM 2368 C C . THR B 1 51 ? 3.623 24.016 6.805 1 98.5 51 THR B C 1
ATOM 2370 O O . THR B 1 51 ? 4.273 24.984 6.422 1 98.5 51 THR B O 1
ATOM 2373 N N . GLY B 1 52 ? 3.16 23.078 5.973 1 96.62 52 GLY B N 1
ATOM 2374 C CA . GLY B 1 52 ? 3.223 23.281 4.531 1 96.62 52 GLY B CA 1
ATOM 2375 C C . GLY B 1 52 ? 4.578 22.938 3.943 1 96.62 52 GLY B C 1
ATOM 2376 O O . GLY B 1 52 ? 5.438 22.375 4.633 1 96.62 52 GLY B O 1
ATOM 2377 N N . ALA B 1 53 ? 4.742 23.219 2.648 1 94.5 53 ALA B N 1
ATOM 2378 C CA . ALA B 1 53 ? 5.918 22.844 1.866 1 94.5 53 ALA B CA 1
ATOM 2379 C C . ALA B 1 53 ? 6.871 24.016 1.713 1 94.5 53 ALA B C 1
ATOM 2381 O O . ALA B 1 53 ? 6.48 25.172 1.915 1 94.5 53 ALA B O 1
ATOM 2382 N N . ASP B 1 54 ? 8.055 23.609 1.421 1 89.06 54 ASP B N 1
ATOM 2383 C CA . ASP B 1 54 ? 9.047 24.594 0.98 1 89.06 54 ASP B CA 1
ATOM 2384 C C . ASP B 1 54 ? 9.016 24.766 -0.537 1 89.06 54 ASP B C 1
ATOM 2386 O O . ASP B 1 54 ? 9.5 23.891 -1.273 1 89.06 54 ASP B O 1
ATOM 2390 N N . LEU B 1 55 ? 8.594 25.859 -1.033 1 83.75 55 LEU B N 1
ATOM 2391 C CA . LEU B 1 55 ? 8.383 26.094 -2.459 1 83.75 55 LEU B CA 1
ATOM 2392 C C . LEU B 1 55 ? 9.703 26 -3.221 1 83.75 55 LEU B C 1
ATOM 2394 O O . LEU B 1 55 ? 9.734 25.562 -4.367 1 83.75 55 LEU B O 1
ATOM 2398 N N . ALA B 1 56 ? 10.688 26.422 -2.605 1 81.19 56 ALA B N 1
ATOM 2399 C CA . ALA B 1 56 ? 11.992 26.453 -3.27 1 81.19 56 ALA B CA 1
ATOM 2400 C C . ALA B 1 56 ? 12.453 25.047 -3.65 1 81.19 56 ALA B C 1
ATOM 2402 O O . ALA B 1 56 ? 13.297 24.891 -4.531 1 81.19 56 ALA B O 1
ATOM 2403 N N . ARG B 1 57 ? 11.82 24.094 -3.051 1 80.31 57 ARG B N 1
ATOM 2404 C CA . ARG B 1 57 ? 12.266 22.719 -3.258 1 80.31 57 ARG B CA 1
ATOM 2405 C C . ARG B 1 57 ? 11.273 21.938 -4.113 1 80.31 57 ARG B C 1
ATOM 2407 O O . ARG B 1 57 ? 11.555 20.828 -4.539 1 80.31 57 ARG B O 1
ATOM 2414 N N . ALA B 1 58 ? 10.102 22.469 -4.312 1 73.69 58 ALA B N 1
ATOM 2415 C CA . ALA B 1 58 ? 9 21.734 -4.926 1 73.69 58 ALA B CA 1
ATOM 2416 C C . ALA B 1 58 ? 9.375 21.266 -6.328 1 73.69 58 ALA B C 1
ATOM 2418 O O . ALA B 1 58 ? 9.211 20.078 -6.656 1 73.69 58 ALA B O 1
ATOM 2419 N N . TRP B 1 59 ? 9.828 22.203 -7.152 1 71.62 59 TRP B N 1
ATOM 2420 C CA . TRP B 1 59 ? 10.117 21.828 -8.539 1 71.62 59 TRP B CA 1
ATOM 2421 C C . TRP B 1 59 ? 11.469 21.125 -8.641 1 71.62 59 TRP B C 1
ATOM 2423 O O . TRP B 1 59 ? 11.57 20.031 -9.211 1 71.62 59 TRP B O 1
ATOM 2433 N N . ASP B 1 60 ? 12.414 21.656 -8.062 1 74.44 60 ASP B N 1
ATOM 2434 C CA . ASP B 1 60 ? 13.781 21.188 -8.305 1 74.44 60 ASP B CA 1
ATOM 2435 C C . ASP B 1 60 ? 14 19.797 -7.688 1 74.44 60 ASP B C 1
ATOM 2437 O O . ASP B 1 60 ? 14.625 18.938 -8.305 1 74.44 60 ASP B O 1
ATOM 2441 N N . ASP B 1 61 ? 13.367 19.594 -6.605 1 74.56 61 ASP B N 1
ATOM 2442 C CA . ASP B 1 61 ? 13.664 18.375 -5.875 1 74.56 61 ASP B CA 1
ATOM 2443 C C . ASP B 1 61 ? 12.531 17.359 -6.035 1 74.56 61 ASP B C 1
ATOM 2445 O O . ASP B 1 61 ? 12.781 16.156 -6.227 1 74.56 61 ASP B O 1
ATOM 2449 N N . HIS B 1 62 ? 11.375 17.812 -6.039 1 79 62 HIS B N 1
ATOM 2450 C CA . HIS B 1 62 ? 10.234 16.906 -5.988 1 79 62 HIS B CA 1
ATOM 2451 C C . HIS B 1 62 ? 9.602 16.734 -7.363 1 79 62 HIS B C 1
ATOM 2453 O O . HIS B 1 62 ? 8.828 15.797 -7.59 1 79 62 HIS B O 1
ATOM 2459 N N . LYS B 1 63 ? 9.93 17.625 -8.328 1 81.75 63 LYS B N 1
ATOM 2460 C CA . LYS B 1 63 ? 9.367 17.625 -9.68 1 81.75 63 LYS B CA 1
ATOM 2461 C C . LYS B 1 63 ? 7.848 17.672 -9.641 1 81.75 63 LYS B C 1
ATOM 2463 O O . LYS B 1 63 ? 7.18 16.906 -10.344 1 81.75 63 LYS B O 1
ATOM 2468 N N . ILE B 1 64 ? 7.34 18.406 -8.742 1 88.19 64 ILE B N 1
ATOM 2469 C CA . ILE B 1 64 ? 5.906 18.625 -8.57 1 88.19 64 ILE B CA 1
ATOM 2470 C C . ILE B 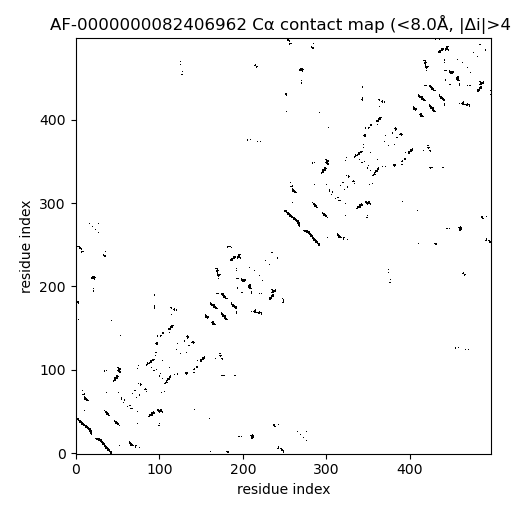1 64 ? 5.555 20.062 -8.945 1 88.19 64 ILE B C 1
ATOM 2472 O O . ILE B 1 64 ? 6.258 21 -8.555 1 88.19 64 ILE B O 1
ATOM 2476 N N . ASN B 1 65 ? 4.535 20.219 -9.789 1 91.81 65 ASN B N 1
ATOM 2477 C CA . ASN B 1 65 ? 4.02 21.547 -10.094 1 91.81 65 ASN B CA 1
ATOM 2478 C C . ASN B 1 65 ? 3.297 22.141 -8.891 1 91.81 65 ASN B C 1
ATOM 2480 O O . ASN B 1 65 ? 2.229 21.672 -8.5 1 91.81 65 ASN B O 1
ATOM 2484 N N . MET B 1 66 ? 3.936 23.156 -8.266 1 93.44 66 MET B N 1
ATOM 2485 C CA . MET B 1 66 ? 3.404 23.766 -7.055 1 93.44 66 MET B CA 1
ATOM 2486 C C . MET B 1 66 ? 3.318 25.281 -7.211 1 93.44 66 MET B C 1
ATOM 2488 O O . MET B 1 66 ? 4.176 25.891 -7.844 1 93.44 66 MET B O 1
ATOM 2492 N N . GLU B 1 67 ? 2.268 25.797 -6.715 1 94.19 67 GLU B N 1
ATOM 2493 C CA . GLU B 1 67 ? 2.084 27.234 -6.652 1 94.19 67 GLU B CA 1
ATOM 2494 C C . GLU B 1 67 ? 1.838 27.703 -5.219 1 94.19 67 GLU B C 1
ATOM 2496 O O . GLU B 1 67 ? 1.165 27.016 -4.449 1 94.19 67 GLU B O 1
ATOM 2501 N N . GLN B 1 68 ? 2.381 28.719 -4.836 1 95.44 68 GLN B N 1
ATOM 2502 C CA . GLN B 1 68 ? 2.176 29.406 -3.562 1 95.44 68 GLN B CA 1
ATOM 2503 C C . GLN B 1 68 ? 2.312 30.922 -3.721 1 95.44 68 GLN B C 1
ATOM 2505 O O . GLN B 1 68 ? 3.398 31.422 -4.016 1 95.44 68 GLN B O 1
ATOM 2510 N N . THR B 1 69 ? 1.268 31.688 -3.58 1 95.06 69 THR B N 1
ATOM 2511 C CA . THR B 1 69 ? 1.35 33.156 -3.646 1 95.06 69 THR B CA 1
ATOM 2512 C C . THR B 1 69 ? 2.02 33.719 -2.395 1 95.06 69 THR B C 1
ATOM 2514 O O . THR B 1 69 ? 2.172 33 -1.396 1 95.06 69 THR B O 1
ATOM 2517 N N . THR B 1 70 ? 2.391 34.938 -2.463 1 95.12 70 THR B N 1
ATOM 2518 C CA . THR B 1 70 ? 3.004 35.594 -1.312 1 95.12 70 THR B CA 1
ATOM 2519 C C . THR B 1 70 ? 2.064 35.562 -0.11 1 95.12 70 THR B C 1
ATOM 2521 O O . THR B 1 70 ? 2.502 35.344 1.021 1 95.12 70 THR B O 1
ATOM 2524 N N . GLU B 1 71 ? 0.807 35.719 -0.368 1 95.88 71 GLU B N 1
ATOM 2525 C CA . GLU B 1 71 ? -0.195 35.75 0.693 1 95.88 71 GLU B CA 1
ATOM 2526 C C . GLU B 1 71 ? -0.442 34.375 1.292 1 95.88 71 GLU B C 1
ATOM 2528 O O . GLU B 1 71 ? -1.029 34.25 2.369 1 95.88 71 GLU B O 1
ATOM 2533 N N . GLU B 1 72 ? 0.077 33.344 0.608 1 96.62 72 GLU B N 1
ATOM 2534 C CA . GLU B 1 72 ? -0.163 31.984 1.045 1 96.62 72 GLU B CA 1
ATOM 2535 C C . GLU B 1 72 ? 1.015 31.438 1.855 1 96.62 72 GLU B C 1
ATOM 2537 O O . GLU B 1 72 ? 0.947 30.344 2.404 1 96.62 72 GLU B O 1
ATOM 2542 N N . ARG B 1 73 ? 2.045 32.281 1.91 1 96.5 73 ARG B N 1
ATOM 2543 C CA . ARG B 1 73 ? 3.162 31.844 2.75 1 96.5 73 ARG B CA 1
ATOM 2544 C C . ARG B 1 73 ? 2.727 31.688 4.203 1 96.5 73 ARG B C 1
ATOM 2546 O O . ARG B 1 73 ? 1.954 32.5 4.715 1 96.5 73 ARG B O 1
ATOM 2553 N N . PRO B 1 74 ? 3.236 30.594 4.836 1 97.19 74 PRO B N 1
ATOM 2554 C CA . PRO B 1 74 ? 2.783 30.312 6.199 1 97.19 74 PRO B CA 1
ATOM 2555 C C . PRO B 1 74 ? 2.91 31.531 7.125 1 97.19 74 PRO B C 1
ATOM 2557 O O . PRO B 1 74 ? 1.98 31.828 7.875 1 97.19 74 PRO B O 1
ATOM 2560 N N . GLU B 1 75 ? 4.012 32.25 7.086 1 95.56 75 GLU B N 1
ATOM 2561 C CA . GLU B 1 75 ? 4.207 33.406 7.953 1 95.56 75 GLU B CA 1
ATOM 2562 C C . GLU B 1 75 ? 3.209 34.531 7.625 1 95.56 75 GLU B C 1
ATOM 2564 O O . GLU B 1 75 ? 2.742 35.219 8.516 1 95.56 75 GLU B O 1
ATOM 2569 N N . GLU B 1 76 ? 2.889 34.656 6.32 1 97.12 76 GLU B N 1
ATOM 2570 C CA . GLU B 1 76 ? 1.984 35.719 5.883 1 97.12 76 GLU B CA 1
ATOM 2571 C C . GLU B 1 76 ? 0.54 35.406 6.258 1 97.12 76 GLU B C 1
ATOM 2573 O O . GLU B 1 76 ? -0.207 36.281 6.68 1 97.12 76 GLU B O 1
ATOM 2578 N N . VAL B 1 77 ? 0.142 34.156 6.055 1 97.25 77 VAL B N 1
ATOM 2579 C CA . VAL B 1 77 ? -1.221 33.75 6.406 1 97.25 77 VAL B CA 1
ATOM 2580 C C . VAL B 1 77 ? -1.443 33.938 7.906 1 97.25 77 VAL B C 1
ATOM 2582 O O . VAL B 1 77 ? -2.51 34.406 8.328 1 97.25 77 VAL B O 1
ATOM 2585 N N . LEU B 1 78 ? -0.478 33.594 8.734 1 97.94 78 LEU B N 1
ATOM 2586 C CA . LEU B 1 78 ? -0.575 33.75 10.188 1 97.94 78 LEU B CA 1
ATOM 2587 C C . LEU B 1 78 ? -0.632 35.219 10.578 1 97.94 78 LEU B C 1
ATOM 2589 O O . LEU B 1 78 ? -1.457 35.625 11.406 1 97.94 78 LEU B O 1
ATOM 2593 N N . ARG B 1 79 ? 0.238 36 9.953 1 97.44 79 ARG B N 1
ATOM 2594 C CA . ARG B 1 79 ? 0.243 37.438 10.219 1 97.44 79 ARG B CA 1
ATOM 2595 C C . ARG B 1 79 ? -1.11 38.031 9.891 1 97.44 79 ARG B C 1
ATOM 2597 O O . ARG B 1 79 ? -1.655 38.812 10.688 1 97.44 79 ARG B O 1
ATOM 2604 N N . ALA B 1 80 ? -1.611 37.75 8.727 1 97.69 80 ALA B N 1
ATOM 2605 C CA . ALA B 1 80 ? -2.902 38.25 8.289 1 97.69 80 ALA B CA 1
ATOM 2606 C C . ALA B 1 80 ? -4.016 37.844 9.25 1 97.69 80 ALA B C 1
ATOM 2608 O O . ALA B 1 80 ? -5.008 38.562 9.406 1 97.69 80 ALA B O 1
ATOM 2609 N N . ALA B 1 81 ? -3.809 36.719 9.922 1 96.81 81 ALA B N 1
ATOM 2610 C CA . ALA B 1 81 ? -4.805 36.188 10.852 1 96.81 81 ALA B CA 1
ATOM 2611 C C . ALA B 1 81 ? -4.582 36.719 12.258 1 96.81 81 ALA B C 1
ATOM 2613 O O . ALA B 1 81 ? -5.316 36.375 13.188 1 96.81 81 ALA B O 1
ATOM 2614 N N . GLY B 1 82 ? -3.535 37.531 12.438 1 97.25 82 GLY B N 1
ATOM 2615 C CA . GLY B 1 82 ? -3.246 38.125 13.727 1 97.25 82 GLY B CA 1
ATOM 2616 C C . GLY B 1 82 ? -2.5 37.219 14.664 1 97.25 82 GLY B C 1
ATOM 2617 O O . GLY B 1 82 ? -2.588 37.375 15.891 1 97.25 82 GLY B O 1
ATOM 2618 N N . ILE B 1 83 ? -1.897 36.25 14.117 1 97.5 83 ILE B N 1
ATOM 2619 C CA . ILE B 1 83 ? -1.166 35.281 14.922 1 97.5 83 ILE B CA 1
ATOM 2620 C C . ILE B 1 83 ? 0.336 35.5 14.773 1 97.5 83 ILE B C 1
ATOM 2622 O O . ILE B 1 83 ? 0.873 35.438 13.664 1 97.5 83 ILE B O 1
ATOM 2626 N N . ASP B 1 84 ? 1.014 35.844 15.844 1 97.44 84 ASP B N 1
ATOM 2627 C CA . ASP B 1 84 ? 2.471 35.938 15.859 1 97.44 84 ASP B CA 1
ATOM 2628 C C . ASP B 1 84 ? 3.09 34.531 16.016 1 97.44 84 ASP B C 1
ATOM 2630 O O . ASP B 1 84 ? 2.725 33.781 16.922 1 97.44 84 ASP B O 1
ATOM 2634 N N . VAL B 1 85 ? 3.971 34.156 15.164 1 98 85 VAL B N 1
ATOM 2635 C CA . VAL B 1 85 ? 4.605 32.844 15.188 1 98 85 VAL B CA 1
ATOM 2636 C C . VAL B 1 85 ? 5.277 32.625 16.531 1 98 85 VAL B C 1
ATOM 2638 O O . VAL B 1 85 ? 5.426 31.484 16.984 1 98 85 VAL B O 1
ATOM 2641 N N . ARG B 1 86 ? 5.742 33.656 17.281 1 97.38 86 ARG B N 1
ATOM 2642 C CA . ARG B 1 86 ? 6.398 33.562 18.578 1 97.38 86 ARG B CA 1
ATOM 2643 C C . ARG B 1 86 ? 5.395 33.188 19.672 1 97.38 86 ARG B C 1
ATOM 2645 O O . ARG B 1 86 ? 5.785 32.781 20.766 1 97.38 86 ARG B O 1
ATOM 2652 N N . ASP B 1 87 ? 4.098 33.344 19.312 1 97.25 87 ASP B N 1
ATOM 2653 C CA . ASP B 1 87 ? 3.059 33 20.281 1 97.25 87 ASP B CA 1
ATOM 2654 C C . ASP B 1 87 ? 2.68 31.531 20.203 1 97.25 87 ASP B C 1
ATOM 2656 O O . ASP B 1 87 ? 1.938 31.031 21.047 1 97.25 87 ASP B O 1
ATOM 2660 N N . VAL B 1 88 ? 3.15 30.875 19.203 1 98.12 88 VAL B N 1
ATOM 2661 C CA . VAL B 1 88 ? 2.861 29.469 19.031 1 98.12 88 VAL B CA 1
ATOM 2662 C C . VAL B 1 88 ? 3.803 28.625 19.906 1 98.12 88 VAL B C 1
ATOM 2664 O O . VAL B 1 88 ? 5.02 28.672 19.719 1 98.12 88 VAL B O 1
ATOM 2667 N N . ALA B 1 89 ? 3.24 27.891 20.797 1 96.81 89 ALA B N 1
ATOM 2668 C CA . ALA B 1 89 ? 4.059 27.094 21.719 1 96.81 89 ALA B CA 1
ATOM 2669 C C . ALA B 1 89 ? 4.16 25.641 21.234 1 96.81 89 ALA B C 1
ATOM 2671 O O . ALA B 1 89 ? 5.086 24.922 21.625 1 96.81 89 ALA B O 1
ATOM 2672 N N . VAL B 1 90 ? 3.182 25.234 20.438 1 98.62 90 VAL B N 1
ATOM 2673 C CA . VAL B 1 90 ? 3.135 23.844 19.984 1 98.62 90 VAL B CA 1
ATOM 2674 C C . VAL B 1 90 ? 2.863 23.797 18.469 1 98.62 90 VAL B C 1
ATOM 2676 O O . VAL B 1 90 ? 1.96 24.484 17.984 1 98.62 90 VAL B O 1
ATOM 2679 N N . VAL B 1 91 ? 3.686 23.125 17.766 1 98.88 91 VAL B N 1
ATOM 2680 C CA . VAL B 1 91 ? 3.432 22.672 16.391 1 98.88 91 VAL B CA 1
ATOM 2681 C C . VAL B 1 91 ? 3.256 21.156 16.375 1 98.88 91 VAL B C 1
ATOM 2683 O O . VAL B 1 91 ? 4.02 20.422 17.016 1 98.88 91 VAL B O 1
ATOM 2686 N N . VAL B 1 92 ? 2.195 20.688 15.766 1 98.94 92 VAL B N 1
ATOM 2687 C CA . VAL B 1 92 ? 1.996 19.25 15.539 1 98.94 92 VAL B CA 1
ATOM 2688 C C . VAL B 1 92 ? 2.211 18.922 14.07 1 98.94 92 VAL B C 1
ATOM 2690 O O . VAL B 1 92 ? 1.608 19.547 13.188 1 98.94 92 VAL B O 1
ATOM 2693 N N . ASN B 1 93 ? 3.16 18.047 13.766 1 98.94 93 ASN B N 1
ATOM 2694 C CA . ASN B 1 93 ? 3.176 17.438 12.438 1 98.94 93 ASN B CA 1
ATOM 2695 C C . ASN B 1 93 ? 2.428 16.109 12.422 1 98.94 93 ASN B C 1
ATOM 2697 O O . ASN B 1 93 ? 2.754 15.203 13.18 1 98.94 93 ASN B O 1
ATOM 2701 N N . THR B 1 94 ? 1.433 16.062 11.57 1 98.94 94 THR B N 1
ATOM 2702 C CA . THR B 1 94 ? 0.734 14.797 11.398 1 98.94 94 THR B CA 1
ATOM 2703 C C . THR B 1 94 ? 1.696 13.711 10.922 1 98.94 94 THR B C 1
ATOM 2705 O O . THR B 1 94 ? 1.565 12.547 11.297 1 98.94 94 THR B O 1
ATOM 2708 N N . HIS B 1 95 ? 2.559 14.047 10.094 1 98.81 95 HIS B N 1
ATOM 2709 C CA . HIS B 1 95 ? 3.715 13.258 9.68 1 98.81 95 HIS B CA 1
ATOM 2710 C C . HIS B 1 95 ? 4.793 14.148 9.07 1 98.81 95 HIS B C 1
ATOM 2712 O O . HIS B 1 95 ? 4.613 15.367 8.961 1 98.81 95 HIS B O 1
ATOM 2718 N N . LEU B 1 96 ? 5.91 13.578 8.68 1 98.44 96 LEU B N 1
ATOM 2719 C CA . LEU B 1 96 ? 7.07 14.414 8.406 1 98.44 96 LEU B CA 1
ATOM 2720 C C . LEU B 1 96 ? 7.383 14.438 6.91 1 98.44 96 LEU B C 1
ATOM 2722 O O . LEU B 1 96 ? 8.531 14.617 6.512 1 98.44 96 LEU B O 1
ATOM 2726 N N . HIS B 1 97 ? 6.398 14.211 6.027 1 96.94 97 HIS B N 1
ATOM 2727 C CA . HIS B 1 97 ? 6.586 14.5 4.609 1 96.94 97 HIS B CA 1
ATOM 2728 C C . HIS B 1 97 ? 6.883 15.977 4.387 1 96.94 97 HIS B C 1
ATOM 2730 O O . HIS B 1 97 ? 6.457 16.828 5.172 1 96.94 97 HIS B O 1
ATOM 2736 N N . TRP B 1 98 ? 7.469 16.25 3.295 1 94.44 98 TRP B N 1
ATOM 2737 C CA . TRP B 1 98 ? 7.969 17.578 2.971 1 94.44 98 TRP B CA 1
ATOM 2738 C C . TRP B 1 98 ? 6.824 18.594 2.904 1 94.44 98 TRP B C 1
ATOM 2740 O O . TRP B 1 98 ? 6.992 19.75 3.266 1 94.44 98 TRP B O 1
ATOM 2750 N N . ASP B 1 99 ? 5.688 18.203 2.516 1 95.5 99 ASP B N 1
ATOM 2751 C CA . ASP B 1 99 ? 4.605 19.156 2.303 1 95.5 99 ASP B CA 1
ATOM 2752 C C . ASP B 1 99 ? 3.838 19.406 3.598 1 95.5 99 ASP B C 1
ATOM 2754 O O . ASP B 1 99 ? 2.918 20.234 3.627 1 95.5 99 ASP B O 1
ATOM 2758 N N . HIS B 1 100 ? 4.23 18.812 4.727 1 97.81 100 HIS B N 1
ATOM 2759 C CA . HIS B 1 100 ? 3.561 19 6.008 1 97.81 100 HIS B CA 1
ATOM 2760 C C . HIS B 1 100 ? 4.516 19.562 7.051 1 97.81 100 HIS B C 1
ATOM 2762 O O . HIS B 1 100 ? 4.082 20.016 8.117 1 97.81 100 HIS B O 1
ATOM 2768 N N . SER B 1 101 ? 5.797 19.562 6.781 1 98 101 SER B N 1
ATOM 2769 C CA . SER B 1 101 ? 6.727 19.797 7.883 1 98 101 SER B CA 1
ATOM 2770 C C . SER B 1 101 ? 7.855 20.734 7.465 1 98 101 SER B C 1
ATOM 2772 O O . SER B 1 101 ? 8.805 20.953 8.227 1 98 101 SER B O 1
ATOM 2774 N N . SER B 1 102 ? 7.785 21.344 6.32 1 95.88 102 SER B N 1
ATOM 2775 C CA . SER B 1 102 ? 8.945 22.031 5.766 1 95.88 102 SER B CA 1
ATOM 2776 C C . SER B 1 102 ? 9.164 23.375 6.453 1 95.88 102 SER B C 1
ATOM 2778 O O . SER B 1 102 ? 10.227 23.984 6.301 1 95.88 102 SER B O 1
ATOM 2780 N N . ASN B 1 103 ? 8.148 23.922 7.176 1 97.44 103 ASN B N 1
ATOM 2781 C CA . ASN B 1 103 ? 8.273 25.266 7.715 1 97.44 103 ASN B CA 1
ATOM 2782 C C . ASN B 1 103 ? 8.211 25.266 9.234 1 97.44 103 ASN B C 1
ATOM 2784 O O . ASN B 1 103 ? 7.832 26.266 9.844 1 97.44 103 ASN B O 1
ATOM 2788 N N . ASN B 1 104 ? 8.539 24.141 9.844 1 98.25 104 ASN B N 1
ATOM 2789 C CA . ASN B 1 104 ? 8.578 24.047 11.297 1 98.25 104 ASN B CA 1
ATOM 2790 C C . ASN B 1 104 ? 9.492 25.109 11.906 1 98.25 104 ASN B C 1
ATOM 2792 O O . ASN B 1 104 ? 9.234 25.609 13.008 1 98.25 104 ASN B O 1
ATOM 2796 N N . HIS B 1 105 ? 10.531 25.484 11.227 1 97.19 105 HIS B N 1
ATOM 2797 C CA . HIS B 1 105 ? 11.555 26.406 11.719 1 97.19 105 HIS B CA 1
ATOM 2798 C C . HIS B 1 105 ? 10.977 27.812 11.906 1 97.19 105 HIS B C 1
ATOM 2800 O O . HIS B 1 105 ? 11.57 28.641 12.602 1 97.19 105 HIS B O 1
ATOM 2806 N N . LEU B 1 106 ? 9.867 28.125 11.328 1 97.81 106 LEU B N 1
ATOM 2807 C CA . LEU B 1 106 ? 9.242 29.438 11.414 1 97.81 106 LEU B CA 1
ATOM 2808 C C . LEU B 1 106 ? 8.719 29.703 12.82 1 97.81 106 LEU B C 1
ATOM 2810 O O . LEU B 1 106 ? 8.383 30.844 13.164 1 97.81 106 LEU B O 1
ATOM 2814 N N . PHE B 1 107 ? 8.633 28.656 13.664 1 98.38 107 PHE B N 1
ATOM 2815 C CA . PHE B 1 107 ? 8.078 28.766 15.008 1 98.38 107 PHE B CA 1
ATOM 2816 C C . PHE B 1 107 ? 9.156 28.562 16.062 1 98.38 107 PHE B C 1
ATOM 2818 O O . PHE B 1 107 ? 9.234 27.5 16.672 1 98.38 107 PHE B O 1
ATOM 2825 N N . PRO B 1 108 ? 9.859 29.578 16.375 1 96.56 108 PRO B N 1
ATOM 2826 C CA . PRO B 1 108 ? 11.102 29.438 17.125 1 96.56 108 PRO B CA 1
ATOM 2827 C C . PRO B 1 108 ? 10.859 29.031 18.578 1 96.56 108 PRO B C 1
ATOM 2829 O O . PRO B 1 108 ? 11.758 28.5 19.234 1 96.56 108 PRO B O 1
ATOM 2832 N N . ARG B 1 109 ? 9.695 29.219 19.125 1 97.38 109 ARG B N 1
ATOM 2833 C CA . ARG B 1 109 ? 9.438 28.922 20.531 1 97.38 109 ARG B CA 1
ATOM 2834 C C . ARG B 1 109 ? 8.617 27.656 20.688 1 97.38 109 ARG B C 1
ATOM 2836 O O . ARG B 1 109 ? 8.344 27.219 21.812 1 97.38 109 ARG B O 1
ATOM 2843 N N . ALA B 1 110 ? 8.211 27.094 19.578 1 98.31 110 ALA B N 1
ATOM 2844 C CA . ALA B 1 110 ? 7.289 25.953 19.625 1 98.31 110 ALA B CA 1
ATOM 2845 C C . ALA B 1 110 ? 8.047 24.641 19.766 1 98.31 110 ALA B C 1
ATOM 2847 O O . ALA B 1 110 ? 9.109 24.453 19.172 1 98.31 110 ALA B O 1
ATOM 2848 N N . ARG B 1 111 ? 7.523 23.766 20.516 1 98.31 111 ARG B N 1
ATOM 2849 C CA . ARG B 1 111 ? 7.875 22.359 20.391 1 98.31 111 ARG B CA 1
ATOM 2850 C C . ARG B 1 111 ? 7.113 21.703 19.25 1 98.31 111 ARG B C 1
ATOM 2852 O O . ARG B 1 111 ? 5.93 21.984 19.031 1 98.31 111 ARG B O 1
ATOM 2859 N N . VAL B 1 112 ? 7.844 20.859 18.516 1 98.88 112 VAL B N 1
ATOM 2860 C CA . VAL B 1 112 ? 7.223 20.141 17.406 1 98.88 112 VAL B CA 1
ATOM 2861 C C . VAL B 1 112 ? 6.883 18.719 17.844 1 98.88 112 VAL B C 1
ATOM 2863 O O . VAL B 1 112 ? 7.777 17.906 18.125 1 98.88 112 VAL B O 1
ATOM 2866 N N . LEU B 1 113 ? 5.594 18.391 17.844 1 98.94 113 LEU B N 1
ATOM 2867 C CA . LEU B 1 113 ? 5.152 17.094 18.359 1 98.94 113 LEU B CA 1
ATOM 2868 C C . LEU B 1 113 ? 4.898 16.125 17.219 1 98.94 113 LEU B C 1
ATOM 2870 O O . LEU B 1 113 ? 4.188 16.438 16.266 1 98.94 113 LEU B O 1
ATOM 2874 N N . VAL B 1 114 ? 5.508 14.953 17.25 1 98.81 114 VAL B N 1
ATOM 2875 C CA . VAL B 1 114 ? 5.297 13.844 16.312 1 98.81 114 VAL B CA 1
ATOM 2876 C C . VAL B 1 114 ? 5.391 12.523 17.078 1 98.81 114 VAL B C 1
ATOM 2878 O O . VAL B 1 114 ? 5.926 12.469 18.188 1 98.81 114 VAL B O 1
ATOM 2881 N N . GLN B 1 115 ? 4.848 11.469 16.578 1 98.94 115 GLN B N 1
ATOM 2882 C CA . GLN B 1 115 ? 5.031 10.133 17.141 1 98.94 115 GLN B CA 1
ATOM 2883 C C . GLN B 1 115 ? 6.48 9.68 17 1 98.94 115 GLN B C 1
ATOM 2885 O O . GLN B 1 115 ? 7.121 9.922 15.977 1 98.94 115 GLN B O 1
ATOM 2890 N N . GLN B 1 116 ? 6.965 9 17.984 1 98.81 116 GLN B N 1
ATOM 2891 C CA . GLN B 1 116 ? 8.312 8.445 17.906 1 98.81 116 GLN B CA 1
ATOM 2892 C C . GLN B 1 116 ? 8.484 7.602 16.641 1 98.81 116 GLN B C 1
ATOM 2894 O O . GLN B 1 116 ? 9.508 7.711 15.953 1 98.81 116 GLN B O 1
ATOM 2899 N N . SER B 1 117 ? 7.535 6.77 16.328 1 98.75 117 SER B N 1
ATOM 2900 C CA . SER B 1 117 ? 7.609 5.891 15.164 1 98.75 117 SER B CA 1
ATOM 2901 C C . SER B 1 117 ? 7.699 6.691 13.875 1 98.75 117 SER B C 1
ATOM 2903 O O . SER B 1 117 ? 8.289 6.234 12.891 1 98.75 117 SER B O 1
ATOM 2905 N N . GLU B 1 118 ? 7.113 7.898 13.867 1 98.75 118 GLU B N 1
ATOM 2906 C CA . GLU B 1 118 ? 7.219 8.758 12.688 1 98.75 118 GLU B CA 1
ATOM 2907 C C . GLU B 1 118 ? 8.641 9.289 12.516 1 98.75 118 GLU B C 1
ATOM 2909 O O . GLU B 1 118 ? 9.188 9.25 11.414 1 98.75 118 GLU B O 1
ATOM 2914 N N . LEU B 1 119 ? 9.148 9.766 13.609 1 98.62 119 LEU B N 1
ATOM 2915 C CA . LEU B 1 119 ? 10.516 10.273 13.555 1 98.62 119 LEU B CA 1
ATOM 2916 C C . LEU B 1 119 ? 11.484 9.172 13.133 1 98.62 119 LEU B C 1
ATOM 2918 O O . LEU B 1 119 ? 12.367 9.398 12.297 1 98.62 119 LEU B O 1
ATOM 2922 N N . ASP B 1 120 ? 11.336 7.98 13.742 1 98.5 120 ASP B N 1
ATOM 2923 C CA . ASP B 1 120 ? 12.172 6.84 13.375 1 98.5 120 ASP B CA 1
ATOM 2924 C C . ASP B 1 120 ? 12.078 6.547 11.875 1 98.5 120 ASP B C 1
ATOM 2926 O O . ASP B 1 120 ? 13.094 6.328 11.219 1 98.5 120 ASP B O 1
ATOM 2930 N N . TYR B 1 121 ? 10.914 6.52 11.328 1 98.44 121 TYR B N 1
ATOM 2931 C CA . TYR B 1 121 ? 10.703 6.227 9.914 1 98.44 121 TYR B CA 1
ATOM 2932 C C . TYR B 1 121 ? 11.266 7.34 9.039 1 98.44 121 TYR B C 1
ATOM 2934 O O . TYR B 1 121 ? 11.859 7.078 7.992 1 98.44 121 TYR B O 1
ATOM 2942 N N . ALA B 1 122 ? 11.055 8.586 9.461 1 97.94 122 ALA B N 1
ATOM 2943 C CA . ALA B 1 122 ? 11.547 9.727 8.695 1 97.94 122 ALA B CA 1
ATOM 2944 C C . ALA B 1 122 ? 13.07 9.688 8.578 1 97.94 122 ALA B C 1
ATOM 2946 O O . ALA B 1 122 ? 13.625 10.133 7.574 1 97.94 122 ALA B O 1
ATOM 2947 N N . ARG B 1 123 ? 13.719 9.203 9.594 1 96.75 123 ARG B N 1
ATOM 2948 C CA . ARG B 1 123 ? 15.172 9.125 9.594 1 96.75 123 ARG B CA 1
ATOM 2949 C C . ARG B 1 123 ? 15.664 8.008 8.688 1 96.75 123 ARG B C 1
ATOM 2951 O O . ARG B 1 123 ? 16.766 8.094 8.125 1 96.75 123 ARG B O 1
ATOM 2958 N N . ASN B 1 124 ? 14.883 6.977 8.562 1 95.94 124 ASN B N 1
ATOM 2959 C CA . ASN B 1 124 ? 15.25 5.828 7.742 1 95.94 124 ASN B CA 1
ATOM 2960 C C . ASN B 1 124 ? 14.031 5.242 7.027 1 95.94 124 ASN B C 1
ATOM 2962 O O . ASN B 1 124 ? 13.664 4.09 7.258 1 95.94 124 ASN B O 1
ATOM 2966 N N . PRO B 1 125 ? 13.461 5.992 6.086 1 96.75 125 PRO B N 1
ATOM 2967 C CA . PRO B 1 125 ? 12.289 5.477 5.375 1 96.75 125 PRO B CA 1
ATOM 2968 C C . PRO B 1 125 ? 12.641 4.391 4.363 1 96.75 125 PRO B C 1
ATOM 2970 O O . PRO B 1 125 ? 13.812 4.223 4.012 1 96.75 125 PRO B O 1
ATOM 2973 N N . LEU B 1 126 ? 11.656 3.615 3.967 1 97.12 126 LEU B N 1
ATOM 2974 C CA . LEU B 1 126 ? 11.836 2.699 2.846 1 97.12 126 LEU B CA 1
ATOM 2975 C C . LEU B 1 126 ? 12.258 3.451 1.589 1 97.12 126 LEU B C 1
ATOM 2977 O O . LEU B 1 126 ? 11.875 4.605 1.394 1 97.12 126 LEU B O 1
ATOM 2981 N N . GLN B 1 127 ? 12.945 2.76 0.73 1 95 127 GLN B N 1
ATOM 2982 C CA . GLN B 1 127 ? 13.555 3.391 -0.433 1 95 127 GLN B CA 1
ATOM 2983 C C . GLN B 1 127 ? 12.508 4.082 -1.302 1 95 127 GLN B C 1
ATOM 2985 O O . GLN B 1 127 ? 12.766 5.152 -1.859 1 95 127 GLN B O 1
ATOM 2990 N N . TRP B 1 128 ? 11.312 3.549 -1.379 1 95.94 128 TRP B N 1
ATOM 2991 C CA . TRP B 1 128 ? 10.266 4.062 -2.252 1 95.94 128 TRP B CA 1
ATOM 2992 C C . TRP B 1 128 ? 9.633 5.316 -1.659 1 95.94 128 TRP B C 1
ATOM 2994 O O . TRP B 1 128 ? 8.898 6.035 -2.346 1 95.94 128 TRP B O 1
ATOM 3004 N N . HIS B 1 129 ? 9.891 5.594 -0.369 1 95.25 129 HIS B N 1
ATOM 3005 C CA . HIS B 1 129 ? 9.305 6.73 0.332 1 95.25 129 HIS B CA 1
ATOM 3006 C C . HIS B 1 129 ? 10.352 7.805 0.6 1 95.25 129 HIS B C 1
ATOM 3008 O O . HIS B 1 129 ? 10.039 8.859 1.165 1 95.25 129 HIS B O 1
ATOM 3014 N N . CYS B 1 130 ? 11.602 7.605 0.171 1 93.69 130 CYS B N 1
ATOM 3015 C CA . CYS B 1 130 ? 12.711 8.492 0.496 1 93.69 130 CYS B CA 1
ATOM 3016 C C . CYS B 1 130 ? 12.445 9.906 -0.022 1 93.69 130 CYS B C 1
ATOM 3018 O O . CYS B 1 130 ? 12.711 10.883 0.674 1 93.69 130 CYS B O 1
ATOM 3020 N N . LYS B 1 131 ? 11.875 10.039 -1.18 1 90.75 131 LYS B N 1
ATOM 3021 C CA . LYS B 1 131 ? 11.633 11.352 -1.776 1 90.75 131 LYS B CA 1
ATOM 3022 C C . LYS B 1 131 ? 10.648 12.164 -0.938 1 90.75 131 LYS B C 1
ATOM 3024 O O . LYS B 1 131 ? 10.805 13.375 -0.793 1 90.75 131 LYS B O 1
ATOM 3029 N N . HIS B 1 132 ? 9.672 11.531 -0.376 1 93.12 132 HIS B N 1
ATOM 3030 C CA . HIS B 1 132 ? 8.641 12.203 0.409 1 93.12 132 HIS B CA 1
ATOM 3031 C C . HIS B 1 132 ? 9.219 12.766 1.706 1 93.12 132 HIS B C 1
ATOM 3033 O O . HIS B 1 132 ? 8.664 13.695 2.289 1 93.12 132 HIS B O 1
ATOM 3039 N N . PHE B 1 133 ? 10.297 12.141 2.109 1 94.81 133 PHE B N 1
ATOM 3040 C CA . PHE B 1 133 ? 10.969 12.586 3.326 1 94.81 133 PHE B CA 1
ATOM 3041 C C . PHE B 1 133 ? 12.227 13.383 2.992 1 94.81 133 PHE B C 1
ATOM 3043 O O . PHE B 1 133 ? 13.023 13.695 3.877 1 94.81 133 PHE B O 1
ATOM 3050 N N . GLU B 1 134 ? 12.484 13.633 1.696 1 91.56 134 GLU B N 1
ATOM 3051 C CA . GLU B 1 134 ? 13.602 14.43 1.181 1 91.56 134 GLU B CA 1
ATOM 3052 C C . GLU B 1 134 ? 14.945 13.797 1.548 1 91.56 134 GLU B C 1
ATOM 3054 O O . GLU B 1 134 ? 15.898 14.508 1.871 1 91.56 134 GLU B O 1
ATOM 3059 N N . ILE B 1 135 ? 14.852 12.508 1.629 1 86.75 135 ILE B N 1
ATOM 3060 C CA . ILE B 1 135 ? 16.109 11.797 1.839 1 86.75 135 ILE B CA 1
ATOM 3061 C C . ILE B 1 135 ? 16.766 11.516 0.493 1 86.75 135 ILE B C 1
ATOM 3063 O O . ILE B 1 135 ? 16.281 10.695 -0.288 1 86.75 135 ILE B O 1
ATOM 3067 N N . SER B 1 136 ? 17.656 12.344 0.096 1 77.81 136 SER B N 1
ATOM 3068 C CA . SER B 1 136 ? 18.484 12.172 -1.095 1 77.81 136 SER B CA 1
ATOM 3069 C C . SER B 1 136 ? 19.922 12.641 -0.847 1 77.81 136 SER B C 1
ATOM 3071 O O . SER B 1 136 ? 20.203 13.242 0.19 1 77.81 136 SER B O 1
ATOM 3073 N N . ALA B 1 137 ? 20.75 12.25 -1.653 1 66.62 137 ALA B N 1
ATOM 3074 C CA . ALA B 1 137 ? 22.172 12.539 -1.476 1 66.62 137 ALA B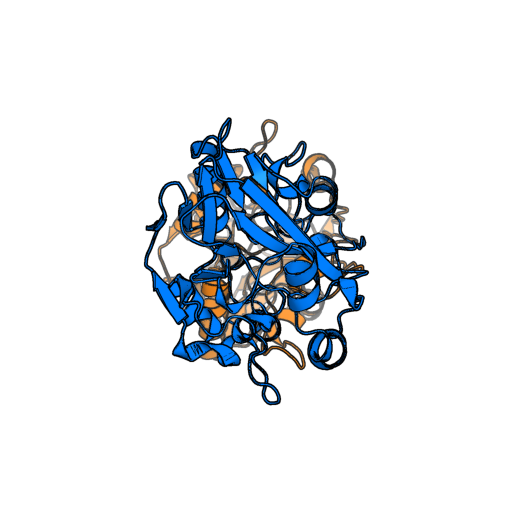 CA 1
ATOM 3075 C C . ALA B 1 137 ? 22.438 14.039 -1.516 1 66.62 137 ALA B C 1
ATOM 3077 O O . ALA B 1 137 ? 23.422 14.516 -0.935 1 66.62 137 ALA B O 1
ATOM 3078 N N . ASP B 1 138 ? 21.516 14.773 -1.942 1 74.12 138 ASP B N 1
ATOM 3079 C CA . ASP B 1 138 ? 21.922 16.141 -2.262 1 74.12 138 ASP B CA 1
ATOM 3080 C C . ASP B 1 138 ? 21.141 17.156 -1.425 1 74.12 138 ASP B C 1
ATOM 3082 O O . ASP B 1 138 ? 21.406 18.359 -1.494 1 74.12 138 ASP B O 1
ATOM 3086 N N . ILE B 1 139 ? 20.172 16.578 -0.608 1 78.5 139 ILE B N 1
ATOM 3087 C CA . ILE B 1 139 ? 19.391 17.562 0.122 1 78.5 139 ILE B CA 1
ATOM 3088 C C . ILE B 1 139 ? 19.141 17.078 1.551 1 78.5 139 ILE B C 1
ATOM 3090 O O . ILE B 1 139 ? 19.062 15.883 1.801 1 78.5 139 ILE B O 1
ATOM 3094 N N . GLU B 1 140 ? 19.109 18.062 2.48 1 86.5 140 GLU B N 1
ATOM 3095 C CA . GLU B 1 140 ? 18.703 17.797 3.855 1 86.5 140 GLU B CA 1
ATOM 3096 C C . GLU B 1 140 ? 17.203 17.969 4.023 1 86.5 140 GLU B C 1
ATOM 3098 O O . GLU B 1 140 ? 16.625 18.969 3.559 1 86.5 140 GLU B O 1
ATOM 3103 N N . PRO B 1 141 ? 16.625 16.969 4.672 1 92.5 141 PRO B N 1
ATOM 3104 C CA . PRO B 1 141 ? 15.188 17.109 4.883 1 92.5 141 PRO B CA 1
ATOM 3105 C C . PRO B 1 141 ? 14.805 18.406 5.59 1 92.5 141 PRO B C 1
ATOM 3107 O O . PRO B 1 141 ? 15.477 18.812 6.539 1 92.5 141 PRO B O 1
ATOM 3110 N N . SER B 1 142 ? 13.742 19.047 5.18 1 92.25 142 SER B N 1
ATOM 3111 C CA . SER B 1 142 ? 13.344 20.344 5.691 1 92.25 142 SER B CA 1
ATOM 3112 C C . SER B 1 142 ? 13.008 20.281 7.18 1 92.25 142 SER B C 1
ATOM 3114 O O . SER B 1 142 ? 13.297 21.203 7.934 1 92.25 142 SER B O 1
ATOM 3116 N N . TRP B 1 143 ? 12.414 19.156 7.586 1 94.44 143 TRP B N 1
ATOM 3117 C CA . TRP B 1 143 ? 12.008 19.031 8.977 1 94.44 143 TRP B CA 1
ATOM 3118 C C . TRP B 1 143 ? 13.211 19.031 9.906 1 94.44 143 TRP B C 1
ATOM 3120 O O . TRP B 1 143 ? 13.086 19.297 11.102 1 94.44 143 TRP B O 1
ATOM 3130 N N . LYS B 1 144 ? 14.375 18.828 9.43 1 95.19 144 LYS B N 1
ATOM 3131 C CA . LYS B 1 144 ? 15.594 18.781 10.242 1 95.19 144 LYS B CA 1
ATOM 3132 C C . LYS B 1 144 ? 15.992 20.172 10.703 1 95.19 144 LYS B C 1
ATOM 3134 O O . LYS B 1 144 ? 16.766 20.328 11.656 1 95.19 144 LYS B O 1
ATOM 3139 N N . ARG B 1 145 ? 15.469 21.172 10.008 1 95 145 ARG B N 1
ATOM 3140 C CA . ARG B 1 145 ? 15.773 22.547 10.398 1 95 145 ARG B CA 1
ATOM 3141 C C . ARG B 1 145 ? 15.258 22.844 11.797 1 95 145 ARG B C 1
ATOM 3143 O O . ARG B 1 145 ? 15.703 23.781 12.445 1 95 145 ARG B O 1
ATOM 3150 N N . ALA B 1 146 ? 14.273 22.062 12.266 1 96.75 146 ALA B N 1
ATOM 3151 C CA . ALA B 1 146 ? 13.727 22.234 13.609 1 96.75 146 ALA B CA 1
ATOM 3152 C C . ALA B 1 146 ? 13.859 20.938 14.422 1 96.75 146 ALA B C 1
ATOM 3154 O O . ALA B 1 146 ? 13.094 20.719 15.359 1 96.75 146 ALA B O 1
ATOM 3155 N N . GLU B 1 147 ? 14.75 20.047 14.016 1 96.56 147 GLU B N 1
ATOM 3156 C CA . GLU B 1 147 ? 14.867 18.734 14.633 1 96.56 147 GLU B CA 1
ATOM 3157 C C . GLU B 1 147 ? 15.148 18.844 16.125 1 96.56 147 GLU B C 1
ATOM 3159 O O . GLU B 1 147 ? 14.672 18.031 16.922 1 96.56 147 GLU B O 1
ATOM 3164 N N . ASP B 1 148 ? 15.898 19.828 16.578 1 97 148 ASP B N 1
ATOM 3165 C CA . ASP B 1 148 ? 16.297 20 17.969 1 97 148 ASP B CA 1
ATOM 3166 C C . ASP B 1 148 ? 15.102 20.344 18.844 1 97 148 ASP B C 1
ATOM 3168 O O . ASP B 1 148 ? 15.18 20.234 20.078 1 97 148 ASP B O 1
ATOM 3172 N N . ARG B 1 149 ? 13.992 20.703 18.266 1 98.25 149 ARG B N 1
ATOM 3173 C CA . ARG B 1 149 ? 12.805 21.078 19.016 1 98.25 149 ARG B CA 1
ATOM 3174 C C . ARG B 1 149 ? 11.711 20.016 18.875 1 98.25 149 ARG B C 1
ATOM 3176 O O . ARG B 1 149 ? 10.594 20.203 19.375 1 98.25 149 ARG B O 1
ATOM 3183 N N . ILE B 1 150 ? 12.023 18.906 18.203 1 98.56 150 ILE B N 1
ATOM 3184 C CA . ILE B 1 150 ? 11.047 17.828 18.062 1 98.56 150 ILE B CA 1
ATOM 3185 C C . ILE B 1 150 ? 10.914 17.078 19.391 1 98.56 150 ILE B C 1
ATOM 3187 O O . ILE B 1 150 ? 11.914 16.672 19.984 1 98.56 150 ILE B O 1
ATOM 3191 N N . ASP B 1 151 ? 9.734 17.047 19.875 1 98.44 151 ASP B N 1
ATOM 3192 C CA . ASP B 1 151 ? 9.352 16.219 21.016 1 98.44 151 ASP B CA 1
ATOM 3193 C C . ASP B 1 151 ? 8.453 15.062 20.578 1 98.44 151 ASP B C 1
ATOM 3195 O O . ASP B 1 151 ? 7.367 15.281 20.031 1 98.44 151 ASP B O 1
ATOM 3199 N N . THR B 1 152 ? 8.867 13.828 20.859 1 98.69 152 THR B N 1
ATOM 3200 C CA . THR B 1 152 ? 8.109 12.68 20.375 1 98.69 152 THR B CA 1
ATOM 3201 C C . THR B 1 152 ? 7.137 12.188 21.453 1 98.69 152 THR B C 1
ATOM 3203 O O . THR B 1 152 ? 7.383 12.367 22.641 1 98.69 152 THR B O 1
ATOM 3206 N N . VAL B 1 153 ? 6.055 11.719 21.031 1 98.69 153 VAL B N 1
ATOM 3207 C CA . VAL B 1 153 ? 5.082 11.039 21.891 1 98.69 153 VAL B CA 1
ATOM 3208 C C . VAL B 1 153 ? 4.898 9.602 21.422 1 98.69 153 VAL B C 1
ATOM 3210 O O . VAL B 1 153 ? 5.348 9.227 20.328 1 98.69 153 VAL B O 1
ATOM 3213 N N . ASN B 1 154 ? 4.363 8.797 22.312 1 98.62 154 ASN B N 1
ATOM 3214 C CA . ASN B 1 154 ? 4.008 7.422 22 1 98.62 154 ASN B CA 1
ATOM 3215 C C . ASN B 1 154 ? 2.529 7.148 22.25 1 98.62 154 ASN B C 1
ATOM 3217 O O . ASN B 1 154 ? 2.109 7.023 23.406 1 98.62 154 ASN B O 1
ATOM 3221 N N . GLY B 1 155 ? 1.81 7.09 21.172 1 98.69 155 GLY B N 1
ATOM 3222 C CA . GLY B 1 155 ? 0.395 6.785 21.312 1 98.69 155 GLY B CA 1
ATOM 3223 C C . GLY B 1 155 ? -0.471 8.023 21.438 1 98.69 155 GLY B C 1
ATOM 3224 O O . GLY B 1 155 ? 0.013 9.148 21.266 1 98.69 155 GLY B O 1
ATOM 3225 N N . ASP B 1 156 ? -1.766 7.762 21.609 1 98.81 156 ASP B N 1
ATOM 3226 C CA . ASP B 1 156 ? -2.691 8.875 21.812 1 98.81 156 ASP B CA 1
ATOM 3227 C C . ASP B 1 156 ? -2.275 9.719 23.016 1 98.81 156 ASP B C 1
ATOM 3229 O O . ASP B 1 156 ? -1.939 9.172 24.078 1 98.81 156 ASP B O 1
ATOM 3233 N N . THR B 1 157 ? -2.262 11.016 22.828 1 98.81 157 THR B N 1
ATOM 3234 C CA . THR B 1 157 ? -1.711 11.891 23.859 1 98.81 157 THR B CA 1
ATOM 3235 C C . THR B 1 157 ? -2.508 13.188 23.953 1 98.81 157 THR B C 1
ATOM 3237 O O . THR B 1 157 ? -2.697 13.875 22.953 1 98.81 157 THR B O 1
ATOM 3240 N N . VAL B 1 158 ? -3.027 13.531 25.141 1 98.69 158 VAL B N 1
ATOM 3241 C CA . VAL B 1 158 ? -3.631 14.836 25.375 1 98.69 158 VAL B CA 1
ATOM 3242 C C . VAL B 1 158 ? -2.537 15.898 25.5 1 98.69 158 VAL B C 1
ATOM 3244 O O . VAL B 1 158 ? -1.669 15.797 26.375 1 98.69 158 VAL B O 1
ATOM 3247 N N . ILE B 1 159 ? -2.596 16.922 24.578 1 98.44 159 ILE B N 1
ATOM 3248 C CA . ILE B 1 159 ? -1.482 17.859 24.594 1 98.44 159 ILE B CA 1
ATOM 3249 C C . ILE B 1 159 ? -1.965 19.219 25.109 1 98.44 159 ILE B C 1
ATOM 3251 O O . ILE B 1 159 ? -1.155 20.078 25.438 1 98.44 159 ILE B O 1
ATOM 3255 N N . ALA B 1 160 ? -3.221 19.453 25.172 1 98 160 ALA B N 1
ATOM 3256 C CA . ALA B 1 160 ? -3.918 20.625 25.703 1 98 160 ALA B CA 1
ATOM 3257 C C . ALA B 1 160 ? -5.383 20.297 26 1 98 160 ALA B C 1
ATOM 3259 O O . ALA B 1 160 ? -5.91 19.297 25.516 1 98 160 ALA B O 1
ATOM 3260 N N . PRO B 1 161 ? -6.004 21.062 26.938 1 97.06 161 PRO B N 1
ATOM 3261 C CA . PRO B 1 161 ? -7.438 20.812 27.141 1 97.06 161 PRO B CA 1
ATOM 3262 C C . PRO B 1 161 ? -8.219 20.812 25.828 1 97.06 161 PRO B C 1
ATOM 3264 O O . PRO B 1 161 ? -8.195 21.797 25.078 1 97.06 161 PRO B O 1
ATOM 3267 N N . GLY B 1 162 ? -8.797 19.688 25.469 1 97.75 162 GLY B N 1
ATOM 3268 C CA . GLY B 1 162 ? -9.633 19.578 24.281 1 97.75 162 GLY B CA 1
ATOM 3269 C C . GLY B 1 162 ? -8.852 19.234 23.031 1 97.75 162 GLY B C 1
ATOM 3270 O O . GLY B 1 162 ? -9.414 19.219 21.938 1 97.75 162 GLY B O 1
ATOM 3271 N N . VAL B 1 163 ? -7.582 19 23.125 1 98.69 163 VAL B N 1
ATOM 3272 C CA . VAL B 1 163 ? -6.758 18.672 21.969 1 98.69 163 VAL B CA 1
ATOM 3273 C C . VAL B 1 163 ? -5.98 17.391 22.219 1 98.69 163 VAL B C 1
ATOM 3275 O O . VAL B 1 163 ? -5.145 17.328 23.125 1 98.69 163 VAL B O 1
ATOM 3278 N N . THR B 1 164 ? -6.25 16.359 21.453 1 98.81 164 THR B N 1
ATOM 3279 C CA . THR B 1 164 ? -5.656 15.039 21.625 1 98.81 164 THR B CA 1
ATOM 3280 C C . THR B 1 164 ? -5.008 14.562 20.328 1 98.81 164 THR B C 1
ATOM 3282 O O . THR B 1 164 ? -5.625 14.617 19.266 1 98.81 164 THR B O 1
ATOM 3285 N N . LEU B 1 165 ? -3.725 14.234 20.391 1 98.94 165 LEU B N 1
ATOM 3286 C CA . LEU B 1 165 ? -3.105 13.516 19.281 1 98.94 165 LEU B CA 1
ATOM 3287 C C . LEU B 1 165 ? -3.645 12.094 19.188 1 98.94 165 LEU B C 1
ATOM 3289 O O . LEU B 1 165 ? -3.785 11.406 20.203 1 98.94 165 LEU B O 1
ATOM 3293 N N . VAL B 1 166 ? -3.979 11.68 18.031 1 98.88 166 VAL B N 1
ATOM 3294 C CA . VAL B 1 166 ? -4.516 10.352 17.781 1 98.88 166 VAL B CA 1
ATOM 3295 C C . VAL B 1 166 ? -3.615 9.609 16.781 1 98.88 166 VAL B C 1
ATOM 3297 O O . VAL B 1 166 ? -3.383 10.086 15.672 1 98.88 166 VAL B O 1
ATOM 3300 N N . THR B 1 167 ? -3.068 8.445 17.219 1 98.88 167 THR B N 1
ATOM 3301 C CA . THR B 1 167 ? -2.244 7.652 16.312 1 98.88 167 THR B CA 1
ATOM 3302 C C . THR B 1 167 ? -3.088 7.078 15.172 1 98.88 167 THR B C 1
ATOM 3304 O O . THR B 1 167 ? -4.121 6.449 15.422 1 98.88 167 THR B O 1
ATOM 3307 N N . LEU B 1 168 ? -2.684 7.262 13.992 1 98.88 168 LEU B N 1
ATOM 3308 C CA . LEU B 1 168 ? -3.383 6.781 12.805 1 98.88 168 LEU B CA 1
ATOM 3309 C C . LEU B 1 168 ? -2.406 6.156 11.812 1 98.88 168 LEU B C 1
ATOM 3311 O O . LEU B 1 168 ? -2.309 6.598 10.664 1 98.88 168 LEU B O 1
ATOM 3315 N N . PRO B 1 169 ? -1.699 5.102 12.203 1 98.81 169 PRO B N 1
ATOM 3316 C CA . PRO B 1 169 ? -0.732 4.488 11.289 1 98.81 169 PRO B CA 1
ATOM 3317 C C . PRO B 1 169 ? -1.376 3.982 10 1 98.81 169 PRO B C 1
ATOM 3319 O O . PRO B 1 169 ? -2.562 3.645 9.984 1 98.81 169 PRO B O 1
ATOM 3322 N N . GLY B 1 170 ? -0.682 3.873 8.938 1 98.5 170 GLY B N 1
ATOM 3323 C CA . GLY B 1 170 ? -1.106 3.408 7.625 1 98.5 170 GLY B CA 1
ATOM 3324 C C . GLY B 1 170 ? -0.412 4.125 6.48 1 98.5 170 GLY B C 1
ATOM 3325 O O . GLY B 1 170 ? 0.339 3.514 5.719 1 98.5 170 GLY B O 1
ATOM 3326 N N . HIS B 1 171 ? -0.601 5.465 6.414 1 98.5 171 HIS B N 1
ATOM 3327 C CA . HIS B 1 171 ? 0.126 6.301 5.465 1 98.5 171 HIS B CA 1
ATOM 3328 C C . HIS B 1 171 ? 1.626 6.266 5.734 1 98.5 171 HIS B C 1
ATOM 3330 O O . HIS B 1 171 ? 2.416 5.949 4.844 1 98.5 171 HIS B O 1
ATOM 3336 N N . THR B 1 172 ? 1.959 6.559 6.871 1 98.56 172 THR B N 1
ATOM 3337 C CA . THR B 1 172 ? 3.264 6.281 7.457 1 98.56 172 THR B CA 1
ATOM 3338 C C . THR B 1 172 ? 3.113 5.508 8.766 1 98.56 172 THR B C 1
ATOM 3340 O O . THR B 1 172 ? 2.025 5.461 9.344 1 98.56 172 THR B O 1
ATOM 3343 N N . PRO B 1 173 ? 4.18 4.852 9.227 1 98.31 173 PRO B N 1
ATOM 3344 C CA . PRO B 1 173 ? 4.059 4.09 10.477 1 98.31 173 PRO B CA 1
ATOM 3345 C C . PRO B 1 173 ? 3.682 4.965 11.664 1 98.31 173 PRO B C 1
ATOM 3347 O O . PRO B 1 173 ? 3.043 4.488 12.609 1 98.31 173 PRO B O 1
ATOM 3350 N N . GLY B 1 174 ? 4.043 6.191 11.609 1 98.69 174 GLY B N 1
ATOM 3351 C CA . GLY B 1 174 ? 3.811 7.062 12.75 1 98.69 174 GLY B CA 1
ATOM 3352 C C . GLY B 1 174 ? 2.828 8.18 12.461 1 98.69 174 GLY B C 1
ATOM 3353 O O . GLY B 1 174 ? 2.809 9.195 13.156 1 98.69 174 GLY B O 1
ATOM 3354 N N . SER B 1 175 ? 2.033 8.062 11.438 1 98.81 175 SER B N 1
ATOM 3355 C CA . SER B 1 175 ? 1.025 9.07 11.125 1 98.81 175 SER B CA 1
ATOM 3356 C C . SER B 1 175 ? 0.076 9.289 12.297 1 98.81 175 SER B C 1
ATOM 3358 O O . SER B 1 175 ? -0.271 8.344 13 1 98.81 175 SER B O 1
ATOM 3360 N N . GLN B 1 176 ? -0.339 10.547 12.469 1 98.94 176 GLN B N 1
ATOM 3361 C CA . GLN B 1 176 ? -1.261 10.891 13.547 1 98.94 176 GLN B CA 1
ATOM 3362 C C . GLN B 1 176 ? -2.229 11.984 13.117 1 98.94 176 GLN B C 1
ATOM 3364 O O . GLN B 1 176 ? -1.992 12.672 12.117 1 98.94 176 GLN B O 1
ATOM 3369 N N . GLY B 1 177 ? -3.361 12.047 13.766 1 98.94 177 GLY B N 1
ATOM 3370 C CA . GLY B 1 177 ? -4.312 13.141 13.656 1 98.94 177 GLY B CA 1
ATOM 3371 C C . GLY B 1 177 ? -4.453 13.945 14.938 1 98.94 177 GLY B C 1
ATOM 3372 O O . GLY B 1 177 ? -3.783 13.656 15.93 1 98.94 177 GLY B O 1
ATOM 3373 N N . VAL B 1 178 ? -5.207 15.016 14.883 1 98.94 178 VAL B N 1
ATOM 3374 C CA . VAL B 1 178 ? -5.465 15.859 16.031 1 98.94 178 VAL B CA 1
ATOM 3375 C C . VAL B 1 178 ? -6.973 15.961 16.281 1 98.94 178 VAL B C 1
ATOM 3377 O O . VAL B 1 178 ? -7.699 16.547 15.469 1 98.94 178 VAL B O 1
ATOM 3380 N N . LEU B 1 179 ? -7.41 15.375 17.312 1 98.88 179 LEU B N 1
ATOM 3381 C CA . LEU B 1 179 ? -8.805 15.461 17.734 1 98.88 179 LEU B CA 1
ATOM 3382 C C . LEU B 1 179 ? -9.047 16.719 18.562 1 98.88 179 LEU B C 1
ATOM 3384 O O . LEU B 1 179 ? -8.352 16.953 19.547 1 98.88 179 LEU B O 1
ATOM 3388 N N . VAL B 1 180 ? -9.953 17.562 18.141 1 98.81 180 VAL B N 1
ATOM 3389 C CA . VAL B 1 180 ? -10.219 18.844 18.766 1 98.81 180 VAL B CA 1
ATOM 3390 C C . VAL B 1 180 ? -11.664 18.891 19.266 1 98.81 180 VAL B C 1
ATOM 3392 O O . VAL B 1 180 ? -12.602 18.703 18.484 1 98.81 180 VAL B O 1
ATOM 3395 N N . GLU B 1 181 ? -11.82 19.078 20.5 1 97.56 181 GLU B N 1
ATOM 3396 C CA . GLU B 1 181 ? -13.148 19.281 21.078 1 97.56 181 GLU B CA 1
ATOM 3397 C C . GLU B 1 181 ? -13.609 20.734 20.906 1 97.56 181 GLU B C 1
ATOM 3399 O O . GLU B 1 181 ? -13.289 21.594 21.734 1 97.56 181 GLU B O 1
ATOM 3404 N N . ALA B 1 182 ? -14.367 20.938 19.875 1 94.81 182 ALA B N 1
ATOM 3405 C CA . ALA B 1 182 ? -14.93 22.266 19.672 1 94.81 182 ALA B CA 1
ATOM 3406 C C . ALA B 1 182 ? -16.234 22.438 20.438 1 94.81 182 ALA B C 1
ATOM 3408 O O . ALA B 1 182 ? -16.562 21.625 21.312 1 94.81 182 ALA B O 1
ATOM 3409 N N . GLU B 1 183 ? -16.875 23.562 20.359 1 87 183 GLU B N 1
ATOM 3410 C CA . GLU B 1 183 ? -18.047 23.891 21.172 1 87 183 GLU B CA 1
ATOM 3411 C C . GLU B 1 183 ? -19.172 22.891 20.953 1 87 183 GLU B C 1
ATOM 3413 O O . GLU B 1 183 ? -19.719 22.344 21.906 1 87 183 GLU B O 1
ATOM 3418 N N . SER B 1 184 ? -19.516 22.562 19.75 1 86.44 184 SER B N 1
ATOM 3419 C CA . SER B 1 184 ? -20.719 21.781 19.453 1 86.44 184 SER B CA 1
ATOM 3420 C C . SER B 1 184 ? -20.359 20.391 18.953 1 86.44 184 SER B C 1
ATOM 3422 O O . SER B 1 184 ? -21.203 19.484 18.969 1 86.44 184 SER B O 1
ATOM 3424 N N . THR B 1 185 ? -19.188 20.25 18.578 1 94.12 185 THR B N 1
ATOM 3425 C CA . THR B 1 185 ? -18.812 18.984 17.953 1 94.12 185 THR B CA 1
ATOM 3426 C C . THR B 1 185 ? -17.328 18.734 18.094 1 94.12 185 THR B C 1
ATOM 3428 O O . THR B 1 185 ? -16.594 19.578 18.609 1 94.12 185 THR B O 1
ATOM 3431 N N . ARG B 1 186 ? -16.891 17.484 17.844 1 97.44 186 ARG B N 1
ATOM 3432 C CA . ARG B 1 186 ? -15.484 17.109 17.75 1 97.44 186 ARG B CA 1
ATOM 3433 C C . ARG B 1 186 ? -15.023 17.062 16.312 1 97.44 186 ARG B C 1
ATOM 3435 O O . ARG B 1 186 ? -15.758 16.609 15.43 1 97.44 186 ARG B O 1
ATOM 3442 N N . TYR B 1 187 ? -13.883 17.656 16.094 1 98.69 187 TYR B N 1
ATOM 3443 C CA . TYR B 1 187 ? -13.266 17.578 14.773 1 98.69 187 TYR B CA 1
ATOM 3444 C C . TYR B 1 187 ? -11.969 16.781 14.828 1 98.69 187 TYR B C 1
ATOM 3446 O O . TYR B 1 187 ? -11.227 16.844 15.812 1 98.69 187 TYR B O 1
ATOM 3454 N N . LEU B 1 188 ? -11.719 16.031 13.797 1 98.94 188 LEU B N 1
ATOM 3455 C CA . LEU B 1 188 ? -10.438 15.352 13.633 1 98.94 188 LEU B CA 1
ATOM 3456 C C . LEU B 1 188 ? -9.688 15.891 12.422 1 98.94 188 LEU B C 1
ATOM 3458 O O . LEU B 1 188 ? -10.133 15.711 11.281 1 98.94 188 LEU B O 1
ATOM 3462 N N . ILE B 1 189 ? -8.625 16.625 12.633 1 98.94 189 ILE B N 1
ATOM 3463 C CA . ILE B 1 189 ? -7.652 16.812 11.562 1 98.94 189 ILE B CA 1
ATOM 3464 C C . ILE B 1 189 ? -6.938 15.492 11.281 1 98.94 189 ILE B C 1
ATOM 3466 O O . ILE B 1 189 ? -6.117 15.047 12.086 1 98.94 189 ILE B O 1
ATOM 3470 N N . ALA B 1 190 ? -7.133 14.914 10.195 1 98.81 190 ALA B N 1
ATOM 3471 C CA . ALA B 1 190 ? -6.859 13.492 10.031 1 98.81 190 ALA B CA 1
ATOM 3472 C C . ALA B 1 190 ? -5.461 13.266 9.469 1 98.81 190 ALA B C 1
ATOM 3474 O O . ALA B 1 190 ? -4.98 12.125 9.414 1 98.81 190 ALA B O 1
ATOM 3475 N N . GLY B 1 191 ? -4.746 14.375 9.086 1 98.56 191 GLY B N 1
ATOM 3476 C CA . GLY B 1 191 ? -3.523 14.156 8.328 1 98.56 191 GLY B CA 1
ATOM 3477 C C . GLY B 1 191 ? -3.74 13.344 7.062 1 98.56 191 GLY B C 1
ATOM 3478 O O . GLY B 1 191 ? -4.824 13.383 6.477 1 98.56 191 GLY B O 1
ATOM 3479 N N . ASP B 1 192 ? -2.734 12.695 6.648 1 98.56 192 ASP B N 1
ATOM 3480 C CA . ASP B 1 192 ? -2.812 12.023 5.352 1 98.56 192 ASP B CA 1
ATOM 3481 C C . ASP B 1 192 ? -3.418 10.633 5.492 1 98.56 192 ASP B C 1
ATOM 3483 O O . ASP B 1 192 ? -3.371 9.828 4.555 1 98.56 192 ASP B O 1
ATOM 3487 N N . CYS B 1 193 ? -3.965 10.344 6.664 1 98.62 193 CYS B N 1
ATOM 3488 C CA . CYS B 1 193 ? -4.879 9.203 6.711 1 98.62 193 CYS B CA 1
ATOM 3489 C C . CYS B 1 193 ? -6.078 9.438 5.801 1 98.62 193 CYS B C 1
ATOM 3491 O O . CYS B 1 193 ? -6.594 8.492 5.195 1 98.62 193 CYS B O 1
ATOM 3493 N N . ILE B 1 194 ? -6.5 10.672 5.746 1 98.75 194 ILE B N 1
ATOM 3494 C CA . ILE B 1 194 ? -7.586 11.094 4.863 1 98.75 194 ILE B CA 1
ATOM 3495 C C . ILE B 1 194 ? -7.156 12.32 4.062 1 98.75 194 ILE B C 1
ATOM 3497 O O . ILE B 1 194 ? -7.086 13.422 4.602 1 98.75 194 ILE B O 1
ATOM 3501 N N . TYR B 1 195 ? -6.926 12.109 2.738 1 98.19 195 TYR B N 1
ATOM 3502 C CA . TYR B 1 195 ? -6.555 13.203 1.849 1 98.19 195 TYR B CA 1
ATOM 3503 C C . TYR B 1 195 ? -7.762 14.07 1.52 1 98.19 195 TYR B C 1
ATOM 3505 O O . TYR B 1 195 ? -7.691 15.305 1.606 1 98.19 195 TYR B O 1
ATOM 3513 N N . LEU B 1 196 ? -8.812 13.375 1.142 1 98.31 196 LEU B N 1
ATOM 3514 C CA . LEU B 1 196 ? -10.023 13.969 0.571 1 98.31 196 LEU B CA 1
ATOM 3515 C C . LEU B 1 196 ? -11.266 13.477 1.301 1 98.31 196 LEU B C 1
ATOM 3517 O O . LEU B 1 196 ? -11.25 12.398 1.899 1 98.31 196 LEU B O 1
ATOM 3521 N N . TYR B 1 197 ? -12.312 14.281 1.218 1 98.56 197 TYR B N 1
ATOM 3522 C CA . TYR B 1 197 ? -13.586 13.797 1.747 1 98.56 197 TYR B CA 1
ATOM 3523 C C . TYR B 1 197 ? -13.992 12.492 1.068 1 98.56 197 TYR B C 1
ATOM 3525 O O . TYR B 1 197 ? -14.609 11.625 1.691 1 98.56 197 TYR B O 1
ATOM 3533 N N . ASP B 1 198 ? -13.609 12.289 -0.185 1 97.5 198 ASP B N 1
ATOM 3534 C CA . ASP B 1 198 ? -13.914 11.07 -0.923 1 97.5 198 ASP B CA 1
ATOM 3535 C C . ASP B 1 198 ? -13.281 9.852 -0.261 1 97.5 198 ASP B C 1
ATOM 3537 O O . ASP B 1 198 ? -13.828 8.75 -0.318 1 97.5 198 ASP B O 1
ATOM 3541 N N . ASN B 1 199 ? -12.086 9.984 0.317 1 98.62 199 ASN B N 1
ATOM 3542 C CA . ASN B 1 199 ? -11.469 8.891 1.062 1 98.62 199 ASN B CA 1
ATOM 3543 C C . ASN B 1 199 ? -12.344 8.453 2.238 1 98.62 199 ASN B C 1
ATOM 3545 O O . ASN B 1 199 ? -12.523 7.258 2.477 1 98.62 199 ASN B O 1
ATOM 3549 N N . TRP B 1 200 ? -12.844 9.43 2.951 1 98.69 200 TRP B N 1
ATOM 3550 C CA . TRP B 1 200 ? -13.641 9.148 4.141 1 98.69 200 TRP B CA 1
ATOM 3551 C C . TRP B 1 200 ? -15.023 8.617 3.764 1 98.69 200 TRP B C 1
ATOM 3553 O O . TRP B 1 200 ? -15.508 7.66 4.367 1 98.69 200 TRP B O 1
ATOM 3563 N N . ASN B 1 201 ? -15.641 9.273 2.789 1 98.19 201 ASN B N 1
ATOM 3564 C CA . ASN B 1 201 ? -17.016 8.961 2.43 1 98.19 201 ASN B CA 1
ATOM 3565 C C . ASN B 1 201 ? -17.125 7.629 1.693 1 98.19 201 ASN B C 1
ATOM 3567 O O . ASN B 1 201 ? -18.188 7.012 1.658 1 98.19 201 ASN B O 1
ATOM 3571 N N . GLY B 1 202 ? -16.031 7.219 1.092 1 97.75 202 GLY B N 1
ATOM 3572 C CA . GLY B 1 202 ? -16.031 5.949 0.378 1 97.75 202 GLY B CA 1
ATOM 3573 C C . GLY B 1 202 ? -16.875 5.973 -0.878 1 97.75 202 GLY B C 1
ATOM 3574 O O . GLY B 1 202 ? -17.016 7.012 -1.524 1 97.75 202 GLY B O 1
ATOM 3575 N N . ASP B 1 203 ? -17.203 4.832 -1.376 1 96.19 203 ASP B N 1
ATOM 3576 C CA . ASP B 1 203 ? -18.062 4.656 -2.539 1 96.19 203 ASP B CA 1
ATOM 3577 C C . ASP B 1 203 ? -18.891 3.379 -2.42 1 96.19 203 ASP B C 1
ATOM 3579 O O . ASP B 1 203 ? -19.094 2.863 -1.318 1 96.19 203 ASP B O 1
ATOM 3583 N N . ALA B 1 204 ? -19.516 2.893 -3.482 1 91.75 204 ALA B N 1
ATOM 3584 C CA . ALA B 1 204 ? -20.438 1.753 -3.471 1 91.75 204 ALA B CA 1
ATOM 3585 C C . ALA B 1 204 ? -19.703 0.469 -3.09 1 91.75 204 ALA B C 1
ATOM 3587 O O . ALA B 1 204 ? -20.312 -0.477 -2.59 1 91.75 204 ALA B O 1
ATOM 3588 N N . GLU B 1 205 ? -18.375 0.457 -3.191 1 89.69 205 GLU B N 1
ATOM 3589 C CA . GLU B 1 205 ? -17.625 -0.783 -3.025 1 89.69 205 GLU B CA 1
ATOM 3590 C C . GLU B 1 205 ? -16.906 -0.817 -1.681 1 89.69 205 GLU B C 1
ATOM 3592 O O . GLU B 1 205 ? -16.484 -1.882 -1.219 1 89.69 205 GLU B O 1
ATOM 3597 N N . ALA B 1 206 ? -16.703 0.307 -1.135 1 95.5 206 ALA B N 1
ATOM 3598 C CA . ALA B 1 206 ? -15.938 0.37 0.104 1 95.5 206 ALA B CA 1
ATOM 3599 C C . ALA B 1 206 ? -16.422 1.505 0.999 1 95.5 206 ALA B C 1
ATOM 3601 O O . ALA B 1 206 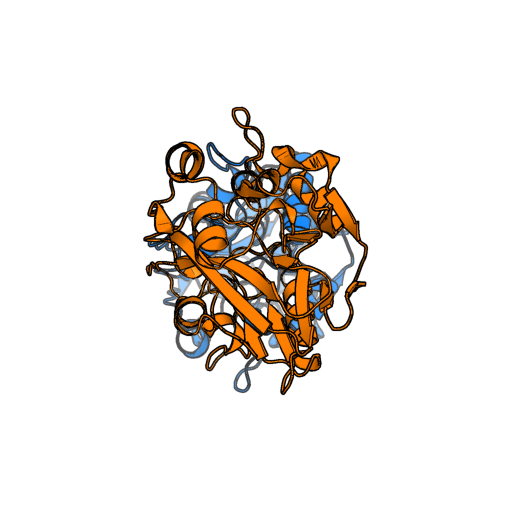? -16.75 2.592 0.513 1 95.5 206 ALA B O 1
ATOM 3602 N N . ASP B 1 207 ? -16.453 1.242 2.293 1 97.44 207 ASP B N 1
ATOM 3603 C CA . ASP B 1 207 ? -16.891 2.244 3.26 1 97.44 207 ASP B CA 1
ATOM 3604 C C . ASP B 1 207 ? -15.961 3.459 3.248 1 97.44 207 ASP B C 1
ATOM 3606 O O . ASP B 1 207 ? -16.406 4.59 3.443 1 97.44 207 ASP B O 1
ATOM 3610 N N . HIS B 1 208 ? -14.734 3.303 3.133 1 98.62 208 HIS B N 1
ATOM 3611 C CA . HIS B 1 208 ? -13.672 4.293 3.012 1 98.62 208 HIS B CA 1
ATOM 3612 C C . HIS B 1 208 ? -12.664 3.896 1.937 1 98.62 208 HIS B C 1
ATOM 3614 O O . HIS B 1 208 ? -12.602 2.73 1.54 1 98.62 208 HIS B O 1
ATOM 3620 N N . ILE B 1 209 ? -11.945 4.812 1.379 1 98.38 209 ILE B N 1
ATOM 3621 C CA . ILE B 1 209 ? -10.93 4.578 0.363 1 98.38 209 ILE B CA 1
ATOM 3622 C C . ILE B 1 209 ? -9.562 5.027 0.884 1 98.38 209 ILE B C 1
ATOM 3624 O O . ILE B 1 209 ? -9.344 6.219 1.109 1 98.38 209 ILE B O 1
ATOM 3628 N N . PRO B 1 210 ? -8.656 4.109 1.077 1 98.31 210 PRO B N 1
ATOM 3629 C CA . PRO B 1 210 ? -7.32 4.52 1.519 1 98.31 210 PRO B CA 1
ATOM 3630 C C . PRO B 1 210 ? -6.613 5.414 0.503 1 98.31 210 PRO B C 1
ATOM 3632 O O . PRO B 1 210 ? -6.949 5.395 -0.683 1 98.31 210 PRO B O 1
ATOM 3635 N N . VAL B 1 211 ? -5.703 6.176 1.027 1 97.12 211 VAL B N 1
ATOM 3636 C CA . VAL B 1 211 ? -4.746 6.82 0.136 1 97.12 211 VAL B CA 1
ATOM 3637 C C . VAL B 1 211 ? -3.842 5.77 -0.501 1 97.12 211 VAL B C 1
ATOM 3639 O O . VAL B 1 211 ? -3.543 4.746 0.114 1 97.12 211 VAL B O 1
ATOM 3642 N N . GLY B 1 212 ? -3.516 6.008 -1.761 1 95.5 212 GLY B N 1
ATOM 3643 C CA . GLY B 1 212 ? -2.693 5.039 -2.469 1 95.5 212 GLY B CA 1
ATOM 3644 C C . GLY B 1 212 ? -1.275 4.961 -1.938 1 95.5 212 GLY B C 1
ATOM 3645 O O . GLY B 1 212 ? -0.624 3.918 -2.047 1 95.5 212 GLY B O 1
ATOM 3646 N N . LEU B 1 213 ? -0.781 6.051 -1.358 1 96.12 213 LEU B N 1
ATOM 3647 C CA . LEU B 1 213 ? 0.546 6.129 -0.759 1 96.12 213 LEU B CA 1
ATOM 3648 C C . LEU B 1 213 ? 0.514 5.676 0.696 1 96.12 213 LEU B C 1
ATOM 3650 O O . LEU B 1 213 ? 0.545 6.5 1.61 1 96.12 213 LEU B O 1
ATOM 3654 N N . PHE B 1 214 ? 0.383 4.348 0.922 1 97.81 214 PHE B N 1
ATOM 3655 C CA . PHE B 1 214 ? 0.376 3.824 2.283 1 97.81 214 PHE B CA 1
ATOM 3656 C C . PHE B 1 214 ? 1.559 2.891 2.51 1 97.81 214 PHE B C 1
ATOM 3658 O O . PHE B 1 214 ? 2.199 2.449 1.553 1 97.81 214 PHE B O 1
ATOM 3665 N N . THR B 1 215 ? 1.862 2.645 3.789 1 98.31 215 THR B N 1
ATOM 3666 C CA . THR B 1 215 ? 2.932 1.732 4.18 1 98.31 215 THR B CA 1
ATOM 3667 C C . THR B 1 215 ? 2.361 0.383 4.605 1 98.31 215 THR B C 1
ATOM 3669 O O . THR B 1 215 ? 2.949 -0.663 4.324 1 98.31 215 THR B O 1
ATOM 3672 N N . ASP B 1 216 ? 1.209 0.399 5.223 1 98.62 216 ASP B N 1
ATOM 3673 C CA . ASP B 1 216 ? 0.594 -0.785 5.812 1 98.62 216 ASP B CA 1
ATOM 3674 C C . ASP B 1 216 ? -0.93 -0.695 5.762 1 98.62 216 ASP B C 1
ATOM 3676 O O . ASP B 1 216 ? -1.539 0.061 6.523 1 98.62 216 ASP B O 1
ATOM 3680 N N . LEU B 1 217 ? -1.533 -1.501 4.941 1 98.69 217 LEU B N 1
ATOM 3681 C CA . LEU B 1 217 ? -2.965 -1.401 4.68 1 98.69 217 LEU B CA 1
ATOM 3682 C C . LEU B 1 217 ? -3.77 -1.973 5.844 1 98.69 217 LEU B C 1
ATOM 3684 O O . LEU B 1 217 ? -4.887 -1.521 6.113 1 98.69 217 LEU B O 1
ATOM 3688 N N . VAL B 1 218 ? -3.234 -2.959 6.535 1 98.44 218 VAL B N 1
ATOM 3689 C CA . VAL B 1 218 ? -3.912 -3.51 7.703 1 98.44 218 VAL B CA 1
ATOM 3690 C C . VAL B 1 218 ? -3.99 -2.453 8.805 1 98.44 218 VAL B C 1
ATOM 3692 O O . VAL B 1 218 ? -5.059 -2.217 9.367 1 98.44 218 VAL B O 1
ATOM 3695 N N . ALA B 1 219 ? -2.85 -1.804 9.039 1 98.62 219 ALA B N 1
ATOM 3696 C CA . ALA B 1 219 ? -2.83 -0.713 10.016 1 98.62 219 ALA B CA 1
ATOM 3697 C C . ALA B 1 219 ? -3.756 0.421 9.586 1 98.62 219 ALA B C 1
ATOM 3699 O O . ALA B 1 219 ? -4.406 1.051 10.422 1 98.62 219 ALA B O 1
ATOM 3700 N N . TYR B 1 220 ? -3.76 0.666 8.305 1 98.81 220 TYR B N 1
ATOM 3701 C CA . TYR B 1 220 ? -4.629 1.693 7.75 1 98.81 220 TYR B CA 1
ATOM 3702 C C . TYR B 1 220 ? -6.09 1.408 8.078 1 98.81 220 TYR B C 1
ATOM 3704 O O . TYR B 1 220 ? -6.82 2.299 8.523 1 98.81 220 TYR B O 1
ATOM 3712 N N . ASP B 1 221 ? -6.508 0.212 7.871 1 98.69 221 ASP B N 1
ATOM 3713 C CA . ASP B 1 221 ? -7.879 -0.199 8.164 1 98.69 221 ASP B CA 1
ATOM 3714 C C . ASP B 1 221 ? -8.211 -0.002 9.641 1 98.69 221 ASP B C 1
ATOM 3716 O O . ASP B 1 221 ? -9.289 0.48 9.984 1 98.69 221 ASP B O 1
ATOM 3720 N N . GLU B 1 222 ? -7.301 -0.426 10.461 1 98.62 222 GLU B N 1
ATOM 3721 C CA . GLU B 1 222 ? -7.492 -0.252 11.898 1 98.62 222 GLU B CA 1
ATOM 3722 C C . GLU B 1 222 ? -7.648 1.222 12.258 1 98.62 222 GLU B C 1
ATOM 3724 O O . GLU B 1 222 ? -8.453 1.571 13.125 1 98.62 222 GLU B O 1
ATOM 3729 N N . SER B 1 223 ? -6.883 2.084 11.602 1 98.88 223 SER B N 1
ATOM 3730 C CA . SER B 1 223 ? -6.977 3.523 11.828 1 98.88 223 SER B CA 1
ATOM 3731 C C . SER B 1 223 ? -8.344 4.059 11.414 1 98.88 223 SER B C 1
ATOM 3733 O O . SER B 1 223 ? -8.938 4.879 12.117 1 98.88 223 SER B O 1
ATOM 3735 N N . LEU B 1 224 ? -8.828 3.617 10.266 1 98.75 224 LEU B N 1
ATOM 3736 C CA . LEU B 1 224 ? -10.148 4.047 9.805 1 98.75 224 LEU B CA 1
ATOM 3737 C C . LEU B 1 224 ? -11.234 3.615 10.781 1 98.75 224 LEU B C 1
ATOM 3739 O O . LEU B 1 224 ? -12.133 4.395 11.102 1 98.75 224 LEU B O 1
ATOM 3743 N N . ARG B 1 225 ? -11.148 2.396 11.258 1 98.44 225 ARG B N 1
ATOM 3744 C CA . ARG B 1 225 ? -12.109 1.9 12.234 1 98.44 225 ARG B CA 1
ATOM 3745 C C . ARG B 1 225 ? -12.023 2.684 13.539 1 98.44 225 ARG B C 1
ATOM 3747 O O . ARG B 1 225 ? -13.039 2.932 14.195 1 98.44 225 ARG B O 1
ATOM 3754 N N . LYS B 1 226 ? -10.859 3.008 13.906 1 98.81 226 LYS B N 1
ATOM 3755 C CA . LYS B 1 226 ? -10.664 3.84 15.094 1 98.81 226 LYS B CA 1
ATOM 3756 C C . LYS B 1 226 ? -11.359 5.188 14.945 1 98.81 226 LYS B C 1
ATOM 3758 O O . LYS B 1 226 ? -12.047 5.645 15.859 1 98.81 226 LYS B O 1
ATOM 3763 N N . ILE B 1 227 ? -11.188 5.836 13.805 1 98.81 227 ILE B N 1
ATOM 3764 C CA . ILE B 1 227 ? -11.789 7.141 13.547 1 98.81 227 ILE B CA 1
ATOM 3765 C C . ILE B 1 227 ? -13.305 7.035 13.641 1 98.81 227 ILE B C 1
ATOM 3767 O O . ILE B 1 227 ? -13.969 7.918 14.195 1 98.81 227 ILE B O 1
ATOM 3771 N N . GLU B 1 228 ? -13.867 5.977 13.141 1 98.38 228 GLU B N 1
ATOM 3772 C CA . GLU B 1 228 ? -15.312 5.77 13.195 1 98.38 228 GLU B CA 1
ATOM 3773 C C . GLU B 1 228 ? -15.828 5.828 14.633 1 98.38 228 GLU B C 1
ATOM 3775 O O . GLU B 1 228 ? -16.953 6.273 14.875 1 98.38 228 GLU B O 1
ATOM 3780 N N . LYS B 1 229 ? -15.023 5.402 15.484 1 98.06 229 LYS B N 1
ATOM 3781 C CA . LYS B 1 229 ? -15.445 5.285 16.875 1 98.06 229 LYS B CA 1
ATOM 3782 C C . LYS B 1 229 ? -15.273 6.609 17.625 1 98.06 229 LYS B C 1
ATOM 3784 O O . LYS B 1 229 ? -15.789 6.777 18.734 1 98.06 229 LYS B O 1
ATOM 3789 N N . LEU B 1 230 ? -14.547 7.578 17.062 1 97.38 230 LEU B N 1
ATOM 3790 C CA . LEU B 1 230 ? -14.266 8.852 17.719 1 97.38 230 LEU B CA 1
ATOM 3791 C C . LEU B 1 230 ? -15.484 9.758 17.688 1 97.38 230 LEU B C 1
ATOM 3793 O O . LEU B 1 230 ? -15.547 10.75 18.422 1 97.38 230 LEU B O 1
ATOM 3797 N N . ASP B 1 231 ? -16.531 9.453 16.984 1 92.88 231 ASP B N 1
ATOM 3798 C CA . ASP B 1 231 ? -17.719 10.297 16.891 1 92.88 231 ASP B CA 1
ATOM 3799 C C . ASP B 1 231 ? -17.344 11.75 16.578 1 92.88 231 ASP B C 1
ATOM 3801 O O . ASP B 1 231 ? -17.672 12.648 17.359 1 92.88 231 ASP B O 1
ATOM 3805 N N . CYS B 1 232 ? -16.672 12.047 15.531 1 98.12 232 CYS B N 1
ATOM 3806 C CA . CYS B 1 232 ? -16.172 13.359 15.141 1 98.12 232 CYS B CA 1
ATOM 3807 C C . CYS B 1 232 ? -16.422 13.625 13.664 1 98.12 232 CYS B C 1
ATOM 3809 O O . CYS B 1 232 ? -16.766 12.711 12.914 1 98.12 232 CYS B O 1
ATOM 3811 N N . GLU B 1 233 ? -16.422 14.906 13.297 1 98.38 233 GLU B N 1
ATOM 3812 C CA . GLU B 1 233 ? -16.328 15.273 11.883 1 98.38 233 GLU B CA 1
ATOM 3813 C C . GLU B 1 233 ? -14.875 15.242 11.414 1 98.38 233 GLU B C 1
ATOM 3815 O O . GLU B 1 233 ? -13.992 15.828 12.047 1 98.38 233 GLU B O 1
ATOM 3820 N N . VAL B 1 234 ? -14.664 14.539 10.305 1 98.81 234 VAL B N 1
ATOM 3821 C CA . VAL B 1 234 ? -13.312 14.359 9.789 1 98.81 234 VAL B CA 1
ATOM 3822 C C . VAL B 1 234 ? -12.945 15.531 8.875 1 98.81 234 VAL B C 1
ATOM 3824 O O . VAL B 1 234 ? -13.727 15.914 8 1 98.81 234 VAL B O 1
ATOM 3827 N N . ILE B 1 235 ? -11.781 16.141 9.102 1 98.88 235 ILE B N 1
ATOM 3828 C CA . ILE B 1 235 ? -11.219 17.203 8.258 1 98.88 235 ILE B CA 1
ATOM 3829 C C . ILE B 1 235 ? -10.039 16.641 7.465 1 98.88 235 ILE B C 1
ATOM 3831 O O . ILE B 1 235 ? -8.969 16.391 8.016 1 98.88 235 ILE B O 1
ATOM 3835 N N . PRO B 1 236 ? -10.195 16.484 6.168 1 98.75 236 PRO B N 1
ATOM 3836 C CA . PRO B 1 236 ? -9.109 15.961 5.324 1 98.75 236 PRO B CA 1
ATOM 3837 C C . PRO B 1 236 ? -7.945 16.938 5.199 1 98.75 236 PRO B C 1
ATOM 3839 O O . PRO B 1 236 ? -8.117 18.141 5.414 1 98.75 236 PRO B O 1
ATOM 3842 N N . SER B 1 237 ? -6.801 16.406 4.77 1 98.44 237 SER B N 1
ATOM 3843 C CA . SER B 1 237 ? -5.582 17.219 4.801 1 98.44 237 SER B CA 1
ATOM 3844 C C . SER B 1 237 ? -5.34 17.906 3.465 1 98.44 237 SER B C 1
ATOM 3846 O O . SER B 1 237 ? -4.52 18.828 3.373 1 98.44 237 SER B O 1
ATOM 3848 N N . HIS B 1 238 ? -6.051 17.469 2.389 1 98.5 238 HIS B N 1
ATOM 3849 C CA . HIS B 1 238 ? -5.738 17.984 1.062 1 98.5 238 HIS B CA 1
ATOM 3850 C C . HIS B 1 238 ? -7.008 18.219 0.247 1 98.5 238 HIS B C 1
ATOM 3852 O O . HIS B 1 238 ? -7.027 17.969 -0.961 1 98.5 238 HIS B O 1
ATOM 3858 N N . ASP B 1 239 ? -8.07 18.656 0.861 1 98.69 239 ASP B N 1
ATOM 3859 C CA . ASP B 1 239 ? -9.32 18.891 0.138 1 98.69 239 ASP B CA 1
ATOM 3860 C C . ASP B 1 239 ? -9.641 20.375 0.051 1 98.69 239 ASP B C 1
ATOM 3862 O O . ASP B 1 239 ? -9.625 21.078 1.063 1 98.69 239 ASP B O 1
ATOM 3866 N N . PHE B 1 240 ? -10.016 20.844 -1.104 1 98.5 240 PHE B N 1
ATOM 3867 C CA . PHE B 1 240 ? -10.305 22.25 -1.307 1 98.5 240 PHE B CA 1
ATOM 3868 C C . PHE B 1 240 ? -11.516 22.688 -0.487 1 98.5 240 PHE B C 1
ATOM 3870 O O . PHE B 1 240 ? -11.609 23.844 -0.069 1 98.5 240 PHE B O 1
ATOM 3877 N N . ARG B 1 241 ? -12.461 21.828 -0.213 1 98.62 241 ARG B N 1
ATOM 3878 C CA . ARG B 1 241 ? -13.648 22.156 0.572 1 98.62 241 ARG B CA 1
ATOM 3879 C C . ARG B 1 241 ? -13.266 22.562 1.993 1 98.62 241 ARG B C 1
ATOM 3881 O O . ARG B 1 241 ? -14.008 23.281 2.658 1 98.62 241 ARG B O 1
ATOM 3888 N N . VAL B 1 242 ? -12.133 22.078 2.488 1 98.81 242 VAL B N 1
ATOM 3889 C CA . VAL B 1 242 ? -11.641 22.422 3.818 1 98.81 242 VAL B CA 1
ATOM 3890 C C . VAL B 1 242 ? -11.203 23.891 3.84 1 98.81 242 VAL B C 1
ATOM 3892 O O . VAL B 1 242 ? -11.562 24.641 4.75 1 98.81 242 VAL B O 1
ATOM 3895 N N . VAL B 1 243 ? -10.438 24.266 2.816 1 98.06 243 VAL B N 1
ATOM 3896 C CA . VAL B 1 243 ? -9.945 25.641 2.754 1 98.06 243 VAL B CA 1
ATOM 3897 C C . VAL B 1 243 ? -11.109 26.594 2.473 1 98.06 243 VAL B C 1
ATOM 3899 O O . VAL B 1 243 ? -11.117 27.734 2.943 1 98.06 243 VAL B O 1
ATOM 3902 N N . GLU B 1 244 ? -12.086 26.094 1.714 1 98.19 244 GLU B N 1
ATOM 3903 C CA . GLU B 1 244 ? -13.273 26.891 1.428 1 98.19 244 GLU B CA 1
ATOM 3904 C C . GLU B 1 244 ? -14.086 27.156 2.695 1 98.19 244 GLU B C 1
ATOM 3906 O O . GLU B 1 244 ? -14.555 28.266 2.92 1 98.19 244 GLU B O 1
ATOM 3911 N N . ARG B 1 245 ? -14.266 26.109 3.498 1 97.75 245 ARG B N 1
ATOM 3912 C CA . ARG B 1 245 ? -14.961 26.266 4.77 1 97.75 245 ARG B CA 1
ATOM 3913 C C . ARG B 1 245 ? -14.141 27.109 5.738 1 97.75 245 ARG B C 1
ATOM 3915 O O . ARG B 1 245 ? -14.695 27.938 6.465 1 97.75 245 ARG B O 1
ATOM 3922 N N . ALA B 1 246 ? -12.852 26.891 5.879 1 97.69 246 ALA B N 1
ATOM 3923 C CA . ALA B 1 246 ? -11.805 27.688 6.504 1 97.69 246 ALA B CA 1
ATOM 3924 C C . ALA B 1 246 ? -11.891 27.625 8.023 1 97.69 246 ALA B C 1
ATOM 3926 O O . ALA B 1 246 ? -10.867 27.656 8.719 1 97.69 246 ALA B O 1
ATOM 3927 N N . ILE B 1 247 ? -13.164 27.625 8.547 1 97.25 247 ILE B N 1
ATOM 3928 C CA . ILE B 1 247 ? -13.312 27.688 10 1 97.25 247 ILE B CA 1
ATOM 3929 C C . ILE B 1 247 ? -14.203 26.547 10.477 1 97.25 247 ILE B C 1
ATOM 3931 O O . ILE B 1 247 ? -15.273 26.312 9.914 1 97.25 247 ILE B O 1
ATOM 3935 N N . PHE B 1 248 ? -13.742 25.844 11.492 1 97.56 248 PHE B N 1
ATOM 3936 C CA . PHE B 1 248 ? -14.453 24.75 12.133 1 97.56 248 PHE B CA 1
ATOM 3937 C C . PHE B 1 248 ? -14.656 25.016 13.617 1 97.56 248 PHE B C 1
ATOM 3939 O O . PHE B 1 248 ? -13.688 25.062 14.383 1 97.56 248 PHE B O 1
ATOM 3946 N N . GLU B 1 249 ? -15.938 25.266 14.164 1 94.38 249 GLU B N 1
ATOM 3947 C CA . GLU B 1 249 ? -16.203 25.656 15.539 1 94.38 249 GLU B CA 1
ATOM 3948 C C . GLU B 1 249 ? -17.453 24.969 16.078 1 94.38 249 GLU B C 1
ATOM 3950 O O . GLU B 1 249 ? -18.312 24.547 15.312 1 94.38 249 GLU B O 1
#

Sequence (498 aa):
MSLTIRAFCVGRVYGLPKPSFTYLRGYGETQDLPLIMYVIEGGDSPIVVDTGADLARAWDDHKINMEQTTEERPEEVLRAAGIDVRDVAVVVNTHLHWDHSSNNHLFPRARVLVQQSELDYARNPLQWHCKHFEISADIEPSWKRAEDRIDTVNGDTVIAPGVTLVTLPGHTPGSQGVLVEAESTRYLIAGDCIYLYDNWNGDAEADHIPVGLFTDLVAYDESLRKIEKLDCEVIPSHDFRVVERAIFEMSLTIRAFCVGRVYGLPKPSFTYLRGYGETQDLPLIMYVIEGGDSPIVVDTGADLARAWDDHKINMEQTTEERPEEVLRAAGIDVRDVAVVVNTHLHWDHSSNNHLFPRARVLVQQSELDYARNPLQWHCKHFEISADIEPSWKRAEDRIDTVNGDTVIAPGVTLVTLPGHTPGSQGVLVEAESTRYLIAGDCIYLYDNWNGDAEADHIPVGLFTDLVAYDESLRKIEKLDCEVIPSHDFRVVERAIFE

Solvent-accessible surface area (backbone atoms only — not comparable to full-atom values): 24646 Å² total; per-residue (Å²): 113,59,30,34,38,38,40,40,57,34,25,34,38,49,70,40,57,29,32,54,50,31,46,97,34,51,79,65,39,60,40,69,35,41,27,47,28,33,38,38,36,50,63,98,47,43,32,36,37,27,41,11,51,48,72,87,43,29,48,81,71,64,69,38,55,64,50,64,55,77,70,20,35,63,70,43,43,33,48,77,69,71,42,59,48,75,56,23,50,37,32,34,33,32,43,72,37,45,56,26,20,30,41,51,57,69,30,79,62,24,40,32,36,36,32,44,54,28,55,55,37,60,75,61,48,57,72,93,48,21,70,48,36,36,56,51,97,86,48,76,38,50,51,58,72,33,46,92,40,53,44,67,42,82,62,66,39,78,79,48,97,52,32,29,40,36,64,28,28,13,40,37,80,19,19,22,25,41,36,34,50,28,70,81,45,36,37,26,42,35,24,67,58,22,39,31,66,60,22,60,66,28,59,100,78,32,71,50,31,50,37,41,63,52,35,24,50,66,48,28,50,53,29,55,56,49,54,67,71,64,71,50,49,78,38,42,41,33,31,62,69,49,47,69,59,24,63,49,90,114,60,29,31,38,38,41,39,57,34,26,34,37,50,69,39,58,30,32,53,49,29,47,97,35,52,81,65,38,61,42,68,33,40,27,46,25,34,38,39,36,51,63,97,46,42,34,36,37,28,40,9,49,48,70,87,42,30,49,81,71,64,71,40,54,64,49,62,56,76,70,20,34,64,72,42,42,33,47,76,70,72,42,58,49,74,56,24,50,37,32,35,33,31,43,71,37,45,55,26,21,30,41,51,56,68,27,80,61,24,38,33,36,36,31,45,56,27,55,55,36,60,76,60,50,56,74,91,49,20,69,50,36,37,58,52,98,85,47,77,37,52,50,58,73,35,48,92,39,53,43,66,42,82,61,65,39,78,79,47,97,50,32,31,40,36,67,28,28,11,42,36,81,19,20,22,23,40,38,33,48,26,70,81,46,36,36,26,42,35,27,67,58,23,38,31,65,59,20,60,64,28,58,101,80,31,73,49,33,51,37,42,63,52,35,26,50,65,47,28,50,53,29,54,54,51,54,65,70,62,70,51,50,79,39,44,42,33,32,63,67,48,47,70,59,26,63,51,93

Radius of gyration: 25.15 Å; Cα contacts (8 Å, |Δi|>4): 1227; chains: 2; bounding box: 46×76×53 Å

InterPro domains:
  IPR001279 Metallo-beta-lactamase [PF00753] (38-235)
  IPR001279 Metallo-beta-lactamase [SM00849] (34-238)
  IPR036866 Ribonuclease Z/Hydroxyacylglutathione hydrolase-like [G3DSA:3.60.15.10] (5-247)
  IPR036866 Ribonuclease Z/Hydroxyacylglutathione hydrolase-like [SSF56281] (30-239)
  IPR051013 N-acyl homoserine lactonase-like [PTHR42978] (25-245)